Protein 7WN7 (pdb70)

Nearest PDB structures (foldseek):
  7wn7-assembly1_A  TM=1.004E+00  e=6.182E-51  Helicoverpa armigera nucleopolyhedrovirus G4
  6xb3-assembly8_P  TM=9.462E-01  e=4.301E-24  Autographa californica nucleopolyhedrovirus
  6xb3-assembly1_A  TM=9.379E-01  e=5.614E-24  Autographa californica nucleopolyhedrovirus
  6xb3-assembly5_J  TM=9.348E-01  e=7.327E-24  Autographa californica nucleopolyhedrovirus
  6xb3-assembly7_M  TM=9.049E-01  e=2.776E-23  Autographa californica nucleopolyhedrovirus

Radius of gyration: 24.42 Å; Cα contacts (8 Å, |Δi|>4): 1266; chains: 2; bounding box: 52×60×75 Å

Sequence (493 aa):
KSLQRYNVEYTIDNDLNRILIHKVDNRTVSINVIGHQSNDSDTLDRLHHFPGVATSVMFPRIDMTSALFVLLKNGAMARVVPEFVYTNYHVHKHRLVYSQLATFALEDRTVADMVLIGAPIFRNKKLVSVVTHRHDDRDRDAVMFPVTGIRPRNLVSGQIQFDSNNGVTPERLLTGRSVYGRRQMSYLPNSVGIKEFALTSVANRATFRNLTRNVHIFYNDDEIVITLSEGEFEISRIRFDGPLLYAKSLQRYNVEYTIDNDLNRILIHKVDNRTVSINVIGHQSNDSDTLDRLHHFPGVATSVMFPRIDMTSALFVLLKNGAMARVVPEFVYTNYHVHKHRLVYSQLATFALEDRTVADMVLIGAPIFRNKKLVSVVTHRHDDRDRDAVMFPVTGIRPRNLVSGQIQFDSNNGVTPERLLTGRSVYGRRQMSYLPNSVGIKEFALTSVANRATFRNLTRNVHIFYNDDEIVITLSEGEFEISRIRFDGPLLY

B-factor: mean 31.62, std 8.96, range [15.49, 68.89]

InterPro domains:
  IPR006853 Poxin, virus [MF_04143] (45-267)
  IPR006853 Poxin, virus [PF04766] (24-265)

Solvent-accessible surface area: 22003 Å² total; per-residue (Å²): 146,58,92,133,92,68,41,1,45,8,38,54,40,80,76,118,72,66,6,64,15,70,78,7,88,138,104,106,14,46,24,46,46,15,41,52,88,9,123,62,34,105,98,10,64,190,32,70,17,24,2,0,0,0,0,40,10,93,1,47,72,7,72,37,118,50,29,2,72,0,1,10,87,99,38,49,56,14,163,7,52,0,97,85,45,9,2,0,2,0,4,3,74,73,47,0,5,1,3,12,0,0,0,0,32,21,142,75,86,96,35,2,105,58,1,1,79,6,0,0,0,1,70,136,142,44,19,2,0,0,1,1,28,85,54,76,27,88,103,70,91,3,10,5,0,0,4,1,5,62,12,1,155,106,12,2,18,2,48,5,36,9,39,16,131,137,18,18,93,8,49,113,28,85,144,62,104,56,11,17,0,64,84,23,33,37,142,123,86,150,80,73,2,15,110,89,29,23,106,61,3,68,84,65,124,77,97,38,78,64,84,73,4,19,6,27,1,0,30,42,104,90,28,0,1,2,0,0,0,1,16,39,3,14,1,12,35,5,82,2,10,8,44,10,6,106,148,98,56,87,74,90,78,39,1,61,10,23,44,46,112,105,66,82,16,7,85,15,70,74,3,80,134,104,109,15,47,28,50,51,9,41,51,88,10,125,62,36,105,108,19,65,100,33,73,16,24,3,0,0,0,0,45,14,84,0,44,96,8,68,40,113,48,26,1,74,0,0,10,80,103,38,51,50,12,160,6,47,0,101,57,41,12,2,0,2,0,4,4,72,61,50,0,6,3,3,13,1,0,0,0,23,19,112,76,90,98,35,1,103,44,2,6,75,5,0,0,0,1,69,136,145,41,14,5,0,0,0,4,27,85,60,76,22,99,108,102,89,0,8,2,0,0,4,1,5,62,13,2,111,99,10,3,17,3,48,6,30,9,45,20,138,93,19,15,94,8,50,115,26,87,144,60,102,51,10,18,0,64,88,24,20,42,140,125,84,149,85,53,1,4,92,97,33,20,83,64,4,71,86,63,76,78,96,39,47,60,80,75,4,18,7,27,1,0,30,40,106,107,24,0,1,2,0,0,0,0,17,39,2,14,1,8,31,11,82,2,22,11,42,13,7,114

Structure (mmCIF, N/CA/C/O backbone):
data_7WN7
#
_entry.id   7WN7
#
_cell.length_a   194.749
_cell.length_b   69.236
_cell.length_c   52.746
_cell.angle_alpha   90.000
_cell.angle_beta   102.180
_cell.angle_gamma   90.000
#
_symmetry.space_group_name_H-M   'C 1 2 1'
#
loop_
_entity.id
_entity.type
_entity.pdbx_description
1 polymer p26
2 non-polymer 'SULFATE ION'
3 non-polymer 'CHLORIDE ION'
4 water water
#
loop_
_atom_site.group_PDB
_atom_site.id
_atom_site.type_symbol
_atom_site.label_atom_id
_atom_site.label_alt_id
_atom_site.label_comp_id
_atom_site.label_asym_id
_atom_site.label_entity_id
_atom_site.label_seq_id
_atom_site.pdbx_PDB_ins_code
_atom_site.Cartn_x
_atom_site.Cartn_y
_atom_site.Cartn_z
_atom_site.occupancy
_atom_site.B_iso_or_equiv
_atom_site.auth_seq_id
_atom_site.auth_comp_id
_atom_site.auth_asym_id
_atom_site.auth_atom_id
_atom_site.pdbx_PDB_model_num
ATOM 1 N N . LYS A 1 38 ? -45.374 -13.707 52.990 1.00 57.67 19 LYS A N 1
ATOM 2 C CA . LYS A 1 38 ? -46.156 -14.929 53.140 1.00 53.45 19 LYS A CA 1
ATOM 3 C C . LYS A 1 38 ? -46.363 -15.641 51.803 1.00 50.58 19 LYS A C 1
ATOM 4 O O . LYS A 1 38 ? -46.585 -15.014 50.767 1.00 51.56 19 LYS A O 1
ATOM 6 N N . SER A 1 39 ? -46.309 -16.965 51.847 1.00 46.20 20 SER A N 1
ATOM 7 C CA . SER A 1 39 ? -46.381 -17.772 50.646 1.00 46.18 20 SER A CA 1
ATOM 8 C C . SER A 1 39 ? -47.824 -17.927 50.181 1.00 42.88 20 SER A C 1
ATOM 9 O O . SER A 1 39 ? -48.757 -18.009 50.984 1.00 47.45 20 SER A O 1
ATOM 12 N N . LEU A 1 40 ? -48.007 -17.932 48.871 1.00 41.10 21 LEU A N 1
ATOM 13 C CA . LEU A 1 40 ? -49.263 -18.329 48.267 1.00 38.99 21 LEU A CA 1
ATOM 14 C C . LEU A 1 40 ? -49.199 -19.818 47.951 1.00 38.43 21 LEU A C 1
ATOM 15 O O . LEU A 1 40 ? -48.119 -20.407 47.843 1.00 37.82 21 LEU A O 1
ATOM 20 N N . GLN A 1 41 ? -50.365 -20.426 47.788 1.00 40.30 22 GLN A N 1
ATOM 21 C CA . GLN A 1 41 ? -50.450 -21.866 47.596 1.00 41.34 22 GLN A CA 1
ATOM 22 C C . GLN A 1 41 ? -51.481 -22.176 46.521 1.00 40.18 22 GLN A C 1
ATOM 23 O O . GLN A 1 41 ? -52.589 -21.638 46.554 1.00 44.49 22 GLN A O 1
ATOM 29 N N . ARG A 1 42 ? -51.107 -23.024 45.559 1.00 35.87 23 ARG A N 1
ATOM 30 C CA . ARG A 1 42 ? -52.022 -23.479 44.516 1.00 34.62 23 ARG A CA 1
ATOM 31 C C . ARG A 1 42 ? -51.687 -24.924 44.188 1.00 33.15 23 ARG A C 1
ATOM 32 O O . ARG A 1 42 ? -50.550 -25.223 43.814 1.00 32.26 23 ARG A O 1
ATOM 40 N N . TYR A 1 43 ? -52.669 -25.815 44.333 1.00 29.63 24 TYR A N 1
ATOM 41 C CA . TYR A 1 43 ? -52.487 -27.254 44.126 1.00 28.47 24 TYR A CA 1
ATOM 42 C C . TYR A 1 43 ? -51.299 -27.687 44.983 1.00 34.00 24 TYR A C 1
ATOM 43 O O . TYR A 1 43 ? -51.246 -27.337 46.173 1.00 27.98 24 TYR A O 1
ATOM 52 N N . ASN A 1 44 ? -50.316 -28.407 44.440 1.00 27.94 25 ASN A N 1
ATOM 53 C CA . ASN A 1 44 ? -49.217 -28.889 45.265 1.00 27.69 25 ASN A CA 1
ATOM 54 C C . ASN A 1 44 ? -48.028 -27.940 45.298 1.00 26.85 25 ASN A C 1
ATOM 55 O O . ASN A 1 44 ? -46.922 -28.373 45.623 1.00 28.31 25 ASN A O 1
ATOM 60 N N . VAL A 1 45 ? -48.235 -26.653 45.044 1.00 26.59 26 VAL A N 1
ATOM 61 C CA . VAL A 1 45 ? -47.145 -25.694 44.911 1.00 28.35 26 VAL A CA 1
ATOM 62 C C . VAL A 1 45 ? -47.331 -24.561 45.910 1.00 30.77 26 VAL A C 1
ATOM 63 O O . VAL A 1 45 ? -48.443 -24.053 46.082 1.00 30.20 26 VAL A O 1
ATOM 67 N N . GLU A 1 46 ? -46.236 -24.148 46.543 1.00 27.98 27 GLU A N 1
ATOM 68 C CA . GLU A 1 46 ? -46.183 -22.938 47.349 1.00 31.09 27 GLU A CA 1
ATOM 69 C C . GLU A 1 46 ? -45.214 -21.957 46.708 1.00 29.47 27 GLU A C 1
ATOM 70 O O . GLU A 1 46 ? -44.057 -22.308 46.446 1.00 27.68 27 GLU A O 1
ATOM 76 N N . TYR A 1 47 ? -45.667 -20.721 46.495 1.00 30.75 28 TYR A N 1
ATOM 77 C CA . TYR A 1 47 ? -44.891 -19.773 45.705 1.00 33.43 28 TYR A CA 1
ATOM 78 C C . TYR A 1 47 ? -45.114 -18.350 46.197 1.00 34.39 28 TYR A C 1
ATOM 79 O O . TYR A 1 47 ? -46.040 -18.066 46.961 1.00 34.69 28 TYR A O 1
ATOM 88 N N . THR A 1 48 ? -44.252 -17.451 45.721 1.00 31.37 29 THR A N 1
ATOM 89 C CA . THR A 1 48 ? -44.422 -16.014 45.873 1.00 33.06 29 THR A CA 1
ATOM 90 C C . THR A 1 48 ? -44.249 -15.342 44.519 1.00 33.93 29 THR A C 1
ATOM 91 O O . THR A 1 48 ? -43.613 -15.881 43.610 1.00 32.72 29 THR A O 1
ATOM 95 N N . ILE A 1 49 ? -44.832 -14.154 44.396 1.00 33.92 30 ILE A N 1
ATOM 96 C CA . ILE A 1 49 ? -44.680 -13.309 43.216 1.00 36.21 30 ILE A CA 1
ATOM 97 C C . ILE A 1 49 ? -43.692 -12.207 43.556 1.00 40.49 30 ILE A C 1
ATOM 98 O O . ILE A 1 49 ? -43.857 -11.508 44.563 1.00 42.11 30 ILE A O 1
ATOM 103 N N . ASP A 1 50 ? -42.654 -12.060 42.740 1.00 37.46 31 ASP A N 1
ATOM 104 C CA . ASP A 1 50 ? -41.687 -10.985 42.915 1.00 43.92 31 ASP A CA 1
ATOM 105 C C . ASP A 1 50 ? -42.026 -9.887 41.915 1.00 48.17 31 ASP A C 1
ATOM 106 O O . ASP A 1 50 ? -41.801 -10.040 40.711 1.00 47.01 31 ASP A O 1
ATOM 111 N N . ASN A 1 51 ? -42.553 -8.774 42.428 1.00 50.82 32 ASN A N 1
ATOM 112 C CA . ASN A 1 51 ? -42.953 -7.659 41.573 1.00 52.82 32 ASN A CA 1
ATOM 113 C C . ASN A 1 51 ? -41.742 -6.888 41.056 1.00 55.09 32 ASN A C 1
ATOM 114 O O . ASN A 1 51 ? -41.705 -6.503 39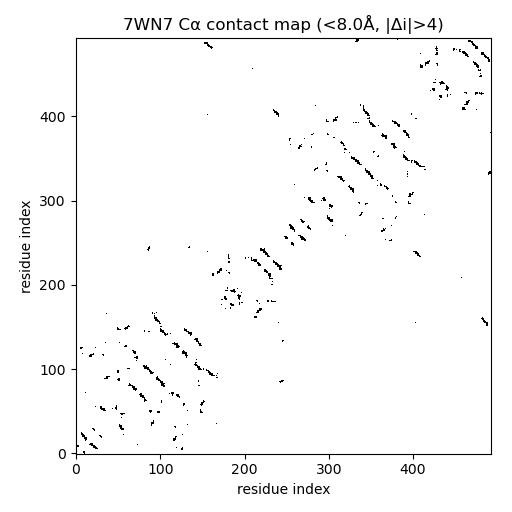.881 1.00 56.67 32 ASN A O 1
ATOM 116 N N . ASP A 1 52 ? -40.740 -6.666 41.913 1.00 59.41 33 ASP A N 1
ATOM 117 C CA . ASP A 1 52 ? -39.540 -5.943 41.501 1.00 58.77 33 ASP A CA 1
ATOM 118 C C . ASP A 1 52 ? -38.899 -6.569 40.269 1.00 60.64 33 ASP A C 1
ATOM 119 O O . ASP A 1 52 ? -38.271 -5.867 39.468 1.00 64.77 33 ASP A O 1
ATOM 120 N N . LEU A 1 53 ? -39.057 -7.881 40.090 1.00 58.77 34 LEU A N 1
ATOM 121 C CA . LEU A 1 53 ? -38.403 -8.599 39.005 1.00 52.55 34 LEU A CA 1
ATOM 122 C C . LEU A 1 53 ? -39.402 -9.255 38.061 1.00 51.92 34 LEU A C 1
ATOM 123 O O . LEU A 1 53 ? -38.994 -9.809 37.033 1.00 49.77 34 LEU A O 1
ATOM 128 N N . ASN A 1 54 ? -40.696 -9.161 38.360 1.00 50.63 35 ASN A N 1
ATOM 129 C CA . ASN A 1 54 ? -41.771 -9.748 37.562 1.00 48.56 35 ASN A CA 1
ATOM 130 C C . ASN A 1 54 ? -41.492 -11.226 37.270 1.00 45.60 35 ASN A C 1
ATOM 131 O O . ASN A 1 54 ? -41.364 -11.656 36.125 1.00 46.08 35 ASN A O 1
ATOM 136 N N . ARG A 1 55 ? -41.409 -12.004 38.347 1.00 40.19 36 ARG A N 1
ATOM 137 C CA . ARG A 1 55 ? -41.193 -13.442 38.262 1.00 35.67 36 ARG A CA 1
ATOM 138 C C . ARG A 1 55 ? -41.854 -14.119 39.453 1.00 35.95 36 ARG A C 1
ATOM 139 O O . ARG A 1 55 ? -42.135 -13.495 40.479 1.00 35.97 36 ARG A O 1
ATOM 147 N N . ILE A 1 56 ? -42.114 -15.411 39.299 1.00 31.36 37 ILE A N 1
ATOM 148 C CA . ILE A 1 56 ? -42.700 -16.232 40.347 1.00 31.11 37 ILE A CA 1
ATOM 149 C C . ILE A 1 56 ? -41.609 -17.147 40.885 1.00 33.20 37 ILE A C 1
ATOM 150 O O . ILE A 1 56 ? -40.862 -17.764 40.113 1.00 28.59 37 ILE A O 1
ATOM 155 N N . LEU A 1 57 ? -41.484 -17.197 42.207 1.00 31.74 38 LEU A N 1
ATOM 156 C CA . LEU A 1 57 ? -40.537 -18.072 42.877 1.00 29.89 38 LEU A CA 1
ATOM 157 C C . LEU A 1 57 ? -41.310 -19.197 43.543 1.00 31.74 38 LEU A C 1
ATOM 158 O O . LEU A 1 57 ? -42.260 -18.943 44.288 1.00 31.62 38 LEU A O 1
ATOM 163 N N . ILE A 1 58 ? -40.933 -20.436 43.248 1.00 28.14 39 ILE A N 1
ATOM 164 C CA . ILE A 1 58 ? -41.582 -21.610 43.817 1.00 26.03 39 ILE A CA 1
ATOM 165 C C . ILE A 1 58 ? -40.725 -22.080 44.984 1.00 27.48 39 ILE A C 1
ATOM 166 O O . ILE A 1 58 ? -39.532 -22.353 44.816 1.00 25.54 39 ILE A O 1
ATOM 171 N N . HIS A 1 59 ? -41.315 -22.133 46.176 1.00 27.96 40 HIS A N 1
ATOM 172 C CA . HIS A 1 59 ? -40.565 -22.500 47.375 1.00 25.63 40 HIS A CA 1
ATOM 173 C C . HIS A 1 59 ? -40.750 -23.954 47.770 1.00 24.45 40 HIS A C 1
ATOM 174 O O . HIS A 1 59 ? -39.794 -24.596 48.220 1.00 28.09 40 HIS A O 1
ATOM 181 N N . LYS A 1 60 ? -41.949 -24.486 47.612 1.00 24.28 41 LYS A N 1
ATOM 182 C CA . LYS A 1 60 ? -42.226 -25.860 47.978 1.00 27.26 41 LYS A CA 1
ATOM 183 C C . LYS A 1 60 ? -43.048 -26.532 46.893 1.00 26.32 41 LYS A C 1
ATOM 184 O O . LYS A 1 60 ? -43.925 -25.910 46.293 1.00 27.78 41 LYS A O 1
ATOM 190 N N . VAL A 1 61 ? -42.752 -27.805 46.656 1.00 27.70 42 VAL A N 1
ATOM 191 C CA . VAL A 1 61 ? -43.576 -28.703 45.858 1.00 27.50 42 VAL A CA 1
ATOM 192 C C . VAL A 1 61 ? -43.746 -29.991 46.651 1.00 30.33 42 VAL A C 1
ATOM 193 O O . VAL A 1 61 ? -42.780 -30.496 47.237 1.00 28.76 42 VAL A O 1
ATOM 197 N N . ASP A 1 62 ? -44.978 -30.505 46.691 1.00 28.09 43 ASP A N 1
ATOM 198 C CA . ASP A 1 62 ? -45.278 -31.750 47.402 1.00 31.17 43 ASP A CA 1
ATOM 199 C C . ASP A 1 62 ? -44.734 -31.708 48.833 1.00 33.20 43 ASP A C 1
ATOM 200 O O . ASP A 1 62 ? -44.083 -32.646 49.302 1.00 34.17 43 ASP A O 1
ATOM 205 N N . ASN A 1 63 ? -44.957 -30.581 49.512 1.00 30.35 44 ASN A N 1
ATOM 206 C CA . ASN A 1 63 ? -44.693 -30.434 50.940 1.00 34.54 44 ASN A CA 1
ATOM 207 C C . ASN A 1 63 ? -43.215 -30.471 51.295 1.00 36.68 44 ASN A C 1
ATOM 208 O O . ASN A 1 63 ? -42.866 -30.740 52.447 1.00 32.32 44 ASN A O 1
ATOM 213 N N . ARG A 1 64 ? -42.322 -30.211 50.339 1.00 28.10 45 ARG A N 1
ATOM 214 C CA . ARG A 1 64 ? -40.903 -30.073 50.636 1.00 30.37 45 ARG A CA 1
ATOM 215 C C . ARG A 1 64 ? -40.291 -28.899 49.886 1.00 31.23 45 ARG A C 1
ATOM 216 O O . ARG A 1 64 ? -40.776 -28.491 48.825 1.00 29.06 45 ARG A O 1
ATOM 224 N N . THR A 1 65 ? -39.221 -28.359 50.466 1.00 27.94 46 THR A N 1
ATOM 225 C CA . THR A 1 65 ? -38.511 -27.231 49.879 1.00 26.65 46 THR A CA 1
ATOM 226 C C . THR A 1 65 ? -37.823 -27.665 48.583 1.00 30.56 46 THR A C 1
ATOM 227 O O . THR A 1 65 ? -37.203 -28.729 48.532 1.00 27.77 46 THR A O 1
ATOM 231 N N . VAL A 1 66 ? -37.958 -26.856 47.525 1.00 28.16 47 VAL A N 1
ATOM 232 C CA . VAL A 1 66 ? -37.389 -27.173 46.218 1.00 28.23 47 VAL A CA 1
ATOM 233 C C . VAL A 1 66 ? -36.502 -26.032 45.743 1.00 29.24 47 VAL A C 1
ATOM 234 O O . VAL A 1 66 ? -36.485 -24.940 46.316 1.00 27.65 47 VAL A O 1
ATOM 238 N N . SER A 1 67 ? -35.738 -26.315 44.681 1.00 23.53 48 SER A N 1
ATOM 239 C CA . SER A 1 67 ? -34.950 -25.316 43.972 1.00 24.96 48 SER A CA 1
ATOM 240 C C . SER A 1 67 ? -35.276 -25.450 42.487 1.00 24.18 48 SER A C 1
ATOM 241 O O . SER A 1 67 ? -34.893 -26.441 41.862 1.00 22.02 48 SER A O 1
ATOM 244 N N . ILE A 1 68 ? -36.010 -24.480 41.949 1.00 23.52 49 ILE A N 1
ATOM 245 C CA . ILE A 1 68 ? -36.405 -24.436 40.535 1.00 24.20 49 ILE A CA 1
ATOM 246 C C . ILE A 1 68 ? -35.864 -23.122 40.003 1.00 23.95 49 ILE A C 1
ATOM 247 O O . ILE A 1 68 ? -36.303 -22.048 40.432 1.00 28.87 49 ILE A O 1
ATOM 252 N N . ASN A 1 69 ? -34.870 -23.200 39.122 1.00 23.97 50 ASN A N 1
ATOM 253 C CA . ASN A 1 69 ? -34.099 -22.045 38.677 1.00 24.69 50 ASN A CA 1
ATOM 254 C C . ASN A 1 69 ? -34.244 -21.898 37.174 1.00 25.21 50 ASN A C 1
ATOM 255 O O . ASN A 1 69 ? -33.694 -22.710 36.429 1.00 23.53 50 ASN A O 1
ATOM 260 N N . VAL A 1 70 ? -34.959 -20.866 36.730 1.00 25.75 51 VAL A N 1
ATOM 261 C CA . VAL A 1 70 ? -35.027 -20.549 35.306 1.00 27.76 51 VAL A CA 1
ATOM 262 C C . VAL A 1 70 ? -33.682 -19.984 34.869 1.00 29.60 51 VAL A C 1
ATOM 263 O O . VAL A 1 70 ? -33.205 -18.983 35.422 1.00 30.02 51 VAL A O 1
ATOM 267 N N . ILE A 1 71 ? -33.066 -20.631 33.882 1.00 27.63 52 ILE A N 1
ATOM 268 C CA . ILE A 1 71 ? -31.771 -20.277 33.319 1.00 30.41 52 ILE A CA 1
ATOM 269 C C . ILE A 1 71 ? -31.987 -19.553 31.999 1.00 33.19 52 ILE A C 1
ATOM 270 O O . ILE A 1 71 ? -32.907 -19.876 31.238 1.00 35.14 52 ILE A O 1
ATOM 275 N N . GLY A 1 72 ? -31.141 -18.575 31.703 1.00 31.20 53 GLY A N 1
ATOM 276 C CA . GLY A 1 72 ? -31.130 -17.973 30.382 1.00 35.75 53 GLY A CA 1
ATOM 277 C C . GLY A 1 72 ? -30.643 -18.973 29.348 1.00 35.49 53 GLY A C 1
ATOM 278 O O . GLY A 1 72 ? -30.749 -20.191 29.529 1.00 38.57 53 GLY A O 1
ATOM 279 N N . HIS A 1 73 ? -30.075 -18.478 28.256 1.00 33.21 54 HIS A N 1
ATOM 280 C CA . HIS A 1 73 ? -29.384 -19.432 27.401 1.00 34.46 54 HIS A CA 1
ATOM 281 C C . HIS A 1 73 ? -28.009 -19.805 27.955 1.00 34.04 54 HIS A C 1
ATOM 282 O O . HIS A 1 73 ? -27.399 -20.771 27.484 1.00 29.81 54 HIS A O 1
ATOM 289 N N . GLN A 1 74 ? -27.539 -19.096 28.981 1.00 37.18 55 GLN A N 1
ATOM 290 C CA . GLN A 1 74 ? -26.263 -19.378 29.624 1.00 35.43 55 GLN A CA 1
ATOM 291 C C . GLN A 1 74 ? -26.426 -19.207 31.128 1.00 37.24 55 GLN A C 1
ATOM 292 O O . GLN A 1 74 ? -26.842 -18.139 31.585 1.00 40.37 55 GLN A O 1
ATOM 298 N N . SER A 1 75 ? -26.129 -20.262 31.889 1.00 35.58 56 SER A N 1
ATOM 299 C CA . SER A 1 75 ? -26.189 -20.237 33.342 1.00 39.03 56 SER A CA 1
ATOM 300 C C . SER A 1 75 ? -25.026 -19.433 33.920 1.00 38.90 56 SER A C 1
ATOM 301 O O . SER A 1 75 ? -24.084 -19.065 33.215 1.00 38.23 56 SER A O 1
ATOM 304 N N . ASN A 1 76 ? -25.119 -19.129 35.222 1.00 42.14 57 ASN A N 1
ATOM 305 C CA . ASN A 1 76 ? -24.013 -18.484 35.930 1.00 42.45 57 ASN A CA 1
ATOM 306 C C . ASN A 1 76 ? -22.951 -19.491 36.337 1.00 44.59 57 ASN A C 1
ATOM 307 O O . ASN A 1 76 ? -21.984 -19.125 37.017 1.00 42.21 57 ASN A O 1
ATOM 312 N N . ASP A 1 77 ? -23.146 -20.760 35.976 1.00 39.88 58 ASP A N 1
ATOM 313 C CA . ASP A 1 77 ? -22.182 -21.833 36.161 1.00 38.31 58 ASP A CA 1
ATOM 314 C C . ASP A 1 77 ? -21.993 -22.210 37.621 1.00 41.05 58 ASP A C 1
ATOM 315 O O . ASP A 1 77 ? -20.969 -22.803 37.971 1.00 41.35 58 ASP A O 1
ATOM 320 N N . SER A 1 78 ? -22.976 -21.919 38.480 1.00 37.83 59 SER A N 1
ATOM 321 C CA . SER A 1 78 ? -22.847 -22.265 39.891 1.00 44.53 59 SER A CA 1
ATOM 322 C C . SER A 1 78 ? -22.826 -23.776 40.078 1.00 44.57 59 SER A C 1
ATOM 323 O O . SER A 1 78 ? -23.562 -24.519 39.423 1.00 37.58 59 SER A O 1
ATOM 326 N N . ASP A 1 79 ? -21.986 -24.224 41.006 1.00 41.87 60 ASP A N 1
ATOM 327 C CA . ASP A 1 79 ? -21.892 -25.642 41.313 1.00 40.52 60 ASP A CA 1
ATOM 328 C C . ASP A 1 79 ? -23.182 -26.187 41.898 1.00 35.37 60 ASP A 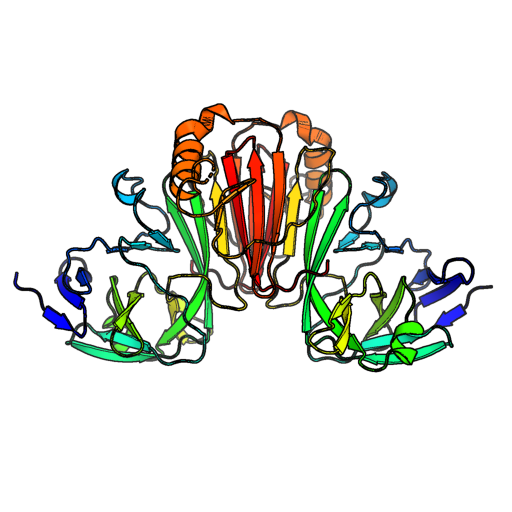C 1
ATOM 329 O O . ASP A 1 79 ? -23.410 -27.400 41.859 1.00 37.60 60 ASP A O 1
ATOM 334 N N . THR A 1 80 ? -24.030 -25.319 42.441 1.00 35.44 61 THR A N 1
ATOM 335 C CA . THR A 1 80 ? -25.222 -25.807 43.119 1.00 40.29 61 THR A CA 1
ATOM 336 C C . THR A 1 80 ? -26.228 -26.338 42.113 1.00 37.32 61 THR A C 1
ATOM 337 O O . THR A 1 80 ? -27.117 -27.119 42.475 1.00 34.30 61 THR A O 1
ATOM 341 N N . LEU A 1 81 ? -26.095 -25.927 40.847 1.00 37.03 62 LEU A N 1
ATOM 342 C CA . LEU A 1 81 ? -26.955 -26.423 39.779 1.00 33.38 62 LEU A CA 1
ATOM 343 C C . LEU A 1 81 ? -26.532 -27.797 39.284 1.00 34.02 62 LEU A C 1
ATOM 344 O O . LEU A 1 81 ? -27.304 -28.440 38.562 1.00 30.02 62 LEU A O 1
ATOM 349 N N . ASP A 1 82 ? -25.344 -28.267 39.684 1.00 32.71 63 ASP A N 1
ATOM 350 C CA . ASP A 1 82 ? -24.783 -29.501 39.133 1.00 35.41 63 ASP A CA 1
ATOM 351 C C . ASP A 1 82 ? -25.630 -30.713 39.493 1.00 36.62 63 ASP A C 1
ATOM 352 O O . ASP A 1 82 ? -25.784 -31.627 38.678 1.00 44.39 63 ASP A O 1
ATOM 357 N N . ARG A 1 83 ? -26.167 -30.757 40.699 1.00 34.33 64 ARG A N 1
ATOM 358 C CA . ARG A 1 83 ? -26.914 -31.921 41.153 1.00 40.96 64 ARG A CA 1
ATOM 359 C C . ARG A 1 83 ? -28.409 -31.805 40.885 1.00 38.83 64 ARG A C 1
ATOM 360 O O . ARG A 1 83 ? -29.192 -32.597 41.426 1.00 46.14 64 ARG A O 1
ATOM 368 N N . LEU A 1 84 ? -28.818 -30.843 40.074 1.00 31.29 65 LEU A N 1
ATOM 369 C CA . LEU A 1 84 ? -30.219 -30.655 39.748 1.00 27.84 65 LEU A CA 1
ATOM 370 C C . LEU A 1 84 ? -30.512 -31.259 38.380 1.00 28.93 65 LEU A C 1
ATOM 371 O O . LEU A 1 84 ? -29.603 -31.566 37.605 1.00 30.26 65 LEU A O 1
ATOM 376 N N . HIS A 1 85 ? -31.799 -31.440 38.095 1.00 27.55 66 HIS A N 1
ATOM 377 C CA . HIS A 1 85 ? -32.221 -31.883 36.772 1.00 28.60 66 HIS A CA 1
ATOM 378 C C . HIS A 1 85 ? -32.107 -30.705 35.811 1.00 28.30 66 HIS A C 1
ATOM 379 O O . HIS A 1 85 ? -32.630 -29.618 36.088 1.00 25.62 66 HIS A O 1
ATOM 386 N N . HIS A 1 86 ? -31.457 -30.912 34.665 1.00 24.16 67 HIS A N 1
ATOM 387 C CA . HIS A 1 86 ? -31.412 -29.875 33.651 1.00 23.75 67 HIS A CA 1
ATOM 388 C C . HIS A 1 86 ? -32.317 -30.260 32.490 1.00 26.90 67 HIS A C 1
ATOM 389 O O . HIS A 1 86 ? -32.201 -31.359 31.932 1.00 24.16 67 HIS A O 1
ATOM 396 N N . PHE A 1 87 ? -33.245 -29.366 32.170 1.00 24.32 68 PHE A N 1
ATOM 397 C CA . PHE A 1 87 ? -33.982 -29.392 30.917 1.00 24.67 68 PHE A CA 1
ATOM 398 C C . PHE A 1 87 ? -33.806 -27.999 30.342 1.00 21.99 68 PHE A C 1
ATOM 399 O O . PHE A 1 87 ? -33.469 -27.073 31.091 1.00 23.24 68 PHE A O 1
ATOM 407 N N . PRO A 1 88 ? -33.994 -27.793 29.031 1.00 23.27 69 PRO A N 1
ATOM 408 C CA . PRO A 1 88 ? -33.640 -26.480 28.473 1.00 21.61 69 PRO A CA 1
ATOM 409 C C . PRO A 1 88 ? -34.304 -25.323 29.217 1.00 22.93 69 PRO A C 1
ATOM 410 O O . PRO A 1 88 ? -35.532 -25.277 29.363 1.00 22.99 69 PRO A O 1
ATOM 414 N N . GLY A 1 89 ? -33.490 -24.387 29.704 1.00 19.85 70 GLY A N 1
ATOM 415 C CA . GLY A 1 89 ? -33.994 -23.214 30.379 1.00 22.25 70 GLY A CA 1
ATOM 416 C C . GLY A 1 89 ? -34.221 -23.366 31.874 1.00 23.85 70 GLY A C 1
ATOM 417 O O . GLY A 1 89 ? -34.649 -22.396 32.514 1.00 22.67 70 GLY A O 1
ATOM 418 N N . VAL A 1 90 ? -33.956 -24.536 32.457 1.00 21.65 71 VAL A N 1
ATOM 419 C CA . VAL A 1 90 ? -34.235 -24.731 33.881 1.00 21.63 71 VAL A CA 1
ATOM 420 C C . VAL A 1 90 ? -33.223 -25.702 34.485 1.00 23.76 71 VAL A C 1
ATOM 421 O O . VAL A 1 90 ? -32.698 -26.596 33.814 1.00 23.07 71 VAL A O 1
ATOM 425 N N . ALA A 1 91 ? -32.932 -25.494 35.763 1.00 23.87 72 ALA A N 1
ATOM 426 C CA . ALA A 1 91 ? -32.295 -26.489 36.616 1.00 24.66 72 ALA A CA 1
ATOM 427 C C . ALA A 1 91 ? -33.215 -26.662 37.809 1.00 23.47 72 ALA A C 1
ATOM 428 O O . ALA A 1 91 ? -33.501 -25.687 38.509 1.00 23.58 72 ALA A O 1
ATOM 430 N N . THR A 1 92 ? -33.701 -27.882 38.028 1.00 24.20 73 THR A N 1
ATOM 431 C CA . THR A 1 92 ? -34.794 -28.097 38.964 1.00 24.70 73 THR A CA 1
ATOM 432 C C . THR A 1 92 ? -34.558 -29.325 39.828 1.00 26.77 73 THR A C 1
ATOM 433 O O . THR A 1 92 ? -34.185 -30.389 39.325 1.00 24.99 73 THR A O 1
ATOM 437 N N . SER A 1 93 ? -34.820 -29.182 41.136 1.00 27.22 74 SER A N 1
ATOM 438 C CA . SER A 1 93 ? -34.706 -30.324 42.033 1.00 25.60 74 SER A CA 1
ATOM 439 C C . SER A 1 93 ? -35.876 -31.284 41.901 1.00 29.87 74 SER A C 1
ATOM 440 O O . SER A 1 93 ? -35.803 -32.392 42.444 1.00 33.92 74 SER A O 1
ATOM 443 N N . VAL A 1 94 ? -36.941 -30.900 41.193 1.00 25.16 75 VAL A N 1
ATOM 444 C CA . VAL A 1 94 ? -38.109 -31.750 40.984 1.00 28.10 75 VAL A CA 1
ATOM 445 C C . VAL A 1 94 ? -38.168 -32.184 39.524 1.00 29.18 75 VAL A C 1
ATOM 446 O O . VAL A 1 94 ? -37.926 -31.377 38.619 1.00 25.38 75 VAL A O 1
ATOM 450 N N . MET A 1 95 ? -38.511 -33.457 39.301 1.00 26.74 76 MET A N 1
ATOM 451 C CA . MET A 1 95 ? -38.671 -34.005 37.956 1.00 29.12 76 MET A CA 1
ATOM 452 C C . MET A 1 95 ? -39.787 -33.292 37.195 1.00 27.95 76 MET A C 1
ATOM 453 O O . MET A 1 95 ? -40.892 -33.110 37.717 1.00 25.39 76 MET A O 1
ATOM 458 N N . PHE A 1 96 ? -39.503 -32.901 35.947 1.00 23.27 77 PHE A N 1
ATOM 459 C CA . PHE A 1 96 ? -40.550 -32.411 35.056 1.00 23.97 77 PHE A CA 1
ATOM 460 C C . PHE A 1 96 ? -40.935 -33.527 34.097 1.00 24.68 77 PHE A C 1
ATOM 461 O O . PHE A 1 96 ? -40.178 -33.805 33.155 1.00 24.32 77 PHE A O 1
ATOM 469 N N . PRO A 1 97 ? -42.102 -34.155 34.253 1.00 25.20 78 PRO A N 1
ATOM 470 C CA . PRO A 1 97 ? -42.422 -35.357 33.472 1.00 24.99 78 PRO A CA 1
ATOM 471 C C . PRO A 1 97 ? -42.708 -35.045 32.006 1.00 27.04 78 PRO A C 1
ATOM 472 O O . PRO A 1 97 ? -42.944 -33.908 31.599 1.00 24.95 78 PRO A O 1
ATOM 476 N N . ARG A 1 98 ? -42.705 -36.112 31.214 1.00 27.59 79 ARG A N 1
ATOM 477 C CA . ARG A 1 98 ? -43.004 -36.019 29.792 1.00 26.61 79 ARG A CA 1
ATOM 478 C C . ARG A 1 98 ? -44.453 -35.594 29.588 1.00 25.42 79 ARG A C 1
ATOM 479 O O . ARG A 1 98 ? -45.364 -36.135 30.221 1.00 27.36 79 ARG A O 1
ATOM 487 N N . ILE A 1 99 ? -44.667 -34.592 28.746 1.00 25.46 80 ILE A N 1
ATOM 488 C CA . ILE A 1 99 ? -46.014 -34.190 28.385 1.00 25.98 80 ILE A CA 1
ATOM 489 C C . ILE A 1 99 ? -46.238 -34.577 26.926 1.00 29.45 80 ILE A C 1
ATOM 490 O O . ILE A 1 99 ? -45.298 -34.783 26.157 1.00 27.93 80 ILE A O 1
ATOM 495 N N . ASP A 1 100 ? -47.502 -34.713 26.557 1.00 28.76 81 ASP A N 1
ATOM 496 C CA . ASP A 1 100 ? -47.841 -34.910 25.156 1.00 34.80 81 ASP A CA 1
ATOM 497 C C . ASP A 1 100 ? -48.396 -33.608 24.593 1.00 33.42 81 ASP A C 1
ATOM 498 O O . ASP A 1 100 ? -48.644 -32.637 25.315 1.00 34.80 81 ASP A O 1
ATOM 503 N N . MET A 1 101 ? -48.639 -33.601 23.289 1.00 31.65 82 MET A N 1
ATOM 504 C CA . MET A 1 101 ? -48.993 -32.347 22.647 1.00 31.26 82 MET A CA 1
ATOM 505 C C . MET A 1 101 ? -50.474 -32.244 22.334 1.00 31.49 82 MET A C 1
ATOM 506 O O . MET A 1 101 ? -50.874 -31.373 21.551 1.00 32.94 82 MET A O 1
ATOM 511 N N . THR A 1 102 ? -51.298 -33.071 22.972 1.00 34.02 83 THR A N 1
ATOM 512 C CA . THR A 1 102 ? -52.742 -33.003 22.819 1.00 36.25 83 THR A CA 1
ATOM 513 C C . THR A 1 102 ? -53.499 -32.750 24.115 1.00 38.65 83 THR A C 1
ATOM 514 O O . THR A 1 102 ? -54.640 -32.283 24.052 1.00 37.88 83 THR A O 1
ATOM 518 N N . SER A 1 103 ? -52.911 -33.034 25.277 1.00 34.35 84 SER A N 1
ATOM 519 C CA . SER A 1 103 ? -53.592 -32.880 26.556 1.00 34.33 84 SER A CA 1
ATOM 520 C C . SER A 1 103 ? -53.450 -31.459 27.092 1.00 34.19 84 SER A C 1
ATOM 521 O O . SER A 1 103 ? -52.404 -30.820 26.945 1.00 32.29 84 SER A O 1
ATOM 524 N N . ALA A 1 104 ? -54.502 -30.984 27.755 1.00 31.93 85 ALA A N 1
ATOM 525 C CA . ALA A 1 104 ? -54.557 -29.610 28.237 1.00 29.75 85 ALA A CA 1
ATOM 526 C C . ALA A 1 104 ? -53.683 -29.408 29.473 1.00 29.88 85 ALA A C 1
ATOM 527 O O . ALA A 1 104 ? -53.571 -30.282 30.334 1.00 30.92 85 ALA A O 1
ATOM 529 N N . LEU A 1 105 ? -53.088 -28.221 29.565 1.00 29.80 86 LEU A N 1
ATOM 530 C CA . LEU A 1 105 ? -52.329 -27.799 30.735 1.00 28.86 86 LEU A CA 1
ATOM 531 C C . LEU A 1 105 ? -52.875 -26.467 31.218 1.00 26.13 86 LEU A C 1
ATOM 532 O O . LEU A 1 105 ? -53.548 -25.748 30.480 1.00 28.62 86 LEU A O 1
ATOM 537 N N . PHE A 1 106 ? -52.562 -26.134 32.464 1.00 25.51 87 PHE A N 1
ATOM 538 C CA . PHE A 1 106 ? -53.043 -24.912 33.096 1.00 26.04 87 PHE A CA 1
ATOM 539 C C . PHE A 1 106 ? -51.855 -24.149 33.651 1.00 26.10 87 PHE A C 1
ATOM 540 O O . PHE A 1 106 ? -51.124 -24.668 34.503 1.00 27.55 87 PHE A O 1
ATOM 548 N N . VAL A 1 107 ? -51.673 -22.916 33.186 1.00 24.61 88 VAL A N 1
ATOM 549 C CA . VAL A 1 107 ? -50.545 -22.077 33.572 1.00 26.47 88 VAL A CA 1
ATOM 550 C C . VAL A 1 107 ? -51.071 -21.003 34.514 1.00 29.30 88 VAL A C 1
ATOM 551 O O . VAL A 1 107 ? -52.100 -20.376 34.241 1.00 26.63 88 VAL A O 1
ATOM 555 N N . LEU A 1 108 ? -50.392 -20.830 35.644 1.00 26.39 89 LEU A N 1
ATOM 556 C CA . LEU A 1 108 ? -50.825 -19.894 36.672 1.00 29.49 89 LEU A CA 1
ATOM 557 C C . LEU A 1 108 ? -50.474 -18.463 36.284 1.00 32.60 89 LEU A C 1
ATOM 558 O O . LEU A 1 108 ? -49.319 -18.165 35.956 1.00 32.14 89 LEU A O 1
ATOM 563 N N . LEU A 1 109 ? -51.469 -17.576 36.342 1.00 32.11 90 LEU A N 1
ATOM 564 C CA . LEU A 1 109 ? -51.298 -16.171 35.996 1.00 33.10 90 LEU A CA 1
ATOM 565 C C . LEU A 1 109 ? -51.012 -15.332 37.242 1.00 33.81 90 LEU A C 1
ATOM 566 O O . LEU A 1 109 ? -51.240 -15.757 38.373 1.00 33.98 90 LEU A O 1
ATOM 571 N N . LYS A 1 110 ? -50.510 -14.115 37.007 1.00 35.21 91 LYS A N 1
ATOM 572 C CA . LYS A 1 110 ? -50.104 -13.232 38.099 1.00 33.82 91 LYS A CA 1
ATOM 573 C C . LYS A 1 110 ? -51.273 -12.853 38.995 1.00 37.45 91 LYS A C 1
ATOM 574 O O . LYS A 1 110 ? -51.076 -12.545 40.173 1.00 37.33 91 LYS A O 1
ATOM 580 N N . ASN A 1 111 ? -52.491 -12.856 38.461 1.00 38.57 92 ASN A N 1
ATOM 581 C CA . ASN A 1 111 ? -53.673 -12.549 39.251 1.00 40.95 92 ASN A CA 1
ATOM 582 C C . ASN A 1 111 ? -54.279 -13.771 39.930 1.00 42.67 92 ASN A C 1
ATOM 583 O O . ASN A 1 111 ? -55.426 -13.706 40.386 1.00 44.19 92 ASN A O 1
ATOM 588 N N . GLY A 1 112 ? -53.542 -14.876 40.017 1.00 37.15 93 GLY A N 1
ATOM 589 C CA . GLY A 1 112 ? -54.029 -16.057 40.693 1.00 32.70 93 GLY A CA 1
ATOM 590 C C . GLY A 1 112 ? -54.955 -16.929 39.884 1.00 37.08 93 GLY A C 1
ATOM 591 O O . GLY A 1 112 ? -55.242 -18.056 40.311 1.00 37.95 93 GLY A O 1
ATOM 592 N N . ALA A 1 113 ? -55.442 -16.455 38.737 1.00 34.01 94 ALA A N 1
ATOM 593 C CA . ALA A 1 113 ? -56.235 -17.282 37.843 1.00 32.30 94 ALA A CA 1
ATOM 594 C C . ALA A 1 113 ? -55.301 -18.133 36.982 1.00 31.39 94 ALA A C 1
ATOM 595 O O . ALA A 1 113 ? -54.077 -18.013 37.054 1.00 33.51 94 ALA A O 1
ATOM 597 N N . MET A 1 114 ? -55.880 -19.016 36.175 1.00 30.32 95 MET A N 1
ATOM 598 C CA . MET A 1 114 ? -55.127 -19.925 35.318 1.00 32.29 95 MET A CA 1
ATOM 599 C C . MET A 1 114 ? -55.609 -19.850 33.875 1.00 33.77 95 MET A C 1
ATOM 600 O O . MET A 1 114 ? -56.804 -19.678 33.616 1.00 36.24 95 MET A O 1
ATOM 605 N N . ALA A 1 115 ? -54.677 -20.009 32.937 1.00 27.93 96 ALA A N 1
ATOM 606 C CA . ALA A 1 115 ? -54.995 -20.086 31.520 1.00 28.59 96 ALA A CA 1
ATOM 607 C C . ALA A 1 115 ? -54.885 -21.531 31.074 1.00 30.36 96 ALA A C 1
ATOM 608 O O . ALA A 1 115 ? -53.893 -22.205 31.378 1.00 31.01 96 ALA A O 1
ATOM 610 N N . ARG A 1 116 ? -55.902 -22.010 30.364 1.00 28.61 97 ARG A N 1
ATOM 611 C CA . ARG A 1 116 ? -55.893 -23.351 29.800 1.00 29.82 97 ARG A CA 1
ATOM 612 C C . ARG A 1 116 ? -55.187 -23.295 28.450 1.00 30.16 97 ARG A C 1
ATOM 613 O O . ARG A 1 116 ? -55.592 -22.535 27.572 1.00 26.43 97 ARG A O 1
ATOM 621 N N . VAL A 1 117 ? -54.121 -24.074 28.296 1.00 27.65 98 VAL A N 1
ATOM 622 C CA . VAL A 1 117 ? -53.324 -24.036 27.073 1.00 27.17 98 VAL A CA 1
ATOM 623 C C . VAL A 1 117 ? -53.135 -25.466 26.591 1.00 26.87 98 VAL A C 1
ATOM 624 O O . VAL A 1 117 ? -53.154 -26.415 27.382 1.00 30.73 98 VAL A O 1
ATOM 628 N N . VAL A 1 118 ? -52.957 -25.635 25.285 1.00 27.73 99 VAL A N 1
ATOM 629 C CA . VAL A 1 118 ? -52.646 -26.943 24.731 1.00 30.18 99 VAL A CA 1
ATOM 630 C C . VAL A 1 118 ? -51.284 -26.855 24.031 1.00 28.02 99 VAL A C 1
ATOM 631 O O . VAL A 1 118 ? -51.123 -26.079 23.090 1.00 28.28 99 VAL A O 1
ATOM 635 N N . PRO A 1 119 ? -50.267 -27.587 24.495 1.00 27.88 100 PRO A N 1
ATOM 636 C CA . PRO A 1 119 ? -48.906 -27.406 23.957 1.00 25.44 100 PRO A CA 1
ATOM 637 C C . PRO A 1 119 ? -48.730 -28.174 22.651 1.00 26.95 100 PRO A C 1
ATOM 638 O O . PRO A 1 119 ? -48.000 -29.156 22.557 1.00 27.19 100 PRO A O 1
ATOM 642 N N . GLU A 1 120 ? -49.445 -27.737 21.614 1.00 26.66 101 GLU A N 1
ATOM 643 C CA . GLU A 1 120 ? -49.487 -28.502 20.372 1.00 26.19 101 GLU A CA 1
ATOM 644 C C . GLU A 1 120 ? -48.343 -28.191 19.413 1.00 28.47 101 GLU A C 1
ATOM 645 O O . GLU A 1 120 ? -48.212 -28.882 18.394 1.00 28.61 101 GLU A O 1
ATOM 651 N N . PHE A 1 121 ? -47.525 -27.180 19.691 1.00 24.52 102 PHE A N 1
ATOM 652 C CA . PHE A 1 121 ? -46.448 -26.777 18.800 1.00 24.34 102 PHE A CA 1
ATOM 653 C C . PHE A 1 121 ? -45.101 -27.319 19.272 1.00 25.42 102 PHE A C 1
ATOM 654 O O . PHE A 1 121 ? -44.938 -27.743 20.416 1.00 26.59 102 PHE A O 1
ATOM 662 N N . VAL A 1 122 ? -44.135 -27.299 18.359 1.00 27.07 103 VAL A N 1
ATOM 663 C CA . VAL A 1 122 ? -42.789 -27.807 18.601 1.00 28.06 103 VAL A CA 1
ATOM 664 C C . VAL A 1 122 ? -41.811 -26.664 18.404 1.00 28.56 103 VAL A C 1
ATOM 665 O O . VAL A 1 122 ? -41.693 -26.123 17.294 1.00 26.02 103 VAL A O 1
ATOM 669 N N . TYR A 1 123 ? -41.094 -26.315 19.469 1.00 22.44 104 TYR A N 1
ATOM 670 C CA . TYR A 1 123 ? -39.960 -25.413 19.390 1.00 22.11 104 TYR A CA 1
ATOM 671 C C . TYR A 1 123 ? -38.771 -26.064 20.071 1.00 23.87 104 TYR A C 1
ATOM 672 O O . TYR A 1 123 ? -38.932 -26.888 20.977 1.00 23.73 104 TYR A O 1
ATOM 681 N N . THR A 1 124 ? -37.584 -25.647 19.666 1.00 23.18 105 THR A N 1
ATOM 682 C CA . THR A 1 124 ? -36.347 -26.105 20.282 1.00 20.61 105 THR A CA 1
ATOM 683 C C . THR A 1 124 ? -35.783 -25.014 21.185 1.00 21.36 105 THR A C 1
ATOM 684 O O . THR A 1 124 ? -35.751 -23.838 20.817 1.00 20.26 105 THR A O 1
ATOM 688 N N . ASN A 1 125 ? -35.349 -25.405 22.378 1.00 19.02 106 ASN A N 1
ATOM 689 C CA . ASN A 1 125 ? -34.660 -24.484 23.261 1.00 21.09 106 ASN A CA 1
ATOM 690 C C . ASN A 1 125 ? -33.414 -25.174 23.789 1.00 22.90 106 ASN A C 1
ATOM 691 O O . ASN A 1 125 ? -33.254 -26.393 23.664 1.00 22.19 106 ASN A O 1
ATOM 696 N N . TYR A 1 126 ? -32.556 -24.387 24.429 1.00 21.08 107 TYR A N 1
ATOM 697 C CA . TYR A 1 126 ? -31.285 -24.901 24.911 1.00 19.53 107 TYR A CA 1
ATOM 698 C C . TYR A 1 126 ? -30.792 -23.990 26.029 1.00 24.20 107 TYR A C 1
ATOM 699 O O . TYR A 1 126 ? -31.205 -22.835 26.141 1.00 24.51 107 TYR A O 1
ATOM 708 N N . HIS A 1 127 ? -29.888 -24.518 26.851 1.00 21.25 108 HIS A N 1
ATOM 709 C CA . HIS A 1 127 ? -29.025 -23.649 27.629 1.00 24.06 108 HIS A CA 1
ATOM 710 C C . HIS A 1 127 ? -27.685 -24.338 27.775 1.00 23.30 108 HIS A C 1
ATOM 711 O O . HIS A 1 127 ? -27.544 -25.529 27.489 1.00 22.43 108 HIS A O 1
ATOM 718 N N . VAL A 1 128 ? -26.698 -23.564 28.216 1.00 25.77 109 VAL A N 1
ATOM 719 C CA . VAL A 1 128 ? -25.361 -24.064 28.508 1.00 23.42 109 VAL A CA 1
ATOM 720 C C . VAL A 1 128 ? -25.119 -23.897 29.998 1.00 25.11 109 VAL A C 1
ATOM 721 O O . VAL A 1 128 ? -25.371 -22.821 30.547 1.00 26.81 109 VAL A O 1
ATOM 725 N N . HIS A 1 129 ? -24.661 -24.967 30.649 1.00 23.47 110 HIS A N 1
ATOM 726 C CA . HIS A 1 129 ? -24.188 -24.920 32.029 1.00 27.07 110 HIS A CA 1
ATOM 727 C C . HIS A 1 129 ? -22.841 -25.626 32.081 1.00 27.05 110 HIS A C 1
ATOM 728 O O . HIS A 1 129 ? -22.757 -26.821 31.772 1.00 25.83 110 HIS A O 1
ATOM 735 N N . LYS A 1 130 ? -21.795 -24.887 32.452 1.00 27.83 111 LYS A N 1
ATOM 736 C CA . LYS A 1 130 ? -20.450 -25.437 32.649 1.00 27.63 111 LYS A CA 1
ATOM 737 C C . LYS A 1 130 ? -19.990 -26.236 31.430 1.00 30.03 111 LYS A C 1
ATOM 738 O O . LYS A 1 130 ? -19.661 -27.423 31.513 1.00 31.52 111 LYS A O 1
ATOM 744 N N . HIS A 1 131 ? -19.994 -25.568 30.285 1.00 25.90 112 HIS A N 1
ATOM 745 C CA . HIS A 1 131 ? -19.470 -26.162 29.048 1.00 28.39 112 HIS A CA 1
ATOM 746 C C . HIS A 1 131 ? -20.252 -27.402 28.627 1.00 25.89 112 HIS A C 1
ATOM 747 O O . HIS A 1 131 ? -19.700 -28.298 27.984 1.00 25.75 112 HIS A O 1
ATOM 754 N N . ARG A 1 132 ? -21.531 -27.490 28.995 1.00 26.55 113 ARG A N 1
ATOM 755 C CA . ARG A 1 132 ? -22.393 -28.559 28.505 1.00 25.17 113 ARG A CA 1
ATOM 756 C C . ARG A 1 132 ? -23.647 -27.938 27.919 1.00 24.21 113 ARG A C 1
ATOM 757 O O . ARG A 1 132 ? -24.388 -27.247 28.625 1.00 26.88 113 ARG A O 1
ATOM 765 N N . LEU A 1 133 ? -23.874 -28.174 26.627 1.00 23.00 114 LEU A N 1
ATOM 766 C CA . LEU A 1 133 ? -25.113 -27.764 25.986 1.00 22.36 114 LEU A CA 1
ATOM 767 C C . LEU A 1 133 ? -26.216 -28.769 26.303 1.00 21.37 114 LEU A C 1
ATOM 768 O O . LEU A 1 133 ? -26.032 -29.977 26.132 1.00 22.92 114 LEU A O 1
ATOM 773 N N . VAL A 1 134 ? -27.370 -28.267 26.725 1.00 21.24 115 VAL A N 1
ATOM 774 C CA . VAL A 1 134 ? -28.570 -29.075 26.930 1.00 20.14 115 VAL A CA 1
ATOM 775 C C . VAL A 1 134 ? -29.614 -28.531 25.969 1.00 20.21 115 VAL A C 1
ATOM 776 O O . VAL A 1 134 ? -29.993 -27.364 26.079 1.00 22.25 115 VAL A O 1
ATOM 780 N N . TYR A 1 135 ? -30.060 -29.349 25.015 1.00 16.42 116 TYR A N 1
ATOM 781 C CA . TYR A 1 135 ? -31.066 -28.887 24.070 1.00 18.20 116 TYR A CA 1
ATOM 782 C C . TYR A 1 135 ? -32.166 -29.918 23.897 1.00 18.94 116 TYR A C 1
ATOM 783 O O . TYR A 1 135 ? -31.994 -31.117 24.131 1.00 19.02 116 TYR A O 1
ATOM 792 N N . SER A 1 136 ? -33.299 -29.439 23.402 1.00 19.71 117 SER A N 1
ATOM 793 C CA . SER A 1 136 ? -34.402 -30.356 23.199 1.00 19.43 117 SER A CA 1
ATOM 794 C C . SER A 1 136 ? -35.465 -29.641 22.410 1.00 18.96 117 SER A C 1
ATOM 795 O O . SER A 1 136 ? -35.698 -28.447 22.622 1.00 17.92 117 SER A O 1
ATOM 798 N N . GLN A 1 137 ? -36.088 -30.372 21.493 1.00 17.03 118 GLN A N 1
ATOM 799 C CA . GLN A 1 137 ? -37.406 -29.980 21.032 1.00 19.72 118 GLN A CA 1
ATOM 800 C C . GLN A 1 137 ? -38.370 -30.116 22.198 1.00 19.19 118 GLN A C 1
ATOM 801 O O . GLN A 1 137 ? -38.276 -31.064 22.992 1.00 19.86 118 GLN A O 1
ATOM 807 N N . LEU A 1 138 ? -39.287 -29.167 22.318 1.00 17.73 119 LEU A N 1
ATOM 808 C CA . LEU A 1 138 ? -40.204 -29.133 23.450 1.00 15.49 119 LEU A CA 1
ATOM 809 C C . LEU A 1 138 ? -41.608 -28.840 22.958 1.00 20.69 119 LEU A C 1
ATOM 810 O O . LEU A 1 138 ? -41.789 -28.028 22.046 1.00 21.25 119 LEU A O 1
ATOM 815 N N . ALA A 1 139 ? -42.585 -29.504 23.564 1.00 21.48 120 ALA A N 1
ATOM 816 C CA . ALA A 1 139 ? -43.969 -29.101 23.395 1.00 22.04 120 ALA A CA 1
ATOM 817 C C . ALA A 1 139 ? -44.143 -27.662 23.864 1.00 23.28 120 ALA A C 1
ATOM 818 O O . ALA A 1 139 ? -43.619 -27.260 24.905 1.00 21.42 120 ALA A O 1
ATOM 820 N N . THR A 1 140 ? -44.880 -26.883 23.077 1.00 23.57 121 THR A N 1
ATOM 821 C CA . THR A 1 140 ? -44.926 -25.433 23.191 1.00 22.25 121 THR A CA 1
ATOM 822 C C . THR A 1 140 ? -46.364 -24.974 23.018 1.00 26.37 121 THR A C 1
ATOM 823 O O . THR A 1 140 ? -47.034 -25.420 22.085 1.00 26.06 121 THR A O 1
ATOM 827 N N . PHE A 1 141 ? -46.844 -24.095 23.895 1.00 25.34 122 PHE A N 1
ATOM 828 C CA . PHE A 1 141 ? -48.176 -23.545 23.692 1.00 26.79 122 PHE A CA 1
ATOM 829 C C . PHE A 1 141 ? -48.088 -22.100 23.213 1.00 28.19 122 PHE A C 1
ATOM 830 O O . PHE A 1 141 ? -47.041 -21.453 23.286 1.00 28.75 122 PHE A O 1
ATOM 838 N N . ALA A 1 142 ? -49.200 -21.617 22.666 1.00 28.22 123 ALA A N 1
ATOM 839 C CA . ALA A 1 142 ? -49.283 -20.286 22.080 1.00 25.97 123 ALA A CA 1
ATOM 840 C C . ALA A 1 142 ? -50.373 -19.491 22.783 1.00 30.47 123 ALA A C 1
ATOM 841 O O . ALA A 1 142 ? -51.448 -20.025 23.069 1.00 31.18 123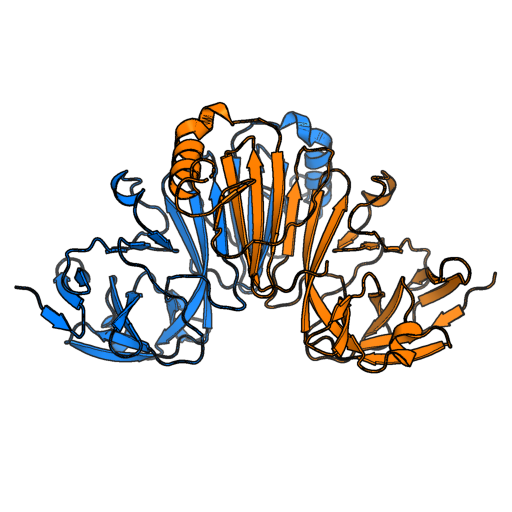 ALA A O 1
ATOM 843 N N . LEU A 1 143 ? -50.099 -18.219 23.056 1.00 29.91 124 LEU A N 1
ATOM 844 C CA . LEU A 1 143 ? -51.132 -17.298 23.512 1.00 31.92 124 LEU A CA 1
ATOM 845 C C . LEU A 1 143 ? -51.257 -16.184 22.483 1.00 32.09 124 LEU A C 1
ATOM 846 O O . LEU A 1 143 ? -50.302 -15.435 22.254 1.00 32.00 124 LEU A O 1
ATOM 851 N N . GLU A 1 144 ? -52.425 -16.092 21.846 1.00 33.73 125 GLU A N 1
ATOM 852 C CA . GLU A 1 144 ? -52.677 -15.016 20.897 1.00 34.40 125 GLU A CA 1
ATOM 853 C C . GLU A 1 144 ? -53.068 -13.713 21.589 1.00 38.45 125 GLU A C 1
ATOM 854 O O . GLU A 1 144 ? -52.850 -12.637 21.019 1.00 38.03 125 GLU A O 1
ATOM 860 N N . ASP A 1 145 ? -53.611 -13.777 22.807 1.00 33.67 126 ASP A N 1
ATOM 861 C CA . ASP A 1 145 ? -54.012 -12.584 23.553 1.00 36.02 126 ASP A CA 1
ATOM 862 C C . ASP A 1 145 ? -52.803 -12.104 24.346 1.00 38.50 126 ASP A C 1
ATOM 863 O O . ASP A 1 145 ? -52.395 -12.746 25.324 1.00 37.75 126 ASP A O 1
ATOM 868 N N . ARG A 1 146 ? -52.242 -10.964 23.950 1.00 36.28 127 ARG A N 1
ATOM 869 C CA . ARG A 1 146 ? -51.027 -10.491 24.596 1.00 39.87 127 ARG A CA 1
ATOM 870 C C . ARG A 1 146 ? -51.266 -9.955 26.001 1.00 39.60 127 ARG A C 1
ATOM 871 O O . ARG A 1 146 ? -50.319 -9.876 26.786 1.00 39.87 127 ARG A O 1
ATOM 879 N N . THR A 1 147 ? -52.495 -9.579 26.336 1.00 39.48 128 THR A N 1
ATOM 880 C CA . THR A 1 147 ? -52.769 -9.169 27.705 1.00 41.04 128 THR A CA 1
ATOM 881 C C . THR A 1 147 ? -52.710 -10.361 28.648 1.00 40.62 128 THR A C 1
ATOM 882 O O . THR A 1 147 ? -52.263 -10.222 29.792 1.00 41.56 128 THR A O 1
ATOM 886 N N . VAL A 1 148 ? -53.146 -11.536 28.188 1.00 37.76 129 VAL A N 1
ATOM 887 C CA . VAL A 1 148 ? -53.008 -12.741 28.999 1.00 35.87 129 VAL A CA 1
ATOM 888 C C . VAL A 1 148 ? -51.555 -13.186 29.035 1.00 36.00 129 VAL A C 1
ATOM 889 O O . VAL A 1 148 ? -51.041 -13.577 30.086 1.00 35.26 129 VAL A O 1
ATOM 893 N N . ALA A 1 149 ? -50.853 -13.111 27.905 1.00 35.23 130 ALA A N 1
ATOM 894 C CA . ALA A 1 149 ? -49.440 -13.485 27.892 1.00 34.13 130 ALA A CA 1
ATOM 895 C C . ALA A 1 149 ? -48.641 -12.636 28.866 1.00 34.94 130 ALA A C 1
ATOM 896 O O . ALA A 1 149 ? -47.724 -13.135 29.535 1.00 33.71 130 ALA A O 1
ATOM 898 N N . ASP A 1 150 ? -48.985 -11.354 28.984 1.00 38.29 131 ASP A N 1
ATOM 899 C CA . ASP A 1 150 ? -48.262 -10.465 29.889 1.00 39.08 131 ASP A CA 1
ATOM 900 C C . ASP A 1 150 ? -48.543 -10.780 31.355 1.00 39.02 131 ASP A C 1
ATOM 901 O O . ASP A 1 150 ? -47.837 -10.270 32.236 1.00 41.15 131 ASP A O 1
ATOM 906 N N . MET A 1 151 ? -49.556 -11.596 31.630 1.00 36.02 132 MET A N 1
ATOM 907 C CA . MET A 1 151 ? -49.859 -12.080 32.970 1.00 39.64 132 MET A CA 1
ATOM 908 C C . MET A 1 151 ? -49.139 -13.383 33.289 1.00 36.00 132 MET A C 1
ATOM 909 O O . MET A 1 151 ? -49.182 -13.837 34.443 1.00 35.29 132 MET A O 1
ATOM 914 N N . VAL A 1 152 ? -48.510 -14.001 32.292 1.00 32.67 133 VAL A N 1
ATOM 915 C CA . VAL A 1 152 ? -47.691 -15.193 32.490 1.00 31.01 133 VAL A CA 1
ATOM 916 C C . VAL A 1 152 ? -46.291 -14.729 32.847 1.00 31.84 133 VAL A C 1
ATOM 917 O O . VAL A 1 152 ? -45.629 -14.063 32.041 1.00 34.14 133 VAL A O 1
ATOM 921 N N . LEU A 1 153 ? -45.830 -15.072 34.049 1.00 30.30 134 LEU A N 1
ATOM 922 C CA . LEU A 1 153 ? -44.536 -14.621 34.534 1.00 31.41 134 LEU A CA 1
ATOM 923 C C . LEU A 1 153 ? -43.488 -15.722 34.403 1.00 30.69 134 LEU A C 1
ATOM 924 O O . LEU A 1 153 ? -43.795 -16.915 34.442 1.00 28.73 134 LEU A O 1
ATOM 929 N N . ILE A 1 154 ? -42.237 -15.293 34.238 1.00 29.35 135 ILE A N 1
ATOM 930 C CA . ILE A 1 154 ? -41.113 -16.219 34.273 1.00 30.33 135 ILE A CA 1
ATOM 931 C C . ILE A 1 154 ? -41.182 -17.022 35.575 1.00 29.25 135 ILE A C 1
ATOM 932 O O . ILE A 1 154 ? -41.343 -16.464 36.659 1.00 29.84 135 ILE A O 1
ATOM 937 N N . GLY A 1 155 ? -41.107 -18.338 35.451 1.00 26.52 136 GLY A N 1
ATOM 938 C CA . GLY A 1 155 ? -41.169 -19.197 36.614 1.00 28.87 136 GLY A CA 1
ATOM 939 C C . GLY A 1 155 ? -42.556 -19.654 36.991 1.00 29.24 136 GLY A C 1
ATOM 940 O O . GLY A 1 155 ? -42.681 -20.487 37.885 1.00 27.65 136 GLY A O 1
ATOM 941 N N . ALA A 1 156 ? -43.591 -19.172 36.306 1.00 25.12 137 ALA A N 1
ATOM 942 C CA . ALA A 1 156 ? -44.963 -19.520 36.655 1.00 26.58 137 ALA A CA 1
ATOM 943 C C . ALA A 1 156 ? -45.173 -21.032 36.599 1.00 26.21 137 ALA A C 1
ATOM 944 O O . ALA A 1 156 ? -44.725 -21.689 35.650 1.00 25.42 137 ALA A O 1
ATOM 946 N N . PRO A 1 157 ? -45.856 -21.611 37.583 1.00 24.28 138 PRO A N 1
ATOM 947 C CA . PRO A 1 157 ? -46.105 -23.055 37.562 1.00 24.10 138 PRO A CA 1
ATOM 948 C C . PRO A 1 157 ? -47.056 -23.450 36.446 1.00 24.70 138 PRO A C 1
ATOM 949 O O . PRO A 1 157 ? -48.027 -22.747 36.158 1.00 25.69 138 PRO A O 1
ATOM 953 N N . ILE A 1 158 ? -46.791 -24.613 35.853 1.00 24.95 139 ILE A N 1
ATOM 954 C CA . ILE A 1 158 ? -47.613 -25.187 34.793 1.00 22.35 139 ILE A CA 1
ATOM 955 C C . ILE A 1 158 ? -48.155 -26.509 35.319 1.00 25.90 139 ILE A C 1
ATOM 956 O O . ILE A 1 158 ? -47.377 -27.372 35.745 1.00 22.71 139 ILE A O 1
ATOM 961 N N . PHE A 1 159 ? -49.483 -26.663 35.310 1.00 25.41 140 PHE A N 1
ATOM 962 C CA . PHE A 1 159 ? -50.149 -27.770 35.983 1.00 25.19 140 PHE A CA 1
ATOM 963 C C . PHE A 1 159 ? -50.768 -28.727 34.977 1.00 25.71 140 PHE A C 1
ATOM 964 O O . PHE A 1 159 ? -51.274 -28.307 33.930 1.00 26.11 140 PHE A O 1
ATOM 972 N N . ARG A 1 160 ? -50.733 -30.015 35.312 1.00 23.73 141 ARG A N 1
ATOM 973 C CA . ARG A 1 160 ? -51.460 -31.056 34.596 1.00 28.24 141 ARG A CA 1
ATOM 974 C C . ARG A 1 160 ? -52.195 -31.894 35.628 1.00 30.42 141 ARG A C 1
ATOM 975 O O . ARG A 1 160 ? -51.569 -32.439 36.543 1.00 25.89 141 ARG A O 1
ATOM 983 N N . ASN A 1 161 ? -53.516 -31.997 35.484 1.00 33.51 142 ASN A N 1
ATOM 984 C CA . ASN A 1 161 ? -54.344 -32.717 36.456 1.00 32.72 142 ASN A CA 1
ATOM 985 C C . ASN A 1 161 ? -54.027 -32.264 37.876 1.00 31.00 142 ASN A C 1
ATOM 986 O O . ASN A 1 161 ? -53.840 -33.074 38.792 1.00 30.32 142 ASN A O 1
ATOM 991 N N . LYS A 1 162 ? -53.924 -30.946 38.050 1.00 27.56 143 LYS A N 1
ATOM 992 C CA . LYS A 1 162 ? -53.751 -30.300 39.350 1.00 30.79 143 LYS A CA 1
ATOM 993 C C . LYS A 1 162 ? -52.437 -30.656 40.034 1.00 31.68 143 LYS A C 1
ATOM 994 O O . LYS A 1 162 ? -52.346 -30.586 41.264 1.00 26.07 143 LYS A O 1
ATOM 1000 N N . LYS A 1 163 ? -51.408 -31.026 39.271 1.00 28.77 144 LYS A N 1
ATOM 1001 C CA . LYS A 1 163 ? -50.079 -31.264 39.823 1.00 28.20 144 LYS A CA 1
ATOM 1002 C C . LYS A 1 163 ? -49.038 -30.578 38.943 1.00 26.83 144 LYS A C 1
ATOM 1003 O O . LYS A 1 163 ? -49.164 -30.563 37.716 1.00 25.81 144 LYS A O 1
ATOM 1005 N N . LEU A 1 164 ? -48.039 -29.979 39.590 1.00 24.42 145 LEU A N 1
ATOM 1006 C CA . LEU A 1 164 ? -46.977 -29.287 38.875 1.00 27.59 145 LEU A CA 1
ATOM 1007 C C . LEU A 1 164 ? -46.312 -30.235 37.891 1.00 27.86 145 LEU A C 1
ATOM 1008 O O . LEU A 1 164 ? -45.975 -31.375 38.224 1.00 25.03 145 LEU A O 1
ATOM 1013 N N . VAL A 1 165 ? -46.135 -29.761 36.666 1.00 23.14 146 VAL A N 1
ATOM 1014 C CA . VAL A 1 165 ? -45.482 -30.560 35.645 1.00 25.02 146 VAL A CA 1
ATOM 1015 C C . VAL A 1 165 ? -44.282 -29.823 35.045 1.00 22.06 146 VAL A C 1
ATOM 1016 O O . VAL A 1 165 ? -43.324 -30.455 34.585 1.00 22.59 146 VAL A O 1
ATOM 1020 N N . SER A 1 166 ? -44.281 -28.497 35.114 1.00 19.06 147 SER A N 1
ATOM 1021 C CA . SER A 1 166 ? -43.191 -27.704 34.548 1.00 21.27 147 SER A CA 1
ATOM 1022 C C . SER A 1 166 ? -43.376 -26.273 35.042 1.00 22.98 147 SER A C 1
ATOM 1023 O O . SER A 1 166 ? -44.275 -25.992 35.833 1.00 23.57 147 SER A O 1
ATOM 1026 N N . VAL A 1 167 ? -42.488 -25.373 34.599 1.00 19.56 148 VAL A N 1
ATOM 1027 C CA . VAL A 1 167 ? -42.662 -23.948 34.867 1.00 23.43 148 VAL A CA 1
ATOM 1028 C C . VAL A 1 167 ? -42.384 -23.149 33.599 1.00 23.32 148 VAL A C 1
ATOM 1029 O O . VAL A 1 167 ? -41.666 -23.590 32.696 1.00 22.22 148 VAL A O 1
ATOM 1033 N N . VAL A 1 168 ? -42.945 -21.935 33.554 1.00 23.18 149 VAL A N 1
ATOM 1034 C CA . VAL A 1 168 ? -42.660 -21.019 32.449 1.00 23.43 149 VAL A CA 1
ATOM 1035 C C . VAL A 1 168 ? -41.187 -20.625 32.467 1.00 26.07 149 VAL A C 1
ATOM 1036 O O . VAL A 1 168 ? -40.672 -20.129 33.478 1.00 25.93 149 VAL A O 1
ATOM 1040 N N . THR A 1 169 ? -40.505 -20.823 31.334 1.00 23.15 150 THR A N 1
ATOM 1041 C CA . THR A 1 169 ? -39.107 -20.420 31.229 1.00 22.25 150 THR A CA 1
ATOM 1042 C C . THR A 1 169 ? -38.944 -19.258 30.255 1.00 29.70 150 THR A C 1
ATOM 1043 O O . THR A 1 169 ? -38.868 -18.097 30.668 1.00 35.44 150 THR A O 1
ATOM 1047 N N . HIS A 1 170 ? -38.915 -19.548 28.965 1.00 30.86 151 HIS A N 1
ATOM 1048 C CA . HIS A 1 170 ? -38.726 -18.533 27.940 1.00 27.60 151 HIS A CA 1
ATOM 1049 C C . HIS A 1 170 ? -40.025 -18.314 27.167 1.00 27.94 151 HIS A C 1
ATOM 1050 O O . HIS A 1 170 ? -40.975 -19.094 27.269 1.00 24.26 151 HIS A O 1
ATOM 1057 N N . ARG A 1 171 ? -40.066 -17.213 26.416 1.00 27.81 152 ARG A N 1
ATOM 1058 C CA . ARG A 1 171 ? -41.182 -16.927 25.524 1.00 26.39 152 ARG A CA 1
ATOM 1059 C C . ARG A 1 171 ? -40.634 -16.245 24.276 1.00 32.16 152 ARG A C 1
ATOM 1060 O O . ARG A 1 171 ? -39.552 -15.657 24.289 1.00 30.87 152 ARG A O 1
ATOM 1068 N N . HIS A 1 172 ? -41.393 -16.355 23.192 1.00 27.70 153 HIS A N 1
ATOM 1069 C CA . HIS A 1 172 ? -40.951 -15.902 21.883 1.00 33.11 153 HIS A CA 1
ATOM 1070 C C . HIS A 1 172 ? -42.130 -15.322 21.133 1.00 35.35 153 HIS A C 1
ATOM 1071 O O . HIS A 1 172 ? -43.096 -16.040 20.864 1.00 34.05 153 HIS A O 1
ATOM 1078 N N . ASP A 1 173 ? -42.041 -14.041 20.788 1.00 39.81 154 ASP A N 1
ATOM 1079 C CA . ASP A 1 173 ? -43.010 -13.424 19.895 1.00 44.08 154 ASP A CA 1
ATOM 1080 C C . ASP A 1 173 ? -42.859 -13.971 18.485 1.00 43.62 154 ASP A C 1
ATOM 1081 O O . ASP A 1 173 ? -42.034 -13.479 17.711 1.00 47.47 154 ASP A O 1
ATOM 1086 N N . ASP A 1 174 ? -43.629 -15.002 18.151 1.00 42.10 155 ASP A N 1
ATOM 1087 C CA . ASP A 1 174 ? -43.665 -15.527 16.791 1.00 43.41 155 ASP A CA 1
ATOM 1088 C C . ASP A 1 174 ? -44.511 -14.559 15.971 1.00 51.16 155 ASP A C 1
ATOM 1089 O O . ASP A 1 174 ? -45.718 -14.741 15.790 1.00 45.38 155 ASP A O 1
ATOM 1094 N N . ARG A 1 175 ? -43.863 -13.504 15.474 1.00 51.86 156 ARG A N 1
ATOM 1095 C CA . ARG A 1 175 ? -44.585 -12.481 14.730 1.00 56.03 156 ARG A CA 1
ATOM 1096 C C . ARG A 1 175 ? -45.133 -12.997 13.404 1.00 53.41 156 ARG A C 1
ATOM 1097 O O . ARG A 1 175 ? -45.930 -12.299 12.769 1.00 55.68 156 ARG A O 1
ATOM 1099 N N . ASP A 1 176 ? -44.736 -14.200 12.985 1.00 52.69 157 ASP A N 1
ATOM 1100 C CA . ASP A 1 176 ? -45.359 -14.855 11.840 1.00 51.87 157 ASP A CA 1
ATOM 1101 C C . ASP A 1 176 ? -46.768 -15.332 12.170 1.00 50.22 157 ASP A C 1
ATOM 1102 O O . ASP A 1 176 ? -47.740 -14.951 11.506 1.00 49.04 157 ASP A O 1
ATOM 1104 N N . ARG A 1 177 ? -46.895 -16.165 13.193 1.00 51.75 158 ARG A N 1
ATOM 1105 C CA . ARG A 1 177 ? -48.193 -16.634 13.643 1.00 48.91 158 ARG A CA 1
ATOM 1106 C C . ARG A 1 177 ? -48.891 -15.641 14.569 1.00 43.41 158 ARG A C 1
ATOM 1107 O O . ARG A 1 177 ? -50.016 -15.915 15.007 1.00 38.43 158 ARG A O 1
ATOM 1109 N N . ASP A 1 178 ? -48.249 -14.506 14.864 1.00 43.14 159 ASP A N 1
ATOM 1110 C CA . ASP A 1 178 ? -48.795 -13.446 15.720 1.00 40.31 159 ASP A CA 1
ATOM 1111 C C . ASP A 1 178 ? -49.339 -14.009 17.038 1.00 36.31 159 ASP A C 1
ATOM 1112 O O . ASP A 1 178 ? -50.509 -13.857 17.393 1.00 31.77 159 ASP A O 1
ATOM 1117 N N . ALA A 1 179 ? -48.445 -14.674 17.765 1.00 34.37 160 ALA A N 1
ATOM 1118 C CA . ALA A 1 179 ? -48.763 -15.234 19.069 1.00 29.77 160 ALA A CA 1
ATOM 1119 C C . ALA A 1 179 ? -47.470 -15.328 19.864 1.00 32.76 160 ALA A C 1
ATOM 1120 O O . ALA A 1 179 ? -46.378 -15.368 19.291 1.00 30.88 160 ALA A O 1
ATOM 1122 N N . VAL A 1 180 ? -47.604 -15.354 21.191 1.00 28.11 161 VAL A N 1
ATOM 1123 C CA . VAL A 1 180 ? -46.458 -15.563 22.079 1.00 30.36 161 VAL A CA 1
ATOM 1124 C C . VAL A 1 180 ? -46.342 -17.052 22.374 1.00 27.33 161 VAL A C 1
ATOM 1125 O O . VAL A 1 180 ? -47.301 -17.678 22.841 1.00 25.58 161 VAL A O 1
ATOM 1129 N N . MET A 1 181 ? -45.175 -17.622 22.082 1.00 22.75 162 MET A N 1
ATOM 1130 C CA . MET A 1 181 ? -44.952 -19.053 22.209 1.00 25.94 162 MET A CA 1
ATOM 1131 C C . MET A 1 181 ? -44.234 -19.341 23.522 1.00 23.06 162 MET A C 1
ATOM 1132 O O . MET A 1 181 ? -43.282 -18.644 23.873 1.00 25.62 162 MET A O 1
ATOM 1137 N N . PHE A 1 182 ? -44.666 -20.387 24.218 1.00 23.91 163 PHE A N 1
ATOM 1138 C CA . PHE A 1 182 ? -44.101 -20.763 25.518 1.00 23.01 163 PHE A CA 1
ATOM 1139 C C . PHE A 1 182 ? -43.687 -22.233 25.491 1.00 20.65 163 PHE A C 1
ATOM 1140 O O . PHE A 1 182 ? -44.563 -23.115 25.503 1.00 23.21 163 PHE A O 1
ATOM 1148 N N . PRO A 1 183 ? -42.395 -22.560 25.434 1.00 21.19 164 PRO A N 1
ATOM 1149 C CA . PRO A 1 183 ? -42.002 -23.970 25.581 1.00 20.94 164 PRO A CA 1
ATOM 1150 C C . PRO A 1 183 ? -42.360 -24.483 26.967 1.00 20.69 164 PRO A C 1
ATOM 1151 O O . PRO A 1 183 ? -42.325 -23.736 27.944 1.00 21.28 164 PRO A O 1
ATOM 1155 N N . VAL A 1 184 ? -42.683 -25.777 27.047 1.00 18.16 165 VAL A N 1
ATOM 1156 C CA . VAL A 1 184 ? -42.947 -26.433 28.328 1.00 21.60 165 VAL A CA 1
ATOM 1157 C C . VAL A 1 184 ? -41.802 -27.400 28.585 1.00 20.85 165 VAL A C 1
ATOM 1158 O O . VAL A 1 184 ? -41.808 -28.545 28.109 1.00 20.75 165 VAL A O 1
ATOM 1162 N N . THR A 1 185 ? -40.796 -26.932 29.309 1.00 19.14 166 THR A N 1
ATOM 1163 C CA . THR A 1 185 ? -39.579 -27.711 29.411 1.00 18.81 166 THR A CA 1
ATOM 1164 C C . THR A 1 185 ? -39.801 -28.913 30.321 1.00 22.60 166 THR A C 1
ATOM 1165 O O . THR A 1 185 ? -40.649 -28.902 31.219 1.00 22.19 166 THR A O 1
ATOM 1169 N N . GLY A 1 186 ? -39.059 -29.974 30.039 1.00 22.21 167 GLY A N 1
ATOM 1170 C CA . GLY A 1 186 ? -39.165 -31.219 30.765 1.00 20.21 167 GLY A CA 1
ATOM 1171 C C . GLY A 1 186 ? -38.617 -32.339 29.907 1.00 23.92 167 GLY A C 1
ATOM 1172 O O . GLY A 1 186 ? -37.928 -32.100 28.915 1.00 21.85 167 GLY A O 1
ATOM 1173 N N . ILE A 1 187 ? -38.931 -33.571 30.313 1.00 22.31 168 ILE A N 1
ATOM 1174 C CA . ILE A 1 187 ? -38.447 -34.748 29.605 1.00 23.50 168 ILE A CA 1
ATOM 1175 C C . ILE A 1 187 ? -38.943 -34.731 28.160 1.00 21.64 168 ILE A C 1
ATOM 1176 O O . ILE A 1 187 ? -40.093 -34.380 27.888 1.00 21.28 168 ILE A O 1
ATOM 1181 N N . ARG A 1 188 ? -38.073 -35.129 27.234 1.00 21.24 169 ARG A N 1
ATOM 1182 C CA . ARG A 1 188 ? -38.369 -35.132 25.804 1.00 21.37 169 ARG A CA 1
ATOM 1183 C C . ARG A 1 188 ? -39.745 -35.766 25.489 1.00 21.79 169 ARG A C 1
ATOM 1184 O O . ARG A 1 188 ? -39.970 -36.935 25.819 1.00 23.24 169 ARG A O 1
ATOM 1192 N N . PRO A 1 189 ? -40.667 -35.022 24.870 1.00 21.56 170 PRO A N 1
ATOM 1193 C CA . PRO A 1 189 ? -41.926 -35.642 24.426 1.00 22.15 170 PRO A CA 1
ATOM 1194 C C . PRO A 1 189 ? -41.678 -36.739 23.404 1.00 23.26 170 PRO A C 1
ATOM 1195 O O . PRO A 1 189 ? -40.668 -36.767 22.703 1.00 21.45 170 PRO A O 1
ATOM 1199 N N . ARG A 1 190 ? -42.631 -37.658 23.316 1.00 23.34 171 ARG A N 1
ATOM 1200 C CA . ARG A 1 190 ? -42.573 -38.662 22.265 1.00 26.66 171 ARG A CA 1
ATOM 1201 C C . ARG A 1 190 ? -42.580 -37.958 20.914 1.00 23.04 171 ARG A C 1
ATOM 1202 O O . ARG A 1 190 ? -43.180 -36.898 20.757 1.00 23.64 171 ARG A O 1
ATOM 1210 N N . ASN A 1 191 ? -41.849 -38.510 19.951 1.00 26.45 172 ASN A N 1
ATOM 1211 C CA . ASN A 1 191 ? -41.677 -38.002 18.595 1.00 26.34 172 ASN A CA 1
ATOM 1212 C C . ASN A 1 191 ? -40.694 -36.829 18.511 1.00 25.25 172 ASN A C 1
ATOM 1213 O O . ASN A 1 191 ? -40.464 -36.330 17.411 1.00 23.31 172 ASN A O 1
ATOM 1218 N N . LEU A 1 192 ? -40.148 -36.328 19.621 1.00 21.72 173 LEU A N 1
ATOM 1219 C CA . LEU A 1 192 ? -39.212 -35.213 19.578 1.00 21.68 173 LEU A CA 1
ATOM 1220 C C . LEU A 1 192 ? -37.814 -35.703 19.958 1.00 21.56 173 LEU A C 1
ATOM 1221 O O . LEU A 1 192 ? -37.633 -36.862 20.331 1.00 22.38 173 LEU A O 1
ATOM 1226 N N . VAL A 1 193 ? -36.814 -34.825 19.810 1.00 19.32 174 VAL A N 1
ATOM 1227 C CA . VAL A 1 193 ? -35.414 -35.192 20.030 1.00 16.31 174 VAL A CA 1
ATOM 1228 C C . VAL A 1 193 ? -34.846 -34.334 21.149 1.00 18.66 174 VAL A C 1
ATOM 1229 O O . VAL A 1 193 ? -35.164 -33.145 21.265 1.00 18.53 174 VAL A O 1
ATOM 1233 N N . SER A 1 194 ? -34.001 -34.948 21.975 1.00 18.78 175 SER A N 1
ATOM 1234 C CA . SER A 1 194 ? -33.210 -34.206 22.938 1.00 18.37 175 SER A CA 1
ATOM 1235 C C . SER A 1 194 ? -31.767 -34.671 22.856 1.00 20.80 175 SER A C 1
ATOM 1236 O O . SER A 1 194 ? -31.464 -35.744 22.325 1.00 20.22 175 SER A O 1
ATOM 1239 N N . GLY A 1 195 ? -30.872 -33.851 23.397 1.00 23.02 176 GLY A N 1
ATOM 1240 C CA . GLY A 1 195 ? -29.482 -34.254 23.433 1.00 22.69 176 GLY A CA 1
ATOM 1241 C C . GLY A 1 195 ? -28.688 -33.329 24.321 1.00 20.08 176 GLY A C 1
ATOM 1242 O O . GLY A 1 195 ? -29.197 -32.329 24.837 1.00 20.66 176 GLY A O 1
ATOM 1243 N N . GLN A 1 196 ? -27.417 -33.694 24.490 1.00 21.69 177 GLN A N 1
ATOM 1244 C CA . GLN A 1 196 ? -26.456 -32.951 25.295 1.00 21.25 177 GLN A CA 1
ATOM 1245 C C . GLN A 1 196 ? -25.090 -33.128 24.662 1.00 21.47 177 GLN A C 1
ATOM 1246 O O . GLN A 1 196 ? -24.779 -34.219 24.171 1.00 24.46 177 GLN A O 1
ATOM 1252 N N . ILE A 1 197 ? -24.293 -32.058 24.660 1.00 20.38 178 ILE A N 1
ATOM 1253 C CA . ILE A 1 197 ? -22.934 -32.070 24.106 1.00 19.76 178 ILE A CA 1
ATOM 1254 C C . ILE A 1 197 ? -22.002 -31.319 25.047 1.00 22.76 178 ILE A C 1
ATOM 1255 O O . ILE A 1 197 ? -22.246 -30.151 25.362 1.00 23.43 178 ILE A O 1
ATOM 1260 N N . GLN A 1 198 ? -20.911 -31.971 25.435 1.00 22.64 179 GLN A N 1
ATOM 1261 C CA . GLN A 1 198 ? -19.814 -31.349 26.168 1.00 23.09 179 GLN A CA 1
ATOM 1262 C C . GLN A 1 198 ? -18.830 -30.683 25.210 1.00 26.06 179 GLN A C 1
ATOM 1263 O O . GLN A 1 198 ? -18.456 -31.273 24.184 1.00 24.47 179 GLN A O 1
ATOM 1269 N N . PHE A 1 199 ? -18.424 -29.447 25.524 1.00 23.54 180 PHE A N 1
ATOM 1270 C CA . PHE A 1 199 ? -17.468 -28.719 24.682 1.00 25.97 180 PHE A CA 1
ATOM 1271 C C . PHE A 1 199 ? -16.494 -27.956 25.582 1.00 25.87 180 PHE A C 1
ATOM 1272 O O . PHE A 1 199 ? -16.603 -27.987 26.813 1.00 24.78 180 PHE A O 1
ATOM 1280 N N . ASP A 1 200 ? -15.526 -27.276 24.969 1.00 26.65 181 ASP A N 1
ATOM 1281 C CA . ASP A 1 200 ? -14.393 -26.673 25.680 1.00 27.86 181 ASP A CA 1
ATOM 1282 C C . ASP A 1 200 ? -14.453 -25.161 25.747 1.00 30.89 181 ASP A C 1
ATOM 1283 O O . ASP A 1 200 ? -14.029 -24.571 26.743 1.00 35.40 181 ASP A O 1
ATOM 1288 N N . SER A 1 201 ? -14.942 -24.533 24.685 1.00 31.94 182 SER A N 1
ATOM 1289 C CA . SER A 1 201 ? -14.803 -23.098 24.497 1.00 36.38 182 SER A CA 1
ATOM 1290 C C . SER A 1 201 ? -15.501 -22.334 25.612 1.00 40.05 182 SER A C 1
ATOM 1291 O O . SER A 1 201 ? -16.591 -22.705 26.056 1.00 39.88 182 SER A O 1
ATOM 1294 N N . ASN A 1 202 ? -14.869 -21.252 26.058 1.00 41.58 183 ASN A N 1
ATOM 1295 C CA . ASN A 1 202 ? -15.429 -20.432 27.122 1.00 46.74 183 ASN A CA 1
ATOM 1296 C C . ASN A 1 202 ? -16.421 -19.402 26.614 1.00 49.68 183 ASN A C 1
ATOM 1297 O O . ASN A 1 202 ? -17.129 -18.793 27.427 1.00 52.46 183 ASN A O 1
ATOM 1302 N N . ASN A 1 203 ? -16.495 -19.205 25.299 1.00 51.24 184 ASN A N 1
ATOM 1303 C CA . ASN A 1 203 ? -17.440 -18.260 24.723 1.00 50.86 184 ASN A CA 1
ATOM 1304 C C . ASN A 1 203 ? -18.847 -18.830 24.599 1.00 49.38 184 ASN A C 1
ATOM 1305 O O . ASN A 1 203 ? -19.729 -18.146 24.062 1.00 49.70 184 ASN A O 1
ATOM 1310 N N . GLY A 1 204 ? -19.073 -20.055 25.082 1.00 46.70 185 GLY A N 1
ATOM 1311 C CA . GLY A 1 204 ? -20.415 -20.608 25.091 1.00 43.85 185 GLY A CA 1
ATOM 1312 C C . GLY A 1 204 ? -20.900 -20.959 23.693 1.00 36.47 185 GLY A C 1
ATOM 1313 O O . GLY A 1 204 ? -20.116 -21.193 22.762 1.00 40.29 185 GLY A O 1
ATOM 1314 N N . VAL A 1 205 ? -22.222 -20.997 23.542 1.00 34.47 186 VAL A N 1
ATOM 1315 C CA . VAL A 1 205 ? -22.849 -21.269 22.254 1.00 32.93 186 VAL A CA 1
ATOM 1316 C C . VAL A 1 205 ? -23.743 -20.092 21.897 1.00 35.19 186 VAL A C 1
ATOM 1317 O O . VAL A 1 205 ? -24.583 -19.677 22.705 1.00 34.54 186 VAL A O 1
ATO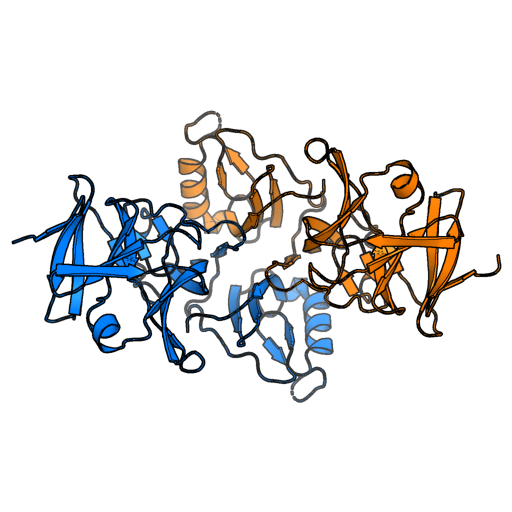M 1321 N N . THR A 1 206 ? -23.557 -19.559 20.697 1.00 32.61 187 THR A N 1
ATOM 1322 C CA . THR A 1 206 ? -24.382 -18.474 20.170 1.00 31.38 187 THR A CA 1
ATOM 1323 C C . THR A 1 206 ? -24.965 -18.946 18.847 1.00 31.83 187 THR A C 1
ATOM 1324 O O . THR A 1 206 ? -24.203 -19.126 17.875 1.00 31.52 187 THR A O 1
A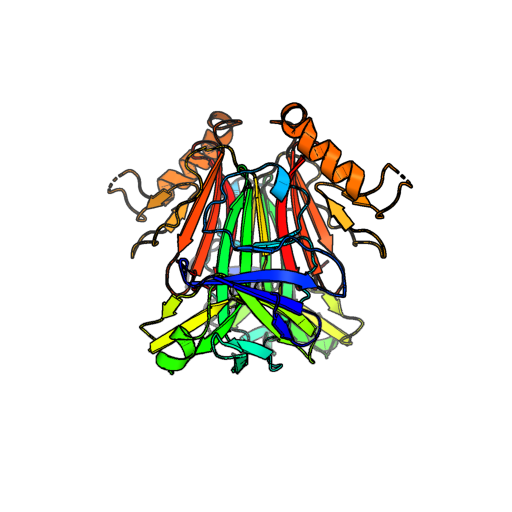TOM 1328 N N . PRO A 1 207 ? -26.272 -19.183 18.762 1.00 30.10 188 PRO A N 1
ATOM 1329 C CA . PRO A 1 207 ? -26.844 -19.670 17.504 1.00 28.33 188 PRO A CA 1
ATOM 1330 C C . PRO A 1 207 ? -26.625 -18.667 16.386 1.00 28.98 188 PRO A C 1
ATOM 1331 O O . PRO A 1 207 ? -26.531 -17.459 16.607 1.00 29.94 188 PRO A O 1
ATOM 1335 N N . GLU A 1 208 ? -26.553 -19.182 15.170 1.00 26.70 189 GLU A N 1
ATOM 1336 C CA . GLU A 1 208 ? -26.364 -18.321 14.017 1.00 29.45 189 GLU A CA 1
ATOM 1337 C C . GLU A 1 208 ? -27.338 -18.699 12.920 1.00 29.00 189 GLU A C 1
ATOM 1338 O O . GLU A 1 208 ? -27.516 -19.880 12.603 1.00 25.36 189 GLU A O 1
ATOM 1344 N N . ARG A 1 209 ? -27.970 -17.678 12.353 1.00 30.59 190 ARG A N 1
ATOM 1345 C CA . ARG A 1 209 ? -28.891 -17.884 11.246 1.00 30.49 190 ARG A CA 1
ATOM 1346 C C . ARG A 1 209 ? -28.124 -18.363 10.021 1.00 29.69 190 ARG A C 1
ATOM 1347 O O . ARG A 1 209 ? -27.138 -17.746 9.601 1.00 30.50 190 ARG A O 1
ATOM 1355 N N . LEU A 1 210 ? -28.543 -19.502 9.485 1.00 26.79 191 LEU A N 1
ATOM 1356 C CA . LEU A 1 210 ? -27.941 -20.057 8.284 1.00 27.15 191 LEU A CA 1
ATOM 1357 C C . LEU A 1 210 ? -28.404 -19.226 7.088 1.00 31.27 191 LEU A C 1
ATOM 1358 O O . LEU A 1 210 ? -29.602 -19.172 6.788 1.00 27.84 191 LEU A O 1
ATOM 1363 N N . LEU A 1 211 ? -27.464 -18.563 6.426 1.00 30.39 192 LEU A N 1
ATOM 1364 C CA . LEU A 1 211 ? -27.797 -17.626 5.362 1.00 32.35 192 LEU A CA 1
ATOM 1365 C C . LEU A 1 211 ? -28.152 -18.363 4.073 1.00 33.14 192 LEU A C 1
ATOM 1366 O O . LEU A 1 211 ? -27.728 -19.496 3.834 1.00 31.78 192 LEU A O 1
ATOM 1371 N N . THR A 1 212 ? -28.947 -17.702 3.241 1.00 32.57 193 THR A N 1
ATOM 1372 C CA . THR A 1 212 ? -29.400 -18.314 2.000 1.00 31.30 193 THR A CA 1
ATOM 1373 C C . THR A 1 212 ? -28.215 -18.685 1.117 1.00 30.15 193 THR A C 1
ATOM 1374 O O . THR A 1 212 ? -27.257 -17.920 0.976 1.00 31.28 193 THR A O 1
ATOM 1378 N N . GLY A 1 213 ? -28.272 -19.880 0.536 1.00 28.61 194 GLY A N 1
ATOM 1379 C CA . GLY A 1 213 ? -27.217 -20.332 -0.337 1.00 29.27 194 GLY A CA 1
ATOM 1380 C C . GLY A 1 213 ? -26.002 -20.897 0.359 1.00 34.35 194 GLY A C 1
ATOM 1381 O O . GLY A 1 213 ? -25.014 -21.207 -0.315 1.00 32.42 194 GLY A O 1
ATOM 1382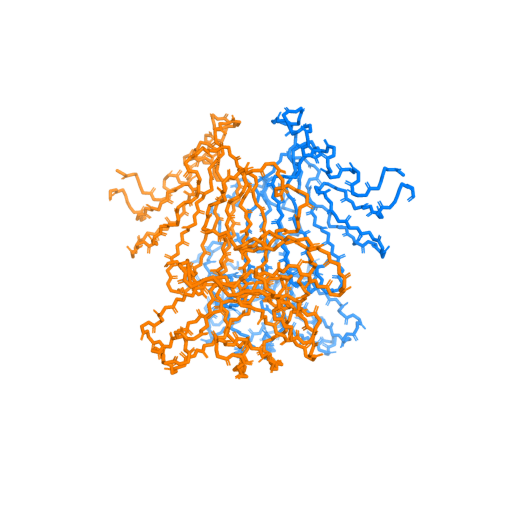 N N . ARG A 1 214 ? -26.024 -21.032 1.682 1.00 31.47 195 ARG A N 1
ATOM 1383 C CA . ARG A 1 214 ? -24.885 -21.594 2.390 1.00 32.22 195 ARG A CA 1
ATOM 1384 C C . ARG A 1 214 ? -25.236 -22.970 2.934 1.00 31.91 195 ARG A C 1
ATOM 1385 O O . ARG A 1 214 ? -26.408 -23.306 3.124 1.00 30.27 195 ARG A O 1
ATOM 1393 N N . SER A 1 215 ? -24.191 -23.761 3.177 1.00 30.61 196 SER A N 1
ATOM 1394 C CA . SER A 1 215 ? -24.282 -25.090 3.764 1.00 31.89 196 SER A CA 1
ATOM 1395 C C . SER A 1 215 ? -23.286 -25.164 4.927 1.00 26.91 196 SER A C 1
ATOM 1396 O O . SER A 1 215 ? -22.344 -24.375 4.989 1.00 28.06 196 SER A O 1
ATOM 1399 N N . VAL A 1 216 ? -23.484 -26.081 5.880 1.00 26.50 197 VAL A N 1
ATOM 1400 C CA . VAL A 1 216 ? -22.627 -26.087 7.070 1.00 25.52 197 VAL A CA 1
ATOM 1401 C C . VAL A 1 216 ? -21.630 -27.236 6.971 1.00 23.87 197 VAL A C 1
ATOM 1402 O O . VAL A 1 216 ? -21.938 -28.329 6.476 1.00 21.58 197 VAL A O 1
ATOM 1406 N N . TYR A 1 217 ? -20.422 -26.975 7.455 1.00 23.08 198 TYR A N 1
ATOM 1407 C CA . TYR A 1 217 ? -19.484 -28.027 7.802 1.00 23.66 198 TYR A CA 1
ATOM 1408 C C . TYR A 1 217 ? -18.828 -27.555 9.083 1.00 22.81 198 TYR A C 1
ATOM 1409 O O . TYR A 1 217 ? -18.279 -26.449 9.115 1.00 24.03 198 TYR A O 1
ATOM 1418 N N . GLY A 1 218 ? -18.923 -28.354 10.135 1.00 24.34 199 GLY A N 1
ATOM 1419 C CA . GLY A 1 218 ? -18.214 -28.040 11.369 1.00 21.31 199 GLY A CA 1
ATOM 1420 C C . GLY A 1 218 ? -18.619 -26.696 11.946 1.00 24.38 199 GLY A C 1
ATOM 1421 O O . GLY A 1 218 ? -19.790 -26.459 12.291 1.00 24.57 199 GLY A O 1
ATOM 1422 N N . ARG A 1 219 ? -17.635 -25.799 12.064 1.00 24.18 200 ARG A N 1
ATOM 1423 C CA . ARG A 1 219 ? -17.836 -24.471 12.630 1.00 24.10 200 ARG A CA 1
ATOM 1424 C C . ARG A 1 219 ? -18.382 -23.461 11.633 1.00 25.67 200 ARG A C 1
ATOM 1425 O O . ARG A 1 219 ? -18.812 -22.381 12.055 1.00 27.52 200 ARG A O 1
ATOM 1433 N N . ARG A 1 220 ? -18.387 -23.780 10.342 1.00 25.21 201 ARG A N 1
ATOM 1434 C CA . ARG A 1 220 ? -18.577 -22.789 9.292 1.00 27.60 201 ARG A CA 1
ATOM 1435 C C . ARG A 1 220 ? -19.829 -23.068 8.472 1.00 27.53 201 ARG A C 1
ATOM 1436 O O . ARG A 1 220 ? -20.264 -24.216 8.308 1.00 25.94 201 ARG A O 1
ATOM 1444 N N . GLN A 1 221 ? -20.392 -21.982 7.951 1.00 26.66 202 GLN A N 1
ATOM 1445 C CA . GLN A 1 221 ? -21.380 -22.032 6.886 1.00 28.44 202 GLN A CA 1
ATOM 1446 C C . GLN A 1 221 ? -20.814 -21.257 5.705 1.00 29.96 202 GLN A C 1
ATOM 1447 O O . GLN A 1 221 ? -20.316 -20.141 5.872 1.00 29.00 202 GLN A O 1
ATOM 1453 N N . MET A 1 222 ? -20.851 -21.872 4.532 1.00 30.63 203 MET A N 1
ATOM 1454 C CA . MET A 1 222 ? -20.288 -21.249 3.342 1.00 32.07 203 MET A CA 1
ATOM 1455 C C . MET A 1 222 ? -21.137 -21.611 2.140 1.00 34.01 203 MET A C 1
ATOM 1456 O O . MET A 1 222 ? -21.785 -22.659 2.101 1.00 31.44 203 MET A O 1
ATOM 1461 N N . SER A 1 223 ? -21.092 -20.736 1.138 1.00 35.00 204 SER A N 1
ATOM 1462 C CA . SER A 1 223 ? -21.606 -21.095 -0.167 1.00 36.51 204 SER A CA 1
ATOM 1463 C C . SER A 1 223 ? -20.753 -22.207 -0.771 1.00 35.11 204 SER A C 1
ATOM 1464 O O . SER A 1 223 ? -19.646 -22.511 -0.320 1.00 36.58 204 SER A O 1
ATOM 1467 N N . TYR A 1 224 ? -21.286 -22.813 -1.824 1.00 34.50 205 TYR A N 1
ATOM 1468 C CA . TYR A 1 224 ? -20.611 -23.943 -2.456 1.00 38.47 205 TYR A CA 1
ATOM 1469 C C . TYR A 1 224 ? -19.278 -23.530 -3.082 1.00 41.62 205 TYR A C 1
ATOM 1470 O O . TYR A 1 224 ? -18.286 -24.266 -2.988 1.00 44.40 205 TYR A O 1
ATOM 1479 N N . LEU A 1 225 ? -19.230 -22.348 -3.719 1.00 38.21 206 LEU A N 1
ATOM 1480 C CA . LEU A 1 225 ? -18.038 -21.917 -4.432 1.00 42.47 206 LEU A CA 1
ATOM 1481 C C . LEU A 1 225 ? -17.237 -20.920 -3.609 1.00 45.90 206 LEU A C 1
ATOM 1482 O O . LEU A 1 225 ? -17.784 -20.245 -2.733 1.00 44.94 206 LEU A O 1
ATOM 1487 N N . PRO A 1 226 ? -15.936 -20.782 -3.892 1.00 48.11 207 PRO A N 1
ATOM 1488 C CA . PRO A 1 226 ? -15.110 -19.816 -3.154 1.00 52.21 207 PRO A CA 1
ATOM 1489 C C . PRO A 1 226 ? -15.687 -18.408 -3.183 1.00 57.07 207 PRO A C 1
ATOM 1490 O O . PRO A 1 226 ? -16.202 -17.946 -4.203 1.00 59.46 207 PRO A O 1
ATOM 1494 N N . ASN A 1 227 ? -15.589 -17.734 -2.038 1.00 62.66 208 ASN A N 1
ATOM 1495 C CA . ASN A 1 227 ? -16.058 -16.360 -1.861 1.00 63.98 208 ASN A CA 1
ATOM 1496 C C . ASN A 1 227 ? -17.521 -16.212 -2.235 1.00 61.76 208 ASN A C 1
ATOM 1497 O O . ASN A 1 227 ? -18.392 -16.705 -1.521 1.00 59.99 208 ASN A O 1
ATOM 1502 N N . SER A 1 230 ? -14.117 -16.811 0.565 1.00 68.89 211 SER A N 1
ATOM 1503 C CA . SER A 1 230 ? -13.319 -17.855 1.193 1.00 64.06 211 SER A CA 1
ATOM 1504 C C . SER A 1 230 ? -13.115 -19.048 0.258 1.00 59.55 211 SER A C 1
ATOM 1505 O O . SER A 1 230 ? -12.875 -18.880 -0.933 1.00 59.75 211 SER A O 1
ATOM 1508 N N . VAL A 1 231 ? -13.223 -20.255 0.810 1.00 57.51 212 VAL A N 1
ATOM 1509 C CA . VAL A 1 231 ? -12.857 -21.466 0.086 1.00 50.05 212 VAL A CA 1
ATOM 1510 C C . VAL A 1 231 ? -14.076 -22.206 -0.472 1.00 50.05 212 VAL A C 1
ATOM 1511 O O . VAL A 1 231 ? -13.938 -22.962 -1.445 1.00 49.14 212 VAL A O 1
ATOM 1515 N N . GLY A 1 232 ? -15.260 -21.998 0.090 1.00 49.18 213 GLY A N 1
ATOM 1516 C CA . GLY A 1 232 ? -16.412 -22.749 -0.378 1.00 44.19 213 GLY A CA 1
ATOM 1517 C C . GLY A 1 232 ? -16.548 -24.077 0.345 1.00 40.07 213 GLY A C 1
ATOM 1518 O O . GLY A 1 232 ? -15.548 -24.765 0.587 1.00 38.38 213 GLY A O 1
ATOM 1519 N N . ILE A 1 233 ? -17.788 -24.459 0.669 1.00 37.68 214 ILE A N 1
ATOM 1520 C CA . ILE A 1 233 ? -18.024 -25.520 1.655 1.00 34.92 214 ILE A CA 1
ATOM 1521 C C . ILE A 1 233 ? -17.540 -26.871 1.145 1.00 35.25 214 ILE A C 1
ATOM 1522 O O . ILE A 1 233 ? -17.039 -27.700 1.920 1.00 33.58 214 ILE A O 1
ATOM 1527 N N . LYS A 1 234 ? -17.649 -27.117 -0.157 1.00 34.12 215 LYS A N 1
ATOM 1528 C CA . LYS A 1 234 ? -17.250 -28.418 -0.683 1.00 36.78 215 LYS A CA 1
ATOM 1529 C C . LYS A 1 234 ? -15.755 -28.621 -0.488 1.00 36.36 215 LYS A C 1
ATOM 1530 O O . LYS A 1 234 ? -15.311 -29.643 0.056 1.00 37.92 215 LYS A O 1
ATOM 1536 N N . GLU A 1 235 ? -14.961 -27.623 -0.870 1.00 34.05 216 GLU A N 1
ATOM 1537 C CA . GLU A 1 235 ? -13.516 -27.698 -0.694 1.00 34.89 216 GLU A CA 1
ATOM 1538 C C . GLU A 1 235 ? -13.133 -27.696 0.781 1.00 37.75 216 GLU A C 1
ATOM 1539 O O . GLU A 1 235 ? -12.147 -28.327 1.173 1.00 36.11 216 GLU A O 1
ATOM 1545 N N . PHE A 1 236 ? -13.888 -26.976 1.603 1.00 35.15 217 PHE A N 1
ATOM 1546 C CA . PHE A 1 236 ? -13.555 -26.869 3.013 1.00 33.68 217 PHE A CA 1
ATOM 1547 C C . PHE A 1 236 ? -13.776 -28.196 3.722 1.00 32.04 217 PHE A C 1
ATOM 1548 O O . PHE A 1 236 ? -12.919 -28.654 4.487 1.00 33.14 217 PHE A O 1
ATOM 1556 N N . ALA A 1 237 ? -14.913 -28.843 3.456 1.00 30.11 218 ALA A N 1
ATOM 1557 C CA . ALA A 1 237 ? -15.235 -30.082 4.152 1.00 32.80 218 ALA A CA 1
ATOM 1558 C C . ALA A 1 237 ? -14.252 -31.185 3.796 1.00 34.46 218 ALA A C 1
ATOM 1559 O O . ALA A 1 237 ? -13.803 -31.936 4.670 1.00 33.73 218 ALA A O 1
ATOM 1561 N N . LEU A 1 238 ? -13.906 -31.293 2.513 1.00 34.28 219 LEU A N 1
ATOM 1562 C CA . LEU A 1 238 ? -12.965 -32.318 2.082 1.00 36.61 219 LEU A CA 1
ATOM 1563 C C . LEU A 1 238 ? -11.596 -32.105 2.711 1.00 34.09 219 LEU A C 1
ATOM 1564 O O . LEU A 1 238 ? -10.974 -33.056 3.194 1.00 33.83 219 LEU A O 1
ATOM 1569 N N . THR A 1 239 ? -11.121 -30.856 2.725 1.00 31.92 220 THR A N 1
ATOM 1570 C CA . THR A 1 239 ? -9.798 -30.561 3.255 1.00 31.57 220 THR A CA 1
ATOM 1571 C C . THR A 1 239 ? -9.748 -30.827 4.750 1.00 34.52 220 THR A C 1
ATOM 1572 O O . THR A 1 239 ? -8.748 -31.336 5.270 1.00 30.51 220 THR A O 1
ATOM 1576 N N . SER A 1 240 ? -10.832 -30.492 5.451 1.00 32.85 221 SER A N 1
ATOM 1577 C CA . SER A 1 240 ? -10.882 -30.705 6.893 1.00 30.61 221 SER A CA 1
ATOM 1578 C C . SER A 1 240 ? -10.926 -32.190 7.230 1.00 30.86 221 SER A C 1
ATOM 1579 O O . SER A 1 240 ? -10.247 -32.640 8.162 1.00 32.14 221 SER A O 1
ATOM 1582 N N . VAL A 1 241 ? -11.696 -32.973 6.472 1.00 31.20 222 VAL A N 1
ATOM 1583 C CA . VAL A 1 241 ? -11.740 -34.411 6.725 1.00 32.18 222 VAL A CA 1
ATOM 1584 C C . VAL A 1 241 ? -10.386 -35.039 6.424 1.00 36.32 222 VAL A C 1
ATOM 1585 O O . VAL A 1 241 ? -9.874 -35.853 7.203 1.00 36.51 222 VAL A O 1
ATOM 1589 N N . ALA A 1 242 ? -9.774 -34.653 5.298 1.00 33.45 223 ALA A N 1
ATOM 1590 C CA . ALA A 1 242 ? -8.456 -35.179 4.951 1.00 35.43 223 ALA A CA 1
ATOM 1591 C C . ALA A 1 242 ? -7.433 -34.854 6.035 1.00 37.10 223 ALA A C 1
ATOM 1592 O O . ALA A 1 242 ? -6.642 -35.714 6.441 1.00 37.72 223 ALA A O 1
ATOM 1594 N N . ASN A 1 243 ? -7.461 -33.620 6.545 1.00 35.91 224 ASN A N 1
ATOM 1595 C CA . ASN A 1 243 ? -6.529 -33.162 7.567 1.00 32.44 224 ASN A CA 1
ATOM 1596 C C . ASN A 1 243 ? -7.037 -33.404 8.986 1.00 34.02 224 ASN A C 1
ATOM 1597 O O . ASN A 1 243 ? -6.641 -32.684 9.914 1.00 36.20 224 ASN A O 1
ATOM 1602 N N . ARG A 1 244 ? -7.872 -34.431 9.175 1.00 33.97 225 ARG A N 1
ATOM 1603 C CA . ARG A 1 244 ? -8.489 -34.700 10.473 1.00 33.60 225 ARG A CA 1
ATOM 1604 C C . ARG A 1 244 ? -7.453 -34.775 11.591 1.00 33.93 225 ARG A C 1
ATOM 1605 O O . ARG A 1 244 ? -7.606 -34.136 12.642 1.00 31.17 225 ARG A O 1
ATOM 1613 N N . ALA A 1 245 ? -6.376 -35.540 11.377 1.00 31.58 226 ALA A N 1
ATOM 1614 C CA . ALA A 1 245 ? -5.403 -35.745 12.446 1.00 32.61 226 ALA A CA 1
ATOM 1615 C C . ALA A 1 245 ? -4.751 -34.446 12.884 1.00 30.17 226 ALA A C 1
ATOM 1616 O O . ALA A 1 245 ? -4.300 -34.352 14.027 1.00 33.04 226 ALA A O 1
ATOM 1618 N N . THR A 1 246 ? -4.711 -33.431 12.019 1.00 31.34 227 THR A N 1
ATOM 1619 C CA . THR A 1 246 ? -4.113 -32.157 12.410 1.00 31.59 227 THR A CA 1
ATOM 1620 C C . THR A 1 246 ? -4.982 -31.364 13.374 1.00 30.40 227 THR A C 1
ATOM 1621 O O . THR A 1 246 ? -4.487 -30.422 14.001 1.00 28.80 227 THR A O 1
ATOM 1625 N N . PHE A 1 247 ? -6.266 -31.691 13.483 1.00 28.95 228 PHE A N 1
ATOM 1626 C CA . PHE A 1 247 ? -7.155 -31.013 14.413 1.00 26.84 228 PHE A CA 1
ATOM 1627 C C . PHE A 1 247 ? -7.371 -31.806 15.691 1.00 25.54 228 PHE A C 1
ATOM 1628 O O . PHE A 1 247 ? -8.113 -31.354 16.568 1.00 24.47 228 PHE A O 1
ATOM 1636 N N . ARG A 1 248 ? -6.761 -32.982 15.803 1.00 25.89 229 ARG A N 1
ATOM 1637 C CA . ARG A 1 248 ? -7.013 -33.856 16.934 1.00 25.30 229 ARG A CA 1
ATOM 1638 C C . ARG A 1 248 ? -6.686 -33.152 18.249 1.00 28.05 229 ARG A C 1
ATOM 1639 O O . ARG A 1 248 ? -5.623 -32.545 18.400 1.00 25.01 229 ARG A O 1
ATOM 1647 N N . ASN A 1 249 ? -7.638 -33.197 19.177 1.00 22.33 230 ASN A N 1
ATOM 1648 C CA . ASN A 1 249 ? -7.539 -32.678 20.538 1.00 26.03 230 ASN A CA 1
ATOM 1649 C C . ASN A 1 249 ? -7.561 -31.155 20.609 1.00 27.27 230 ASN A C 1
ATOM 1650 O O . ASN A 1 249 ? -7.343 -30.591 21.684 1.00 27.46 230 ASN A O 1
ATOM 1655 N N . LEU A 1 250 ? -7.876 -30.462 19.520 1.00 26.36 231 LEU A N 1
ATOM 1656 C CA . LEU A 1 250 ? -7.987 -29.015 19.628 1.00 28.53 231 LEU A CA 1
ATOM 1657 C C . LEU A 1 250 ? -9.291 -28.621 20.322 1.00 26.42 231 LEU A C 1
ATOM 1658 O O . LEU A 1 250 ? -10.133 -29.462 20.651 1.00 26.27 231 LEU A O 1
ATOM 1663 N N . THR A 1 251 ? -9.455 -27.315 20.539 1.00 28.62 232 THR A N 1
ATOM 1664 C CA . THR A 1 251 ? -10.604 -26.789 21.268 1.00 29.30 232 THR A CA 1
ATOM 1665 C C . THR A 1 251 ? -11.909 -27.196 20.595 1.00 27.41 232 THR A C 1
ATOM 1666 O O . THR A 1 251 ? -12.080 -27.027 19.380 1.00 24.37 232 THR A O 1
ATOM 1670 N N . ARG A 1 252 ? -12.830 -27.713 21.402 1.00 24.36 233 ARG A N 1
ATOM 1671 C CA . ARG A 1 252 ? -14.130 -28.171 20.925 1.00 26.99 233 ARG A CA 1
ATOM 1672 C C . ARG A 1 252 ? -15.150 -27.040 21.004 1.00 25.14 233 ARG A C 1
ATOM 1673 O O . ARG A 1 252 ? -15.352 -26.447 22.069 1.00 25.05 233 ARG A O 1
ATOM 1681 N N . ASN A 1 253 ? -15.797 -26.754 19.874 1.00 26.29 234 ASN A N 1
ATOM 1682 C CA . ASN A 1 253 ? -16.810 -25.720 19.765 1.00 25.17 234 ASN A CA 1
ATOM 1683 C C . ASN A 1 253 ? -18.104 -26.371 19.318 1.00 24.25 234 ASN A C 1
ATOM 1684 O O . ASN A 1 253 ? -18.086 -27.321 18.528 1.00 22.79 234 ASN A O 1
ATOM 1689 N N . VAL A 1 254 ? -19.216 -25.865 19.828 1.00 25.15 235 VAL A N 1
ATOM 1690 C CA . VAL A 1 254 ? -20.544 -26.264 19.378 1.00 21.26 235 VAL A CA 1
ATOM 1691 C C . VAL A 1 254 ? -21.161 -25.076 18.667 1.00 24.61 235 VAL A C 1
ATOM 1692 O O . VAL A 1 254 ? -21.125 -23.952 19.180 1.00 23.53 235 VAL A O 1
ATOM 1696 N N . HIS A 1 255 ? -21.713 -25.320 17.480 1.00 23.63 236 HIS A N 1
ATOM 1697 C CA . HIS A 1 255 ? -22.444 -24.307 16.753 1.00 22.66 236 HIS A CA 1
ATOM 1698 C C . HIS A 1 255 ? -23.865 -24.794 16.533 1.00 23.67 236 HIS A C 1
ATOM 1699 O O . HIS A 1 255 ? -24.112 -25.997 16.385 1.00 22.03 236 HIS A O 1
ATOM 1706 N N . ILE A 1 256 ? -24.795 -23.847 16.510 1.00 20.76 237 ILE A N 1
ATOM 1707 C CA . ILE A 1 256 ? -26.194 -24.120 16.230 1.00 19.82 237 ILE A CA 1
ATOM 1708 C C . ILE A 1 256 ? -26.560 -23.239 15.038 1.00 25.05 237 ILE A C 1
ATOM 1709 O O . ILE A 1 256 ? -26.560 -22.005 15.144 1.00 26.17 237 ILE A O 1
ATOM 1714 N N . PHE A 1 257 ? -26.823 -23.868 13.895 1.00 23.25 238 PHE A N 1
ATOM 1715 C CA . PHE A 1 257 ? -27.194 -23.152 12.679 1.00 24.49 238 PHE A CA 1
ATOM 1716 C C . PHE A 1 257 ? -28.693 -23.320 12.475 1.00 23.55 238 PHE A C 1
ATOM 1717 O O . PHE A 1 257 ? -29.193 -24.448 12.482 1.00 27.08 238 PHE A O 1
ATOM 1725 N N . TYR A 1 258 ? -29.412 -22.218 12.271 1.00 22.76 239 TYR A N 1
ATOM 1726 C CA . TYR A 1 258 ? -30.863 -22.335 12.194 1.00 27.86 239 TYR A CA 1
ATOM 1727 C C . TYR A 1 258 ? -31.444 -21.498 11.064 1.00 28.52 239 TYR A C 1
ATOM 1728 O O . TYR A 1 258 ? -30.883 -20.480 10.656 1.00 27.70 239 TYR A O 1
ATOM 1737 N N . ASN A 1 259 ? -32.588 -21.958 10.572 1.00 30.89 240 ASN A N 1
ATOM 1738 C CA . ASN A 1 259 ? -33.534 -21.133 9.837 1.00 33.33 240 ASN A CA 1
ATOM 1739 C C . ASN A 1 259 ? -34.925 -21.524 10.334 1.00 33.55 240 ASN A C 1
ATOM 1740 O O . ASN A 1 259 ? -35.065 -22.226 11.338 1.00 33.10 240 ASN A O 1
ATOM 1745 N N . ASP A 1 260 ? -35.975 -21.069 9.651 1.00 39.96 241 ASP A N 1
ATOM 1746 C CA . ASP A 1 260 ? -37.319 -21.392 10.128 1.00 37.02 241 ASP A CA 1
ATOM 1747 C C . ASP A 1 260 ? -37.565 -22.892 10.114 1.00 35.67 241 ASP A C 1
ATOM 1748 O O . ASP A 1 260 ? -38.241 -23.425 11.004 1.00 34.57 241 ASP A O 1
ATOM 1753 N N . ASP A 1 261 ? -37.002 -23.593 9.129 1.00 31.80 242 ASP A N 1
ATOM 1754 C CA . ASP A 1 261 ? -37.372 -24.982 8.914 1.00 33.87 242 ASP A CA 1
ATOM 1755 C C . ASP A 1 261 ? -36.430 -25.979 9.567 1.00 28.27 242 ASP A C 1
ATOM 1756 O O . ASP A 1 261 ? -36.851 -27.103 9.854 1.00 27.68 242 ASP A O 1
ATOM 1761 N N . GLU A 1 262 ? -35.162 -25.627 9.774 1.00 26.17 243 GLU A N 1
ATOM 1762 C CA . GLU A 1 262 ? -34.185 -26.628 10.180 1.00 24.50 243 GLU A CA 1
ATOM 1763 C C . GLU A 1 262 ? -33.183 -26.053 11.165 1.00 24.04 243 GLU A C 1
ATOM 1764 O O . GLU A 1 262 ? -32.871 -24.858 11.149 1.00 23.64 243 GLU A O 1
ATOM 1770 N N . ILE A 1 263 ? -32.721 -26.931 12.052 1.00 20.87 244 ILE A N 1
ATOM 1771 C CA . ILE A 1 263 ? -31.632 -26.671 12.981 1.00 21.13 244 ILE A CA 1
ATOM 1772 C C . ILE A 1 263 ? -30.555 -27.710 12.724 1.00 21.20 244 ILE A C 1
ATOM 1773 O O . ILE A 1 263 ? -30.850 -28.901 12.556 1.00 19.54 244 ILE A O 1
ATOM 1778 N N . VAL A 1 264 ? -29.309 -27.255 12.681 1.00 20.33 245 VAL A N 1
ATOM 1779 C CA . VAL A 1 264 ? -28.153 -28.123 12.541 1.00 19.51 245 VAL A CA 1
ATOM 1780 C C . VAL A 1 264 ? -27.244 -27.818 13.722 1.00 19.09 245 VAL A C 1
ATOM 1781 O O . VAL A 1 264 ? -26.889 -26.656 13.948 1.00 21.52 245 VAL A O 1
ATOM 1785 N N . ILE A 1 265 ? -26.902 -28.840 14.488 1.00 17.37 246 ILE A N 1
ATOM 1786 C CA . ILE A 1 265 ? -25.999 -28.672 15.628 1.00 19.40 246 ILE A CA 1
ATOM 1787 C C . ILE A 1 265 ? -24.746 -29.479 15.361 1.00 19.07 246 ILE A C 1
ATOM 1788 O O . ILE A 1 265 ? -24.820 -30.680 15.073 1.00 21.28 246 ILE A O 1
ATOM 1793 N N . THR A 1 266 ? -23.599 -28.826 15.442 1.00 20.03 247 THR A N 1
ATOM 1794 C CA . THR A 1 266 ? -22.340 -29.482 15.148 1.00 21.62 247 THR A CA 1
ATOM 1795 C C . THR A 1 266 ? -21.422 -29.386 16.356 1.00 20.73 247 THR A C 1
ATOM 1796 O O . THR A 1 266 ? -21.481 -28.428 17.132 1.00 20.06 247 THR A O 1
ATOM 1800 N N . LEU A 1 267 ? -20.577 -30.399 16.483 1.00 18.98 248 LEU A N 1
ATOM 1801 C CA . LEU A 1 267 ? -19.465 -30.422 17.423 1.00 20.56 248 LEU A CA 1
ATOM 1802 C C . LEU A 1 267 ? -18.181 -30.528 16.614 1.00 21.48 248 LEU A C 1
ATOM 1803 O O . LEU A 1 267 ? -18.056 -31.411 15.760 1.00 20.21 248 LEU A O 1
ATOM 1808 N N . SER A 1 268 ? -17.232 -29.634 16.879 1.00 21.51 249 SER A N 1
ATOM 1809 C CA . SER A 1 268 ? -16.015 -29.563 16.081 1.00 20.36 249 SER A CA 1
ATOM 1810 C C . SER A 1 268 ? -14.812 -29.463 17.006 1.00 23.33 249 SER A C 1
ATOM 1811 O O . SER A 1 268 ? -14.913 -28.925 18.105 1.00 21.13 249 SER A O 1
ATOM 1814 N N . GLU A 1 269 ? -13.688 -30.022 16.568 1.00 22.92 250 GLU A N 1
ATOM 1815 C CA . GLU A 1 269 ? -12.400 -29.797 17.213 1.00 22.19 250 GLU A CA 1
ATOM 1816 C C . GLU A 1 269 ? -11.510 -29.131 16.173 1.00 26.01 250 GLU A C 1
ATOM 1817 O O . GLU A 1 269 ? -11.302 -29.682 15.087 1.00 24.56 250 GLU A O 1
ATOM 1823 N N . GLY A 1 270 ? -11.027 -27.931 16.481 1.00 25.01 251 GLY A N 1
ATOM 1824 C CA . GLY A 1 270 ? -10.473 -27.124 15.410 1.00 29.13 251 GLY A CA 1
ATOM 1825 C C . GLY A 1 270 ? -11.573 -26.905 14.393 1.00 30.17 251 GLY A C 1
ATOM 1826 O O . GLY A 1 270 ? -12.694 -26.519 14.743 1.00 27.39 251 GLY A O 1
ATOM 1827 N N . GLU A 1 271 ? -11.276 -27.200 13.129 1.00 26.67 252 GLU A N 1
ATOM 1828 C CA . GLU A 1 271 ? -12.263 -27.121 12.060 1.00 27.70 252 GLU A CA 1
ATOM 1829 C C . GLU A 1 271 ? -12.842 -28.479 11.681 1.00 25.22 252 GLU A C 1
ATOM 1830 O O . GLU A 1 271 ? -13.662 -28.547 10.761 1.00 25.67 252 GLU A O 1
ATOM 1836 N N . PHE A 1 272 ? -12.458 -29.554 12.367 1.00 26.05 253 PHE A N 1
ATOM 1837 C CA . PHE A 1 272 ? -12.911 -30.900 12.019 1.00 23.76 253 PHE A CA 1
ATOM 1838 C C . PHE A 1 272 ? -14.247 -31.177 12.700 1.00 24.18 253 PHE A C 1
ATOM 1839 O O . PHE A 1 272 ? -14.345 -31.105 13.924 1.00 21.36 253 PHE A O 1
ATOM 1847 N N . GLU A 1 273 ? -15.267 -31.517 11.917 1.00 21.99 254 GLU A N 1
ATOM 1848 C CA . GLU A 1 273 ? -16.592 -31.778 12.468 1.00 24.41 254 GLU A CA 1
ATOM 1849 C C . GLU A 1 273 ? -16.653 -33.193 13.029 1.00 22.29 254 GLU A C 1
ATOM 1850 O O . GLU A 1 273 ? -16.648 -34.176 12.279 1.00 24.76 254 GLU A O 1
ATOM 1856 N N . ILE A 1 274 ? -16.748 -33.294 14.348 1.00 20.90 255 ILE A N 1
ATOM 1857 C CA . ILE A 1 274 ? -16.843 -34.593 15.003 1.00 22.26 255 ILE A CA 1
ATOM 1858 C C . ILE A 1 274 ? -18.234 -35.181 14.831 1.00 18.26 255 ILE A C 1
ATOM 1859 O O . ILE A 1 274 ? -18.388 -36.391 14.623 1.00 19.96 255 ILE A O 1
ATOM 1864 N N . SER A 1 275 ? -19.265 -34.347 14.946 1.00 18.38 256 SER A N 1
ATOM 1865 C CA . SER A 1 275 ? -20.641 -34.815 14.830 1.00 22.28 256 SER A CA 1
ATOM 1866 C C . SER A 1 275 ? -21.546 -33.706 14.314 1.00 22.27 256 SER A C 1
ATOM 1867 O O . SER A 1 275 ? -21.247 -32.515 14.418 1.00 21.71 256 SER A O 1
ATOM 1870 N N . ARG A 1 276 ? -22.667 -34.133 13.737 1.00 19.88 257 ARG A N 1
ATOM 1871 C CA . ARG A 1 276 ? -23.757 -33.253 13.369 1.00 21.29 257 ARG A CA 1
ATOM 1872 C C . ARG A 1 276 ? -25.062 -33.952 13.715 1.00 18.41 257 ARG A C 1
ATOM 1873 O O . ARG A 1 276 ? -25.121 -35.182 13.771 1.00 18.09 257 ARG A O 1
ATOM 1881 N N . ILE A 1 277 ? -26.090 -33.150 13.965 1.00 18.08 258 ILE A N 1
ATOM 1882 C CA . ILE A 1 277 ? -27.461 -33.636 14.096 1.00 21.11 258 ILE A CA 1
ATOM 1883 C C . ILE A 1 277 ? -28.350 -32.613 13.386 1.00 19.33 258 ILE A C 1
ATOM 1884 O O . ILE A 1 277 ? -28.074 -31.417 13.413 1.00 17.88 258 ILE A O 1
ATOM 1889 N N . ARG A 1 278 ? -29.387 -33.099 12.705 1.00 19.14 259 ARG A N 1
ATOM 1890 C CA . ARG A 1 278 ? -30.289 -32.216 11.968 1.00 21.08 259 ARG A CA 1
ATOM 1891 C C . ARG A 1 278 ? -31.717 -32.562 12.348 1.00 17.91 259 ARG A C 1
ATOM 1892 O O . ARG A 1 278 ? -32.077 -33.737 12.361 1.00 20.80 259 ARG A O 1
ATOM 1900 N N . PHE A 1 279 ? -32.516 -31.541 12.662 1.00 22.21 260 PHE A N 1
ATOM 1901 C CA . PHE A 1 279 ? -33.932 -31.743 12.979 1.00 22.53 260 PHE A CA 1
ATOM 1902 C C . PHE A 1 279 ? -34.693 -30.454 12.699 1.00 20.34 260 PHE A C 1
ATOM 1903 O O . PHE A 1 279 ? -34.103 -29.427 12.362 1.00 19.75 260 PHE A O 1
ATOM 1911 N N . ASP A 1 280 ? -36.023 -30.521 12.819 1.00 20.28 261 ASP A N 1
ATOM 1912 C CA . ASP A 1 280 ? -36.886 -29.400 12.461 1.00 23.81 261 ASP A CA 1
ATOM 1913 C C . ASP A 1 280 ? -36.706 -28.205 13.395 1.00 25.91 261 ASP A C 1
ATOM 1914 O O . ASP A 1 280 ? -36.639 -28.352 14.622 1.00 26.74 261 ASP A O 1
ATOM 1919 N N . GLY A 1 281 ? -36.666 -27.008 12.807 1.00 25.57 262 GLY A N 1
ATOM 1920 C CA . GLY A 1 281 ? -36.867 -25.790 13.556 1.00 25.96 262 GLY A CA 1
ATOM 1921 C C . GLY A 1 281 ? -38.336 -25.662 13.914 1.00 28.36 262 GLY A C 1
ATOM 1922 O O . GLY A 1 281 ? -39.134 -26.567 13.647 1.00 25.65 262 GLY A O 1
ATOM 1923 N N . PRO A 1 282 ? -38.739 -24.527 14.506 1.00 24.61 263 PRO A N 1
ATOM 1924 C CA . PRO A 1 282 ? -37.972 -23.320 14.794 1.00 26.14 263 PRO A CA 1
ATOM 1925 C C . PRO A 1 282 ? -37.132 -23.423 16.057 1.00 27.06 263 PRO A C 1
ATOM 1926 O O . PRO A 1 282 ? -37.352 -24.284 16.905 1.00 26.78 263 PRO A O 1
ATOM 1930 N N . LEU A 1 283 ? -36.166 -22.524 16.146 1.00 25.21 264 LEU A N 1
ATOM 1931 C CA . LEU A 1 283 ? -35.330 -22.368 17.324 1.00 28.07 264 LEU A CA 1
ATOM 1932 C C . LEU A 1 283 ? -35.846 -21.209 18.161 1.00 29.76 264 LEU A C 1
ATOM 1933 O O . LEU A 1 283 ? -36.165 -20.140 17.627 1.00 28.83 264 LEU A O 1
ATOM 1938 N N . LEU A 1 284 ? -35.920 -21.418 19.477 1.00 27.30 265 LEU A N 1
ATOM 1939 C CA . LEU A 1 284 ? -36.425 -20.406 20.394 1.00 32.31 265 LEU A CA 1
ATOM 1940 C C . LEU A 1 284 ? -35.278 -19.434 20.678 1.00 36.15 265 LEU A C 1
ATOM 1941 O O . LEU A 1 284 ? -34.543 -19.551 21.665 1.00 36.53 265 LEU A O 1
ATOM 1946 N N . TYR A 1 285 ? -35.096 -18.468 19.783 1.00 37.96 266 TYR A N 1
ATOM 1947 C CA . TYR A 1 285 ? -33.955 -17.558 19.911 1.00 39.76 266 TYR A CA 1
ATOM 1948 C C . TYR A 1 285 ? -34.115 -16.299 19.060 1.00 45.59 266 TYR A C 1
ATOM 1949 O O . TYR A 1 285 ? -34.446 -16.376 17.880 1.00 42.31 266 TYR A O 1
ATOM 1958 N N . ALA B 1 37 ? -25.433 -59.683 -20.626 1.00 64.57 18 ALA B N 1
ATOM 1959 C CA . ALA B 1 37 ? -26.632 -59.232 -19.926 1.00 63.39 18 ALA B CA 1
ATOM 1960 C C . ALA B 1 37 ? -27.103 -57.877 -20.444 1.00 59.78 18 ALA B C 1
ATOM 1961 O O . ALA B 1 37 ? -26.394 -56.881 -20.313 1.00 61.10 18 ALA B O 1
ATOM 1963 N N . LYS B 1 38 ? -28.294 -57.846 -21.038 1.00 58.77 19 LYS B N 1
ATOM 1964 C CA . LYS B 1 38 ? -28.925 -56.595 -21.431 1.00 55.13 19 LYS B CA 1
ATOM 1965 C C . LYS B 1 38 ? -29.778 -56.056 -20.286 1.00 50.91 19 LYS B C 1
ATOM 1966 O O . LYS B 1 38 ? -30.401 -56.814 -19.536 1.00 50.98 19 LYS B O 1
ATOM 1968 N N . SER B 1 39 ? -29.799 -54.734 -20.156 1.00 45.65 20 SER B N 1
ATOM 1969 C CA . SER B 1 39 ? -30.427 -54.093 -19.012 1.00 43.62 20 SER B CA 1
ATOM 1970 C C . SER B 1 39 ? -31.916 -53.880 -19.261 1.00 42.60 20 SER B C 1
ATOM 1971 O O . SER B 1 39 ? -32.330 -53.518 -20.369 1.00 42.83 20 SER B O 1
ATOM 1974 N N . LEU B 1 40 ? -32.711 -54.144 -18.232 1.00 34.21 21 LEU B N 1
ATOM 1975 C CA . LEU B 1 40 ? -34.112 -53.771 -18.215 1.00 33.93 21 LEU B CA 1
ATOM 1976 C C . LEU B 1 40 ? -34.240 -52.280 -17.918 1.00 34.44 21 LEU B C 1
ATOM 1977 O O . LEU B 1 40 ? -33.307 -51.636 -17.436 1.00 33.89 21 LEU B O 1
ATOM 1982 N N . GLN B 1 41 ? -35.411 -51.728 -18.201 1.00 33.21 22 GLN B N 1
ATOM 1983 C CA . GLN B 1 41 ? -35.630 -50.306 -17.983 1.00 34.34 22 GLN B CA 1
ATOM 1984 C C . GLN B 1 41 ? -37.005 -50.085 -17.374 1.00 34.66 22 GLN B C 1
ATOM 1985 O O . GLN B 1 41 ? -37.983 -50.720 -17.780 1.00 33.49 22 GLN B O 1
ATOM 1987 N N . ARG B 1 42 ? -37.068 -49.198 -16.381 1.00 29.66 23 ARG B N 1
ATOM 1988 C CA . ARG B 1 42 ? -38.331 -48.702 -15.854 1.00 28.33 23 ARG B CA 1
ATOM 1989 C C . ARG B 1 42 ? -38.155 -47.235 -15.508 1.00 29.85 23 ARG B C 1
ATOM 1990 O O . ARG B 1 42 ? -37.245 -46.889 -14.750 1.00 27.55 23 ARG B O 1
ATOM 1998 N N . TYR B 1 43 ? -39.010 -46.379 -16.070 1.00 27.01 24 TYR B N 1
ATOM 1999 C CA . TYR B 1 43 ? -38.955 -44.926 -15.844 1.00 30.26 24 TYR B CA 1
ATOM 2000 C C . TYR B 1 43 ? -37.535 -44.448 -16.171 1.00 31.44 24 TYR B C 1
ATOM 2001 O O . TYR B 1 43 ? -37.017 -44.753 -17.251 1.00 26.46 24 TYR B O 1
ATOM 2010 N N . ASN B 1 44 ? -36.864 -43.715 -15.280 1.00 23.44 25 ASN B N 1
ATOM 2011 C CA . ASN B 1 44 ? -35.543 -43.194 -15.597 1.00 28.03 25 ASN B CA 1
ATOM 2012 C C . ASN B 1 44 ? -34.406 -44.107 -15.129 1.00 28.28 25 ASN B C 1
ATOM 2013 O O . ASN B 1 44 ? -33.279 -43.635 -14.948 1.00 27.67 25 ASN B O 1
ATOM 2018 N N . VAL B 1 45 ? -34.654 -45.407 -15.000 1.00 26.84 26 VAL B N 1
ATOM 2019 C CA . VAL B 1 45 ? -33.704 -46.337 -14.403 1.00 26.99 26 VAL B CA 1
ATOM 2020 C C . VAL B 1 45 ? -33.441 -47.494 -15.356 1.00 27.31 26 VAL B C 1
ATOM 2021 O O . VAL B 1 45 ? -34.386 -48.105 -15.865 1.00 28.31 26 VAL B O 1
ATOM 2025 N N . GLU B 1 46 ? -32.160 -47.810 -15.559 1.00 25.75 27 GLU B N 1
ATOM 2026 C CA . GLU B 1 46 ? -31.706 -49.012 -16.255 1.00 28.75 27 GLU B CA 1
ATOM 2027 C C . GLU B 1 46 ? -31.067 -49.954 -15.249 1.00 29.87 27 GLU B C 1
ATOM 2028 O O . GLU B 1 46 ? -30.118 -49.565 -14.566 1.00 26.24 27 GLU B O 1
ATOM 2034 N N . TYR B 1 47 ? -31.539 -51.202 -15.203 1.00 27.01 28 TYR B N 1
ATOM 2035 C CA . TYR B 1 47 ? -31.106 -52.122 -14.156 1.00 28.94 28 TYR B CA 1
ATOM 2036 C C . TYR B 1 47 ? -31.042 -53.545 -14.694 1.00 30.28 28 TYR B C 1
ATOM 2037 O O . TYR B 1 47 ? -31.501 -53.837 -15.800 1.00 32.76 28 TYR B O 1
ATOM 2046 N N . THR B 1 48 ? -30.470 -54.435 -13.880 1.00 29.87 29 THR B N 1
ATOM 2047 C CA . THR B 1 48 ? -30.522 -55.876 -14.098 1.00 30.09 29 THR B CA 1
ATOM 2048 C C . THR B 1 48 ? -30.836 -56.581 -12.787 1.00 34.15 29 THR B C 1
ATOM 2049 O O . THR B 1 48 ? -30.680 -56.017 -11.697 1.00 32.31 29 THR B O 1
ATOM 2053 N N . ILE B 1 49 ? -31.261 -57.839 -12.906 1.00 34.31 30 ILE B N 1
ATOM 2054 C CA . ILE B 1 49 ? -31.593 -58.685 -11.761 1.00 36.33 30 ILE B CA 1
ATOM 2055 C C . ILE B 1 49 ? -30.534 -59.770 -11.629 1.00 41.53 30 ILE B C 1
ATOM 2056 O O . ILE B 1 49 ? -30.276 -60.510 -12.583 1.00 42.96 30 ILE B O 1
ATOM 2061 N N . ASP B 1 50 ? -29.930 -59.872 -10.453 1.00 39.39 31 ASP B N 1
ATOM 2062 C CA . ASP B 1 50 ? -28.901 -60.870 -10.174 1.00 43.82 31 ASP B CA 1
ATOM 2063 C C . ASP B 1 50 ? -29.535 -61.969 -9.319 1.00 49.65 31 ASP B C 1
ATOM 2064 O O . ASP B 1 50 ? -29.750 -61.792 -8.115 1.00 47.71 31 ASP B O 1
ATOM 2069 N N . ASN B 1 51 ? -29.831 -63.110 -9.954 1.00 54.46 32 ASN B N 1
ATOM 2070 C CA . ASN B 1 51 ? -30.553 -64.193 -9.289 1.00 52.62 32 ASN B CA 1
ATOM 2071 C C . ASN B 1 51 ? -29.679 -64.985 -8.331 1.00 51.96 32 ASN B C 1
ATOM 2072 O O . ASN B 1 51 ? -30.203 -65.551 -7.367 1.00 54.32 32 ASN B O 1
ATOM 2077 N N . ASP B 1 52 ? -28.371 -65.041 -8.568 1.00 54.88 33 ASP B N 1
ATOM 2078 C CA . ASP B 1 52 ? -27.467 -65.613 -7.578 1.00 55.87 33 ASP B CA 1
ATOM 2079 C C . ASP B 1 52 ? -27.599 -64.896 -6.237 1.00 55.63 33 ASP B C 1
ATOM 2080 O O . ASP B 1 52 ? -28.001 -65.503 -5.228 1.00 56.81 33 ASP B O 1
ATOM 2082 N N . LEU B 1 53 ? -27.274 -63.599 -6.209 1.00 50.57 34 LEU B N 1
ATOM 2083 C CA . LEU B 1 53 ? -27.297 -62.836 -4.967 1.00 48.74 34 LEU B CA 1
ATOM 2084 C C . LEU B 1 53 ? -28.677 -62.318 -4.592 1.00 48.67 34 LEU B C 1
ATOM 2085 O O . LEU B 1 53 ? -28.804 -61.684 -3.539 1.00 47.59 34 LEU B O 1
ATOM 2087 N N . ASN B 1 54 ? -29.694 -62.556 -5.423 1.00 48.56 35 ASN B N 1
ATOM 2088 C CA . ASN B 1 54 ? -31.054 -62.062 -5.190 1.00 47.44 35 ASN B CA 1
ATOM 2089 C C . ASN B 1 54 ? -31.061 -60.549 -4.945 1.00 43.75 35 ASN B C 1
ATOM 2090 O O . ASN B 1 54 ? -31.582 -60.057 -3.938 1.00 41.78 35 ASN B O 1
ATOM 2095 N N . ARG B 1 55 ? -30.456 -59.812 -5.880 1.00 38.17 36 ARG B N 1
ATOM 2096 C CA . ARG B 1 55 ? -30.333 -58.364 -5.790 1.00 33.09 36 ARG B CA 1
ATOM 2097 C C . ARG B 1 55 ? -30.672 -57.742 -7.138 1.00 34.59 36 ARG B C 1
ATOM 2098 O O . ARG B 1 55 ? -30.659 -58.411 -8.173 1.00 35.55 36 ARG B O 1
ATOM 2100 N N . ILE B 1 56 ? -31.000 -56.453 -7.107 1.00 31.17 37 ILE B N 1
ATOM 2101 C CA . ILE B 1 56 ? -31.156 -55.648 -8.311 1.00 30.80 37 ILE B CA 1
ATOM 2102 C C . ILE B 1 56 ? -29.998 -54.656 -8.368 1.00 31.26 37 ILE B C 1
ATOM 2103 O O . ILE B 1 56 ? -29.665 -54.012 -7.367 1.00 27.52 37 ILE B O 1
ATOM 2108 N N . LEU B 1 57 ? -29.369 -54.560 -9.534 1.00 30.38 38 LEU B N 1
ATOM 2109 C CA . LEU B 1 57 ? -28.227 -53.679 -9.750 1.00 30.70 38 LEU B CA 1
ATOM 2110 C C . LEU B 1 57 ? -28.670 -52.573 -10.690 1.00 29.63 38 LEU B C 1
ATOM 2111 O O . LEU B 1 57 ? -29.199 -52.854 -11.769 1.00 29.45 38 LEU B O 1
ATOM 2116 N N . ILE B 1 58 ? -28.498 -51.328 -10.273 1.00 24.88 39 ILE B N 1
ATOM 2117 C CA . ILE B 1 58 ? -28.904 -50.185 -11.079 1.00 24.35 39 ILE B CA 1
ATOM 2118 C C . ILE B 1 58 ? -27.664 -49.681 -11.798 1.00 27.67 39 ILE B C 1
ATOM 2119 O O . ILE B 1 58 ? -26.658 -49.359 -11.153 1.00 25.28 39 ILE B O 1
ATOM 2124 N N . HIS B 1 59 ? -27.719 -49.646 -13.130 1.00 27.34 40 HIS B N 1
ATOM 2125 C CA . HIS B 1 59 ? -26.563 -49.253 -13.935 1.00 29.85 40 HIS B CA 1
ATOM 2126 C C . HIS B 1 59 ? -26.627 -47.808 -14.409 1.00 27.83 40 HIS B C 1
ATOM 2127 O O . HIS B 1 59 ? -25.595 -47.135 -14.460 1.00 25.40 40 HIS B O 1
ATOM 2134 N N . LYS B 1 60 ? -27.817 -47.311 -14.743 1.00 24.48 41 LYS B N 1
ATOM 2135 C CA . LYS B 1 60 ? -27.996 -45.934 -15.175 1.00 24.12 41 LYS B CA 1
ATOM 2136 C C . LYS B 1 60 ? -29.226 -45.309 -14.537 1.00 24.79 41 LYS B C 1
ATOM 2137 O O . LYS B 1 60 ? -30.254 -45.965 -14.355 1.00 25.53 41 LYS B O 1
ATOM 2143 N N . VAL B 1 61 ? -29.109 -44.014 -14.241 1.00 25.40 42 VAL B N 1
ATOM 2144 C CA . VAL B 1 61 ? -30.241 -43.169 -13.887 1.00 27.30 42 VAL B CA 1
ATOM 2145 C C . VAL B 1 61 ? -30.141 -41.878 -14.700 1.00 28.41 42 VAL B C 1
ATOM 2146 O O . VAL B 1 61 ? -29.057 -41.312 -14.848 1.00 26.91 42 VAL B O 1
ATOM 2150 N N . ASP B 1 62 ? -31.273 -41.433 -15.254 1.00 29.00 43 ASP B N 1
ATOM 2151 C CA . ASP B 1 62 ? -31.324 -40.182 -16.017 1.00 29.95 43 ASP B CA 1
ATOM 2152 C C . ASP B 1 62 ? -30.278 -40.170 -17.131 1.00 30.78 43 ASP B C 1
ATOM 2153 O O . ASP B 1 62 ? -29.661 -39.144 -17.413 1.00 33.01 43 ASP B O 1
ATOM 2158 N N . ASN B 1 63 ? -30.046 -41.334 -17.731 1.00 26.99 44 ASN B N 1
ATOM 2159 C CA . ASN B 1 63 ? -29.203 -41.521 -18.910 1.00 30.79 44 ASN B CA 1
ATOM 2160 C C . ASN B 1 63 ? -27.711 -41.428 -18.617 1.00 34.06 44 ASN B C 1
ATOM 2161 O O . ASN B 1 63 ? -26.932 -41.112 -19.521 1.00 27.51 44 ASN B O 1
ATOM 2166 N N . ARG B 1 64 ? -27.254 -41.687 -17.392 1.00 26.74 45 ARG B N 1
ATOM 2167 C CA . ARG B 1 64 ? -25.818 -41.797 -17.190 1.00 28.27 45 ARG B CA 1
ATOM 2168 C C . ARG B 1 64 ? -25.502 -42.886 -16.183 1.00 27.49 45 ARG B C 1
ATOM 2169 O O . ARG B 1 64 ? -26.356 -43.330 -15.410 1.00 26.82 45 ARG B O 1
ATOM 2177 N N . THR B 1 65 ? -24.246 -43.307 -16.209 1.00 24.53 46 THR B N 1
ATOM 2178 C CA . THR B 1 65 ? -23.794 -44.396 -15.364 1.00 28.91 46 THR B CA 1
ATOM 2179 C C . THR B 1 65 ? -23.763 -43.924 -13.910 1.00 27.38 46 THR B C 1
ATOM 2180 O O . THR B 1 65 ? -23.316 -42.810 -13.625 1.00 25.15 46 THR B O 1
ATOM 2184 N N . VAL B 1 66 ? -24.291 -44.742 -12.996 1.00 25.57 47 VAL B N 1
ATOM 2185 C CA . VAL B 1 66 ? -24.325 -44.400 -11.577 1.00 26.54 47 VAL B CA 1
ATOM 2186 C C . VAL B 1 66 ? -23.687 -45.526 -10.776 1.00 26.85 47 VAL B C 1
ATOM 2187 O O . VAL B 1 66 ? -23.442 -46.623 -11.276 1.00 25.76 47 VAL B O 1
ATOM 2191 N N . SER B 1 67 ? -23.407 -45.231 -9.509 1.00 24.66 48 SER B N 1
ATOM 2192 C CA . SER B 1 67 ? -22.998 -46.245 -8.551 1.00 24.43 48 SER B CA 1
ATOM 2193 C C . SER B 1 67 ? -23.918 -46.139 -7.343 1.00 24.72 48 SER B C 1
ATOM 2194 O O . SER B 1 67 ? -23.867 -45.143 -6.616 1.00 22.61 48 SER B O 1
ATOM 2197 N N . ILE B 1 68 ? -24.748 -47.156 -7.138 1.00 25.19 49 ILE B N 1
ATOM 2198 C CA . ILE B 1 68 ? -25.668 -47.217 -6.006 1.00 25.30 49 ILE B CA 1
ATOM 2199 C C . ILE B 1 68 ? -25.384 -48.513 -5.270 1.00 24.88 49 ILE B C 1
ATOM 2200 O O . ILE B 1 68 ? -25.623 -49.604 -5.803 1.00 26.23 49 ILE B O 1
ATOM 2205 N N . ASN B 1 69 ? -24.875 -48.398 -4.042 1.00 24.15 50 ASN B N 1
ATOM 2206 C CA . ASN B 1 69 ? -24.320 -49.527 -3.312 1.00 23.99 50 ASN B CA 1
ATOM 2207 C C . ASN B 1 69 ? -25.066 -49.673 -1.995 1.00 26.69 50 ASN B C 1
ATOM 2208 O O . ASN B 1 69 ? -24.972 -48.796 -1.128 1.00 24.72 50 ASN B O 1
ATOM 2213 N N . VAL B 1 70 ? -25.803 -50.770 -1.849 1.00 27.54 51 VAL B N 1
ATOM 2214 C CA . VAL B 1 70 ? -26.455 -51.093 -0.581 1.00 27.25 51 VAL B CA 1
ATOM 2215 C C . VAL B 1 70 ? -25.412 -51.629 0.386 1.00 28.90 51 VAL B C 1
ATOM 2216 O O . VAL B 1 70 ? -24.707 -52.598 0.081 1.00 29.24 51 VAL B O 1
ATOM 2220 N N . ILE B 1 71 ? -25.348 -51.019 1.567 1.00 28.29 52 ILE B N 1
ATOM 2221 C CA . ILE B 1 71 ? -24.367 -51.309 2.600 1.00 33.58 52 ILE B CA 1
ATOM 2222 C C . ILE B 1 71 ? -25.081 -52.039 3.724 1.00 32.89 52 ILE B C 1
ATOM 2223 O O . ILE B 1 71 ? -26.225 -51.711 4.059 1.00 34.40 52 ILE B O 1
ATOM 2228 N N . GLY B 1 72 ? -24.415 -53.004 4.337 1.00 36.12 53 GLY B N 1
ATOM 2229 C CA . GLY B 1 72 ? -24.978 -53.535 5.562 1.00 35.57 53 GLY B CA 1
ATOM 2230 C C . GLY B 1 72 ? -24.883 -52.482 6.652 1.00 35.95 53 GLY B C 1
ATOM 2231 O O . GLY B 1 72 ? -24.838 -51.283 6.367 1.00 40.00 53 GLY B O 1
ATOM 2232 N N . HIS B 1 73 ? -24.841 -52.892 7.904 1.00 33.55 54 HIS B N 1
ATOM 2233 C CA . HIS B 1 73 ? -24.531 -51.905 8.926 1.00 34.11 54 HIS B CA 1
ATOM 2234 C C . HIS B 1 73 ? -23.062 -51.489 8.920 1.00 34.27 54 HIS B C 1
ATOM 2235 O O . HIS B 1 73 ? -22.715 -50.492 9.561 1.00 30.20 54 HIS B O 1
ATOM 2242 N N . GLN B 1 74 ? -22.213 -52.163 8.142 1.00 37.08 55 GLN B N 1
ATOM 2243 C CA . GLN B 1 74 ? -20.790 -51.843 8.078 1.00 34.42 55 GLN B CA 1
ATOM 2244 C C . GLN B 1 74 ? -20.311 -51.944 6.632 1.00 38.16 55 GLN B C 1
ATOM 2245 O O . GLN B 1 74 ? -20.464 -52.991 5.998 1.00 38.92 55 GLN B O 1
ATOM 2251 N N . SER B 1 75 ? -19.746 -50.860 6.100 1.00 34.75 56 SER B N 1
ATOM 2252 C CA . SER B 1 75 ? -19.225 -50.891 4.743 1.00 37.19 56 SER B CA 1
ATOM 2253 C C . SER B 1 75 ? -17.901 -51.641 4.713 1.00 39.60 56 SER B C 1
ATOM 2254 O O . SER B 1 75 ? -17.328 -51.998 5.746 1.00 37.24 56 SER B O 1
ATOM 2257 N N . ASN B 1 76 ? -17.426 -51.900 3.499 1.00 42.90 57 ASN B N 1
ATOM 2258 C CA . ASN B 1 76 ? -16.100 -52.452 3.271 1.00 43.07 57 ASN B CA 1
ATOM 2259 C C . ASN B 1 76 ? -14.996 -51.400 3.363 1.00 40.66 57 ASN B C 1
ATOM 2260 O O . ASN B 1 76 ? -13.829 -51.722 3.106 1.00 41.92 57 ASN B O 1
ATOM 2265 N N . ASP B 1 77 ? -15.339 -50.162 3.730 1.00 37.79 58 ASP B N 1
ATOM 2266 C CA . ASP B 1 77 ? -14.390 -49.064 3.926 1.00 37.07 58 ASP B CA 1
ATOM 2267 C C . ASP B 1 77 ? -13.594 -48.735 2.668 1.00 38.64 58 ASP B C 1
ATOM 2268 O O . ASP B 1 77 ? -12.519 -48.141 2.770 1.00 37.91 58 ASP B O 1
ATOM 2273 N N . SER B 1 78 ? -14.112 -49.081 1.487 1.00 36.29 59 SER B N 1
ATOM 2274 C CA . SER B 1 78 ? -13.451 -48.729 0.234 1.00 38.51 59 SER B CA 1
ATOM 2275 C C . SER B 1 78 ? -13.393 -47.219 0.035 1.00 41.47 59 SER B C 1
ATOM 2276 O O . SER B 1 78 ? -14.372 -46.504 0.265 1.00 37.42 59 SER B O 1
ATOM 2279 N N . ASP B 1 79 ? -12.234 -46.738 -0.434 1.00 41.56 60 ASP B N 1
ATOM 2280 C CA . ASP B 1 79 ? -12.064 -45.315 -0.718 1.00 40.08 60 ASP B CA 1
ATOM 2281 C C . ASP B 1 79 ? -13.052 -44.819 -1.763 1.00 37.25 60 ASP B C 1
ATOM 2282 O O . ASP B 1 79 ? -13.367 -43.627 -1.815 1.00 38.41 60 ASP B O 1
ATOM 2287 N N . THR B 1 80 ? -13.527 -45.702 -2.627 1.00 37.50 61 THR B N 1
ATOM 2288 C CA . THR B 1 80 ? -14.359 -45.229 -3.714 1.00 40.33 61 THR B CA 1
ATOM 2289 C C . THR B 1 80 ? -15.754 -44.852 -3.236 1.00 37.25 61 THR B C 1
ATOM 2290 O O . THR B 1 80 ? -16.452 -44.106 -3.931 1.00 34.89 61 THR B O 1
ATOM 2294 N N . LEU B 1 81 ? -16.150 -45.288 -2.037 1.00 36.82 62 LEU B N 1
ATOM 2295 C CA . LEU B 1 81 ? -17.398 -44.824 -1.452 1.00 36.22 62 LEU B CA 1
ATOM 2296 C C . LEU B 1 81 ? -17.286 -43.428 -0.851 1.00 34.31 62 LEU B C 1
ATOM 2297 O O . LEU B 1 81 ? -18.318 -42.820 -0.556 1.00 35.87 62 LEU B O 1
ATOM 2302 N N . ASP B 1 82 ? -16.070 -42.900 -0.677 1.00 33.14 63 ASP B N 1
ATOM 2303 C CA . ASP B 1 82 ? -15.913 -41.618 0.007 1.00 33.92 63 ASP B CA 1
ATOM 2304 C C . ASP B 1 82 ? -16.581 -40.485 -0.751 1.00 38.56 63 ASP B C 1
ATOM 2305 O O . ASP B 1 82 ? -17.130 -39.566 -0.135 1.00 40.41 63 ASP B O 1
ATOM 2310 N N . ARG B 1 83 ? -16.564 -40.539 -2.086 1.00 34.15 64 ARG B N 1
ATOM 2311 C CA . ARG B 1 83 ? -17.064 -39.452 -2.917 1.00 38.89 64 ARG B CA 1
ATOM 2312 C C . ARG B 1 83 ? -18.543 -39.588 -3.251 1.00 37.95 64 ARG B C 1
ATOM 2313 O O . ARG B 1 83 ? -19.030 -38.865 -4.122 1.00 46.60 64 ARG B O 1
ATOM 2315 N N . LEU B 1 84 ? -19.263 -40.487 -2.591 1.00 34.26 65 LEU B N 1
ATOM 2316 C CA . LEU B 1 84 ? -20.679 -40.715 -2.847 1.00 30.17 65 LEU B CA 1
ATOM 2317 C C . LEU B 1 84 ? -21.518 -40.159 -1.701 1.00 30.16 65 LEU B C 1
ATOM 2318 O O . LEU B 1 84 ? -21.025 -39.959 -0.586 1.00 28.73 65 LEU B O 1
ATOM 2323 N N . HIS B 1 85 ? -22.800 -39.912 -1.982 1.00 26.55 66 HIS B N 1
ATOM 2324 C CA . HIS B 1 85 ? -23.739 -39.538 -0.924 1.00 26.52 66 HIS B CA 1
ATOM 2325 C C . HIS B 1 85 ? -23.981 -40.731 -0.018 1.00 26.84 66 HIS B C 1
ATOM 2326 O O . HIS B 1 85 ? -24.262 -41.831 -0.497 1.00 24.48 66 HIS B O 1
ATOM 2333 N N . HIS B 1 86 ? -23.903 -40.520 1.294 1.00 24.64 67 HIS B N 1
ATOM 2334 C CA . HIS B 1 86 ? -24.232 -41.574 2.242 1.00 22.29 67 HIS B CA 1
ATOM 2335 C C . HIS B 1 86 ? -25.551 -41.250 2.927 1.00 24.93 67 HIS B C 1
ATOM 2336 O O . HIS B 1 86 ? -25.720 -40.158 3.485 1.00 22.02 67 HIS B O 1
ATOM 2343 N N . PHE B 1 87 ? -26.487 -42.187 2.859 1.00 22.92 68 PHE B N 1
ATOM 2344 C CA . PHE B 1 87 ? -27.677 -42.223 3.684 1.00 21.92 68 PHE B CA 1
ATOM 2345 C C . PHE B 1 87 ? -27.701 -43.625 4.295 1.00 20.32 68 PHE B C 1
ATOM 2346 O O . PHE B 1 87 ? -27.082 -44.534 3.745 1.00 23.07 68 PHE B O 1
ATOM 2354 N N . PRO B 1 88 ? -28.419 -43.820 5.426 1.00 20.99 69 PRO B N 1
ATOM 2355 C CA . PRO B 1 88 ? -28.308 -45.122 6.115 1.00 21.57 69 PRO B CA 1
ATOM 2356 C C . PRO B 1 88 ? -28.572 -46.314 5.204 1.00 21.00 69 PRO B C 1
ATOM 2357 O O . PRO B 1 88 ? -29.636 -46.432 4.587 1.00 22.82 69 PRO B O 1
ATOM 2361 N N . GLY B 1 89 ? -27.574 -47.184 5.075 1.00 21.10 70 GLY B N 1
ATOM 2362 C CA . GLY B 1 89 ? -27.705 -48.360 4.252 1.00 22.78 70 GLY B CA 1
ATOM 2363 C C . GLY B 1 89 ? -27.282 -48.207 2.797 1.00 21.92 70 GLY B C 1
ATOM 2364 O O . GLY B 1 89 ? -27.308 -49.198 2.070 1.00 21.54 70 GLY B O 1
ATOM 2365 N N . VAL B 1 90 ? -26.866 -47.024 2.351 1.00 21.33 71 VAL B N 1
ATOM 2366 C CA . VAL B 1 90 ? -26.551 -46.842 0.932 1.00 22.53 71 VAL B CA 1
ATOM 2367 C C . VAL B 1 90 ? -25.436 -45.819 0.775 1.00 25.00 71 VAL B C 1
ATOM 2368 O O . VAL B 1 90 ? -25.302 -44.882 1.565 1.00 23.67 71 VAL B O 1
ATOM 2372 N N . ALA B 1 91 ? -24.626 -46.011 -0.264 1.00 23.28 72 ALA B N 1
ATOM 2373 C CA . ALA B 1 91 ? -23.708 -45.000 -0.762 1.00 23.41 72 ALA B CA 1
ATOM 2374 C C . ALA B 1 91 ? -24.037 -44.833 -2.241 1.00 21.82 72 ALA B C 1
ATOM 2375 O O . ALA B 1 91 ? -23.998 -45.808 -2.993 1.00 22.61 72 ALA B O 1
ATOM 2377 N N . THR B 1 92 ? -24.433 -43.631 -2.640 1.00 23.00 73 THR B N 1
ATOM 2378 C CA . THR B 1 92 ? -25.061 -43.469 -3.949 1.00 24.31 73 THR B CA 1
ATOM 2379 C C . THR B 1 92 ? -24.493 -42.255 -4.661 1.00 25.07 73 THR B C 1
ATOM 2380 O O . THR B 1 92 ? -24.370 -41.184 -4.061 1.00 25.75 73 THR B O 1
ATOM 2384 N N . SER B 1 93 ? -24.153 -42.417 -5.946 1.00 26.01 74 SER B N 1
ATOM 2385 C CA . SER B 1 93 ? -23.729 -41.260 -6.726 1.00 25.79 74 SER B CA 1
ATOM 2386 C C . SER B 1 93 ? -24.894 -40.347 -7.067 1.00 29.39 74 SER B C 1
ATOM 2387 O O . SER B 1 93 ? -24.675 -39.229 -7.545 1.00 31.68 74 SER B O 1
ATOM 2390 N N . VAL B 1 94 ? -26.113 -40.776 -6.773 1.00 27.87 75 VAL B N 1
ATOM 2391 C CA . VAL B 1 94 ? -27.334 -40.078 -7.142 1.00 29.78 75 VAL B CA 1
ATOM 2392 C C . VAL B 1 94 ? -28.044 -39.626 -5.876 1.00 29.01 75 VAL B C 1
ATOM 2393 O O . VAL B 1 94 ? -28.160 -40.401 -4.926 1.00 23.86 75 VAL B O 1
ATOM 2397 N N . MET B 1 95 ? -28.530 -38.383 -5.879 1.00 27.05 76 MET B N 1
ATOM 2398 C CA . MET B 1 95 ? -29.234 -37.831 -4.730 1.00 31.41 76 MET B CA 1
ATOM 2399 C C . MET B 1 95 ? -30.557 -38.551 -4.489 1.00 28.65 76 MET B C 1
ATOM 2400 O O . MET B 1 95 ? -31.333 -38.790 -5.420 1.00 25.91 76 MET B O 1
ATOM 2405 N N . PHE B 1 96 ? -30.811 -38.898 -3.217 1.00 26.98 77 PHE B N 1
ATOM 2406 C CA . PHE B 1 96 ? -32.097 -39.438 -2.799 1.00 24.03 77 PHE B CA 1
ATOM 2407 C C . PHE B 1 96 ? -32.870 -38.332 -2.092 1.00 28.75 77 PHE B C 1
ATOM 2408 O O . PHE B 1 96 ? -32.529 -37.990 -0.948 1.00 27.42 77 PHE B O 1
ATOM 2416 N N . PRO B 1 97 ? -33.906 -37.758 -2.704 1.00 28.93 78 PRO B N 1
ATOM 2417 C CA . PRO B 1 97 ? -34.572 -36.586 -2.115 1.00 26.08 78 PRO B CA 1
ATOM 2418 C C . PRO B 1 97 ? -35.412 -36.944 -0.898 1.00 26.51 78 PRO B C 1
ATOM 2419 O O . PRO B 1 97 ? -35.680 -38.103 -0.599 1.00 27.78 78 PRO B O 1
ATOM 2423 N N . ARG B 1 98 ? -35.844 -35.897 -0.206 1.00 27.83 79 ARG B N 1
ATOM 2424 C CA . ARG B 1 98 ? -36.709 -36.046 0.956 1.00 27.86 79 ARG B CA 1
ATOM 2425 C C . ARG B 1 98 ? -38.089 -36.528 0.539 1.00 28.24 79 ARG B C 1
ATOM 2426 O O . ARG B 1 98 ? -38.690 -35.988 -0.393 1.00 31.29 79 ARG B O 1
ATOM 2434 N N . ILE B 1 99 ? -38.602 -37.543 1.224 1.00 25.75 80 ILE B N 1
ATOM 2435 C CA . ILE B 1 99 ? -39.969 -37.985 0.998 1.00 26.32 80 ILE B CA 1
ATOM 2436 C C . ILE B 1 99 ? -40.783 -37.618 2.232 1.00 31.55 80 ILE B C 1
ATOM 2437 O O . ILE B 1 99 ? -40.239 -37.308 3.290 1.00 29.53 80 ILE B O 1
ATOM 2442 N N . ASP B 1 100 ? -42.099 -37.632 2.091 1.00 32.50 81 ASP B N 1
ATOM 2443 C CA . ASP B 1 100 ? -42.954 -37.455 3.251 1.00 35.06 81 ASP B CA 1
ATOM 2444 C C . ASP B 1 100 ? -43.579 -38.793 3.623 1.00 34.56 81 ASP B C 1
ATOM 2445 O O . ASP B 1 100 ? -43.360 -39.812 2.965 1.00 37.64 81 ASP B O 1
ATOM 2450 N N . MET B 1 101 ? -44.359 -38.786 4.698 1.00 32.42 82 MET B N 1
ATOM 2451 C CA . MET B 1 101 ? -44.942 -40.007 5.225 1.00 35.78 82 MET B CA 1
ATOM 2452 C C . MET B 1 101 ? -46.354 -40.244 4.713 1.00 35.26 82 MET B C 1
ATOM 2453 O O . MET B 1 101 ? -47.030 -41.153 5.203 1.00 36.67 82 MET B O 1
ATOM 2458 N N . THR B 1 102 ? -46.818 -39.451 3.752 1.00 33.97 83 THR B N 1
ATOM 2459 C CA . THR B 1 102 ? -48.195 -39.557 3.282 1.00 38.08 83 THR B CA 1
ATOM 2460 C C . THR B 1 102 ? -48.330 -39.840 1.792 1.00 38.85 83 THR B C 1
ATOM 2461 O O . THR B 1 102 ? -49.356 -40.397 1.381 1.00 35.83 83 THR B O 1
ATOM 2465 N N . SER B 1 103 ? -47.340 -39.487 0.974 1.00 36.09 84 SER B N 1
ATOM 2466 C CA . SER B 1 103 ? -47.470 -39.663 -0.467 1.00 36.80 84 SER B CA 1
ATOM 2467 C C . SER B 1 103 ? -47.084 -41.079 -0.879 1.00 36.67 84 SER B C 1
ATOM 2468 O O . SER B 1 103 ? -46.191 -41.698 -0.296 1.00 29.99 84 SER B O 1
ATOM 2471 N N . ALA B 1 104 ? -47.767 -41.590 -1.900 1.00 29.01 85 ALA B N 1
ATOM 2472 C CA . ALA B 1 104 ? -47.519 -42.952 -2.341 1.00 29.25 85 ALA B CA 1
ATOM 2473 C C . ALA B 1 104 ? -46.198 -43.068 -3.108 1.00 29.17 85 ALA B C 1
ATOM 2474 O O . ALA B 1 104 ? -45.782 -42.161 -3.833 1.00 30.44 85 ALA B O 1
ATOM 2476 N N . LEU B 1 105 ? -45.548 -44.214 -2.944 1.00 25.95 86 LEU B N 1
ATOM 2477 C CA . LEU B 1 105 ? -44.373 -44.587 -3.704 1.00 26.84 86 LEU B CA 1
ATOM 2478 C C . LEU B 1 105 ? -44.633 -45.929 -4.365 1.00 25.13 86 LEU B C 1
ATOM 2479 O O . LEU B 1 105 ? -45.527 -46.674 -3.961 1.00 26.12 86 LEU B O 1
ATOM 2484 N N . PHE B 1 106 ? -43.822 -46.243 -5.371 1.00 23.82 87 PHE B N 1
ATOM 2485 C CA . PHE B 1 106 ? -43.942 -47.495 -6.105 1.00 24.87 87 PHE B CA 1
ATOM 2486 C C . PHE B 1 106 ? -42.607 -48.217 -6.098 1.00 25.75 87 PHE B C 1
ATOM 2487 O O . PHE B 1 106 ? -41.614 -47.698 -6.622 1.00 25.16 87 PHE B O 1
ATOM 2495 N N . VAL B 1 107 ? -42.585 -49.427 -5.546 1.00 21.78 88 VAL B N 1
ATOM 2496 C CA . VAL B 1 107 ? -41.357 -50.206 -5.456 1.00 25.10 88 VAL B CA 1
ATOM 2497 C C . VAL B 1 107 ? -41.402 -51.301 -6.514 1.00 28.58 88 VAL B C 1
ATOM 2498 O O . VAL B 1 107 ? -42.441 -51.943 -6.714 1.00 27.51 88 VAL B O 1
ATOM 2502 N N . LEU B 1 108 ? -40.286 -51.482 -7.217 1.00 25.61 89 LEU B N 1
ATOM 2503 C CA . LEU B 1 108 ? -40.214 -52.403 -8.343 1.00 28.41 89 LEU B CA 1
ATOM 2504 C C . LEU B 1 108 ? -40.041 -53.838 -7.860 1.00 31.16 89 LEU B C 1
ATOM 2505 O O . LEU B 1 108 ? -39.159 -54.125 -7.041 1.00 28.19 89 LEU B O 1
ATOM 2510 N N . LEU B 1 109 ? -40.874 -54.739 -8.376 1.00 28.75 90 LEU B N 1
ATOM 2511 C CA . LEU B 1 109 ? -40.847 -56.137 -7.970 1.00 28.64 90 LEU B CA 1
ATOM 2512 C C . LEU B 1 109 ? -40.015 -56.962 -8.943 1.00 31.82 90 LEU B C 1
ATOM 2513 O O . LEU B 1 109 ? -39.690 -56.529 -10.052 1.00 28.83 90 LEU B O 1
ATOM 2518 N N . LYS B 1 110 ? -39.664 -58.170 -8.495 1.00 27.59 91 LYS B N 1
ATOM 2519 C CA . LYS B 1 110 ? -38.827 -59.067 -9.284 1.00 31.24 91 LYS B CA 1
ATOM 2520 C C . LYS B 1 110 ? -39.480 -59.450 -10.611 1.00 34.18 91 LYS B C 1
ATOM 2521 O O . LYS B 1 110 ? -38.776 -59.762 -11.576 1.00 37.80 91 LYS B O 1
ATOM 2527 N N . ASN B 1 111 ? -40.810 -59.439 -10.684 1.00 35.02 92 ASN B N 1
ATOM 2528 C CA . ASN B 1 111 ? -41.508 -59.812 -11.908 1.00 36.07 92 ASN B CA 1
ATOM 2529 C C . ASN B 1 111 ? -41.776 -58.627 -12.828 1.00 37.15 92 ASN B C 1
ATOM 2530 O O . ASN B 1 111 ? -42.478 -58.787 -13.831 1.00 38.55 92 ASN B O 1
ATOM 2535 N N . GLY B 1 112 ? -41.226 -57.449 -12.528 1.00 33.27 93 GLY B N 1
ATOM 2536 C CA . GLY B 1 112 ? -41.407 -56.285 -13.373 1.00 32.98 93 GLY B CA 1
ATOM 2537 C C . GLY B 1 112 ? -42.599 -55.418 -13.028 1.00 33.86 93 GLY B C 1
ATOM 2538 O O . GLY B 1 112 ? -42.675 -54.282 -13.508 1.00 33.11 93 GLY B O 1
ATOM 2539 N N . ALA B 1 113 ? -43.532 -55.912 -12.218 1.00 30.21 94 ALA B N 1
ATOM 2540 C CA . ALA B 1 113 ? -44.613 -55.081 -11.714 1.00 27.14 94 ALA B CA 1
ATOM 2541 C C . ALA B 1 113 ? -44.104 -54.255 -10.532 1.00 30.53 94 ALA B C 1
ATOM 2542 O O . ALA B 1 113 ? -42.950 -54.373 -10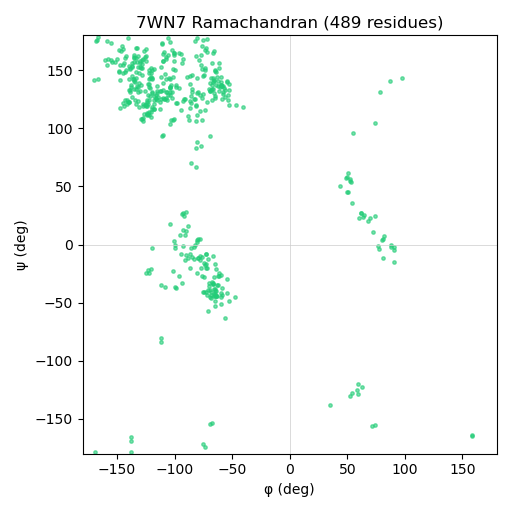.118 1.00 31.12 94 ALA B O 1
ATOM 2544 N N . MET B 1 114 ? -44.965 -53.400 -9.988 1.00 28.70 95 MET B N 1
ATOM 2545 C CA . MET B 1 114 ? -44.617 -52.544 -8.860 1.00 29.12 95 MET B CA 1
ATOM 2546 C C . MET B 1 114 ? -45.660 -52.665 -7.764 1.00 31.52 95 MET B C 1
ATOM 2547 O O . MET B 1 114 ? -46.831 -52.943 -8.028 1.00 32.99 95 MET B O 1
ATOM 2552 N N . ALA B 1 115 ? -45.231 -52.434 -6.527 1.00 28.35 96 ALA B N 1
ATOM 2553 C CA . ALA B 1 115 ? -46.139 -52.380 -5.392 1.00 28.96 96 ALA B CA 1
ATOM 2554 C C . ALA B 1 115 ? -46.306 -50.929 -4.964 1.00 30.56 96 ALA B C 1
ATOM 2555 O O . ALA B 1 115 ? -45.312 -50.219 -4.763 1.00 26.53 96 ALA B O 1
ATOM 2557 N N . ARG B 1 116 ? -47.560 -50.491 -4.840 1.00 27.22 97 ARG B N 1
ATOM 2558 C CA . ARG B 1 116 ? -47.864 -49.159 -4.328 1.00 29.38 97 ARG B CA 1
ATOM 2559 C C . ARG B 1 116 ? -47.806 -49.182 -2.809 1.00 30.80 97 ARG B C 1
ATOM 2560 O O . ARG B 1 116 ? -48.573 -49.910 -2.170 1.00 27.83 97 ARG B O 1
ATOM 2568 N N . VAL B 1 117 ? -46.905 -48.387 -2.228 1.00 27.84 98 VAL B N 1
ATOM 2569 C CA . VAL B 1 117 ? -46.704 -48.390 -0.782 1.00 27.52 98 VAL B CA 1
ATOM 2570 C C . VAL B 1 117 ? -46.710 -46.955 -0.268 1.00 27.14 98 VAL B C 1
ATOM 2571 O O . VAL B 1 117 ? -46.284 -46.023 -0.958 1.00 28.58 98 VAL B O 1
ATOM 2575 N N . VAL B 1 118 ? -47.201 -46.785 0.955 1.00 25.51 99 VAL B N 1
ATOM 2576 C CA . VAL B 1 118 ? -47.215 -45.499 1.650 1.00 27.21 99 VAL B CA 1
ATOM 2577 C C . VAL B 1 118 ? -46.269 -45.597 2.834 1.00 26.65 99 VAL B C 1
ATOM 2578 O O . VAL B 1 118 ? -46.489 -46.425 3.729 1.00 27.54 99 VAL B O 1
ATOM 2582 N N . PRO B 1 119 ? -45.185 -44.810 2.878 1.00 26.67 100 PRO B N 1
ATOM 2583 C CA . PRO B 1 119 ? -44.177 -44.944 3.947 1.00 26.66 100 PRO B CA 1
ATOM 2584 C C . PRO B 1 119 ? -44.561 -44.137 5.179 1.00 29.00 100 PRO B C 1
ATOM 2585 O O . PRO B 1 119 ? -43.958 -43.115 5.518 1.00 31.13 100 PRO B O 1
ATOM 2589 N N . GLU B 1 120 ? -45.594 -44.593 5.878 1.00 27.22 101 GLU B N 1
ATOM 2590 C CA . GLU B 1 120 ? -46.130 -43.823 6.994 1.00 32.54 101 GLU B CA 1
ATOM 2591 C C . GLU B 1 120 ? -45.522 -44.200 8.345 1.00 32.40 101 GLU B C 1
ATOM 2592 O O . GLU B 1 120 ? -45.889 -43.605 9.365 1.00 30.26 101 GLU B O 1
ATOM 2598 N N . PHE B 1 121 ? -44.622 -45.172 8.389 1.00 27.22 102 PHE B N 1
ATOM 2599 C CA . PHE B 1 121 ? -43.996 -45.584 9.635 1.00 27.33 102 PHE B CA 1
ATOM 2600 C C . PHE B 1 121 ? -42.606 -44.975 9.756 1.00 29.84 102 PHE B C 1
ATOM 2601 O O . PHE B 1 121 ? -42.042 -44.452 8.795 1.00 25.15 102 PHE B O 1
ATOM 2609 N N . VAL B 1 122 ? -42.070 -45.024 10.970 1.00 28.02 103 VAL B N 1
ATOM 2610 C CA . VAL B 1 122 ? -40.773 -44.441 11.277 1.00 25.82 103 VAL B CA 1
ATOM 2611 C C . VAL B 1 122 ? -39.906 -45.534 11.873 1.00 26.78 103 VAL B C 1
ATOM 2612 O O . VAL B 1 122 ? -40.254 -46.114 12.911 1.00 28.63 103 VAL B O 1
ATOM 2616 N N . TYR B 1 123 ? -38.796 -45.830 11.208 1.00 23.39 104 TYR B N 1
ATOM 2617 C CA . TYR B 1 123 ? -37.762 -46.711 11.722 1.00 26.37 104 TYR B CA 1
ATOM 2618 C C . TYR B 1 123 ? -36.421 -46.006 11.613 1.00 23.82 104 TYR B C 1
ATOM 2619 O O . TYR B 1 123 ? -36.202 -45.178 10.722 1.00 23.39 104 TYR B O 1
ATOM 2628 N N . THR B 1 124 ? -35.519 -46.357 12.505 1.00 22.49 105 THR B N 1
ATOM 2629 C CA . THR B 1 124 ? -34.182 -45.795 12.481 1.00 19.74 105 THR B CA 1
ATOM 2630 C C . THR B 1 124 ? -33.234 -46.836 11.926 1.00 20.59 105 THR B C 1
ATOM 2631 O O . THR B 1 124 ? -33.296 -48.011 12.306 1.00 21.85 105 THR B O 1
ATOM 2635 N N . ASN B 1 125 ? -32.366 -46.399 11.014 1.00 18.00 106 ASN B N 1
ATOM 2636 C CA . ASN B 1 125 ? -31.324 -47.250 10.475 1.00 22.21 106 ASN B CA 1
ATOM 2637 C C . ASN B 1 125 ? -30.000 -46.497 10.468 1.00 21.05 106 ASN B C 1
ATOM 2638 O O . ASN B 1 125 ? -29.949 -45.279 10.664 1.00 20.75 106 ASN B O 1
ATOM 2643 N N . TYR B 1 126 ? -28.920 -47.231 10.210 1.00 20.93 107 TYR B N 1
ATOM 2644 C CA . TYR B 1 126 ? -27.583 -46.658 10.303 1.00 21.46 107 TYR B CA 1
ATOM 2645 C C . TYR B 1 126 ? -26.612 -47.521 9.515 1.00 23.40 107 TYR B C 1
ATOM 2646 O O . TYR B 1 126 ? -26.855 -48.709 9.287 1.00 24.24 107 TYR B O 1
ATOM 2655 N N . HIS B 1 127 ? -25.480 -46.925 9.141 1.00 22.56 108 HIS B N 1
ATOM 2656 C CA . HIS B 1 127 ? -24.316 -47.733 8.816 1.00 25.01 108 HIS B CA 1
ATOM 2657 C C . HIS B 1 127 ? -23.062 -46.996 9.256 1.00 21.67 108 HIS B C 1
ATOM 2658 O O . HIS B 1 127 ? -23.089 -45.811 9.578 1.00 21.95 108 HIS B O 1
ATOM 2665 N N . VAL B 1 128 ? -21.953 -47.717 9.235 1.00 20.53 109 VAL B N 1
ATOM 2666 C CA . VAL B 1 128 ? -20.640 -47.149 9.488 1.00 23.39 109 VAL B CA 1
ATOM 2667 C C . VAL B 1 128 ? -19.818 -47.265 8.216 1.00 25.59 109 VAL B C 1
ATOM 2668 O O . VAL B 1 128 ? -19.773 -48.336 7.605 1.00 26.41 109 VAL B O 1
ATOM 2672 N N . HIS B 1 129 ? -19.170 -46.170 7.826 1.00 23.48 110 HIS B N 1
ATOM 2673 C CA . HIS B 1 129 ? -18.156 -46.186 6.777 1.00 27.43 110 HIS B CA 1
ATOM 2674 C C . HIS B 1 129 ? -16.952 -45.391 7.262 1.00 26.17 110 HIS B C 1
ATOM 2675 O O . HIS B 1 129 ? -17.087 -44.203 7.576 1.00 26.39 110 HIS B O 1
ATOM 2682 N N . LYS B 1 130 ? -15.786 -46.039 7.317 1.00 28.54 111 LYS B N 1
ATOM 2683 C CA . LYS B 1 130 ? -14.513 -45.386 7.663 1.00 28.77 111 LYS B CA 1
ATOM 2684 C C . LYS B 1 130 ? -14.613 -44.595 8.972 1.00 29.62 111 LYS B C 1
ATOM 2685 O O . LYS B 1 130 ? -14.306 -43.397 9.038 1.00 28.52 111 LYS B O 1
ATOM 2691 N N . HIS B 1 131 ? -15.048 -45.273 10.021 1.00 25.41 112 HIS B N 1
ATOM 2692 C CA . HIS B 1 131 ? -15.128 -44.660 11.354 1.00 29.68 112 HIS B CA 1
ATOM 2693 C C . HIS B 1 131 ? -16.088 -43.478 11.398 1.00 29.26 112 HIS B C 1
ATOM 2694 O O . HIS B 1 131 ? -15.930 -42.575 12.226 1.00 26.73 112 HIS B O 1
ATOM 2701 N N . ARG B 1 132 ? -17.094 -43.460 10.524 1.00 25.06 113 ARG B N 1
ATOM 2702 C CA . ARG B 1 132 ? -18.164 -42.469 10.591 1.00 26.19 113 ARG B CA 1
ATOM 2703 C C . ARG B 1 132 ? -19.493 -43.203 10.671 1.00 25.40 113 ARG B C 1
ATOM 2704 O O . ARG B 1 132 ? -19.807 -44.017 9.798 1.00 25.33 113 ARG B O 1
ATOM 2712 N N . LEU B 1 133 ? -20.259 -42.934 11.725 1.00 25.69 114 LEU B N 1
ATOM 2713 C CA . LEU B 1 133 ? -21.617 -43.444 11.826 1.00 20.91 114 LEU B CA 1
ATOM 2714 C C . LEU B 1 133 ? -22.561 -42.491 11.106 1.00 21.22 114 LEU B C 1
ATOM 2715 O O . LEU B 1 133 ? -22.565 -41.286 11.365 1.00 22.27 114 LEU B O 1
ATOM 2720 N N . VAL B 1 134 ? -23.363 -43.031 10.200 1.00 18.19 115 VAL B N 1
ATOM 2721 C CA . VAL B 1 134 ? -24.439 -42.293 9.567 1.00 20.89 115 VAL B CA 1
ATOM 2722 C C . VAL B 1 134 ? -25.734 -42.916 10.059 1.00 19.69 115 VAL B C 1
ATOM 2723 O O . VAL B 1 134 ? -25.942 -44.119 9.883 1.00 22.74 115 VAL B O 1
ATOM 2727 N N . TYR B 1 135 ? -26.597 -42.117 10.678 1.00 18.46 116 TYR B N 1
ATOM 2728 C CA . TYR B 1 135 ? -27.861 -42.643 11.181 1.00 18.94 116 TYR B CA 1
ATOM 2729 C C . TYR B 1 135 ? -28.985 -41.673 10.852 1.00 17.66 116 TYR B C 1
ATOM 2730 O O . TYR B 1 135 ? -28.775 -40.465 10.703 1.00 19.92 116 TYR B O 1
ATOM 2739 N N . SER B 1 136 ? -30.202 -42.207 10.791 1.00 17.54 117 SER B N 1
ATOM 2740 C CA . SER B 1 136 ? -31.356 -41.357 10.545 1.00 19.45 117 SER B CA 1
ATOM 2741 C C . SER B 1 136 ? -32.620 -42.133 10.858 1.00 17.67 117 SER B C 1
ATOM 2742 O O . SER B 1 136 ? -32.701 -43.331 10.567 1.00 18.49 117 SER B O 1
ATOM 2745 N N . GLN B 1 137 ? -33.604 -41.444 11.425 1.00 17.33 118 GLN B N 1
ATOM 2746 C CA . GLN B 1 137 ? -34.975 -41.906 11.297 1.00 17.80 118 GLN B CA 1
ATOM 2747 C C . GLN B 1 137 ? -35.378 -41.779 9.842 1.00 18.56 118 GLN B C 1
ATOM 2748 O O . GLN B 1 137 ? -35.061 -40.781 9.193 1.00 19.30 118 GLN B O 1
ATOM 2754 N N . LEU B 1 138 ? -36.106 -42.770 9.341 1.00 18.71 119 LEU B N 1
ATOM 2755 C CA . LEU B 1 138 ? -36.493 -42.810 7.940 1.00 19.22 119 LEU B CA 1
ATOM 2756 C C . LEU B 1 138 ? -37.962 -43.184 7.826 1.00 20.89 119 LEU B C 1
ATOM 2757 O O . LEU B 1 138 ? -38.466 -44.011 8.595 1.00 21.12 119 LEU B O 1
ATOM 2762 N N . ALA B 1 139 ? -38.639 -42.554 6.871 1.00 19.99 120 ALA B N 1
ATOM 2763 C CA . ALA B 1 139 ? -39.96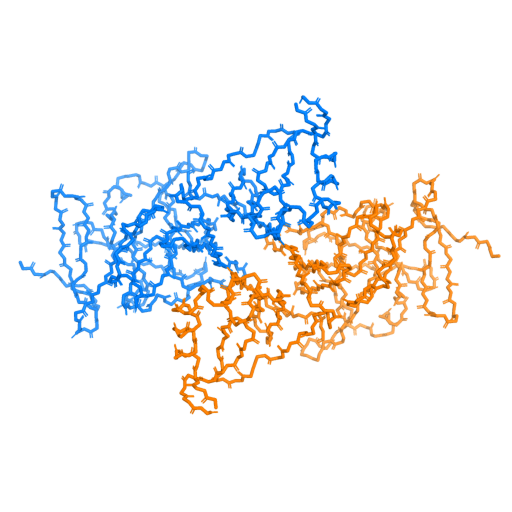0 -43.016 6.467 1.00 23.10 120 ALA B CA 1
ATOM 2764 C C . ALA B 1 139 ? -39.873 -44.453 5.954 1.00 23.14 120 ALA B C 1
ATOM 2765 O O . ALA B 1 139 ? -38.943 -44.820 5.228 1.00 22.39 120 ALA B O 1
ATOM 2767 N N . THR B 1 140 ? -40.843 -45.270 6.352 1.00 21.59 121 THR B N 1
ATOM 2768 C CA . THR B 1 140 ? -40.764 -46.723 6.244 1.00 23.30 121 THR B CA 1
ATOM 2769 C C . THR B 1 140 ? -42.121 -47.250 5.811 1.00 25.76 121 THR B C 1
ATOM 2770 O O . THR B 1 140 ? -43.138 -46.842 6.376 1.00 23.98 121 THR B O 1
ATOM 2774 N N . PHE B 1 141 ? -42.148 -48.144 4.822 1.00 24.92 122 PHE B N 1
ATOM 2775 C CA . PHE B 1 141 ? -43.410 -48.767 4.449 1.00 27.50 122 PHE B CA 1
ATOM 2776 C C . PHE B 1 141 ? -43.449 -50.223 4.903 1.00 27.24 122 PHE B C 1
ATOM 2777 O O . PHE B 1 141 ? -42.419 -50.831 5.206 1.00 27.46 122 PHE B O 1
ATOM 2785 N N . ALA B 1 142 ? -44.670 -50.766 4.967 1.00 28.39 123 ALA B N 1
ATOM 2786 C CA . ALA B 1 142 ? -44.922 -52.126 5.427 1.00 28.87 123 ALA B CA 1
ATOM 2787 C C . ALA B 1 142 ? -45.632 -52.930 4.346 1.00 28.30 123 ALA B C 1
ATOM 2788 O O . ALA B 1 142 ? -46.497 -52.414 3.640 1.00 30.26 123 ALA B O 1
ATOM 2790 N N . LEU B 1 143 ? -45.275 -54.206 4.232 1.00 28.12 124 LEU B N 1
ATOM 2791 C CA . LEU B 1 143 ? -45.980 -55.121 3.346 1.00 30.94 124 LEU B CA 1
ATOM 2792 C C . LEU B 1 143 ? -46.517 -56.259 4.204 1.00 31.70 124 LEU B C 1
ATOM 2793 O O . LEU B 1 143 ? -45.744 -57.023 4.788 1.00 29.88 124 LEU B O 1
ATOM 2798 N N . GLU B 1 144 ? -47.839 -56.354 4.301 1.00 34.08 125 GLU B N 1
ATOM 2799 C CA . GLU B 1 144 ? -48.457 -57.450 5.040 1.00 34.62 125 GLU B CA 1
ATOM 2800 C C . GLU B 1 144 ? -48.397 -58.769 4.276 1.00 39.50 125 GLU B C 1
ATOM 2801 O O . GLU B 1 144 ? -48.350 -59.837 4.901 1.00 41.02 125 GLU B O 1
ATOM 2807 N N . ASP B 1 145 ? -48.372 -58.714 2.944 1.00 32.47 126 ASP B N 1
ATOM 2808 C CA . ASP B 1 145 ? -48.340 -59.903 2.096 1.00 36.74 126 ASP B CA 1
ATOM 2809 C C . ASP B 1 145 ? -46.891 -60.319 1.901 1.00 35.39 126 ASP B C 1
ATOM 2810 O O . ASP B 1 145 ? -46.148 -59.674 1.150 1.00 34.57 126 ASP B O 1
ATOM 2815 N N . ARG B 1 146 ? -46.493 -61.417 2.541 1.00 35.70 127 ARG B N 1
ATOM 2816 C CA . ARG B 1 146 ? -45.103 -61.846 2.444 1.00 36.92 127 ARG B CA 1
ATOM 2817 C C . ARG B 1 146 ? -44.765 -62.438 1.079 1.00 39.78 127 ARG B C 1
ATOM 2818 O O . ARG B 1 146 ? -43.580 -62.543 0.747 1.00 39.09 127 ARG B O 1
ATOM 2826 N N . THR B 1 147 ? -45.769 -62.820 0.285 1.00 37.49 128 THR B N 1
ATOM 2827 C CA . THR B 1 147 ? -45.503 -63.186 -1.102 1.00 38.76 128 THR B CA 1
ATOM 2828 C C . THR B 1 147 ? -44.990 -61.981 -1.881 1.00 36.39 128 THR B C 1
ATOM 2829 O O . THR B 1 147 ? -44.017 -62.087 -2.635 1.00 39.39 128 THR B O 1
ATOM 2833 N N . VAL B 1 148 ? -45.621 -60.821 -1.689 1.00 36.53 129 VAL B N 1
ATOM 2834 C CA . VAL B 1 148 ? -45.163 -59.594 -2.333 1.00 35.55 129 VAL B CA 1
ATOM 2835 C C . VAL B 1 148 ? -43.817 -59.164 -1.764 1.00 34.99 129 VAL B C 1
ATOM 2836 O O . VAL B 1 148 ? -42.914 -58.766 -2.510 1.00 31.56 129 VAL B O 1
ATOM 2840 N N . ALA B 1 149 ? -43.660 -59.240 -0.437 1.00 32.65 130 ALA B N 1
ATOM 2841 C CA . ALA B 1 149 ? -42.415 -58.821 0.201 1.00 31.47 130 ALA B CA 1
ATOM 2842 C C . ALA B 1 149 ? -41.226 -59.618 -0.318 1.00 32.96 130 ALA B C 1
ATOM 2843 O O . ALA B 1 149 ? -40.160 -59.050 -0.574 1.00 33.53 130 ALA B O 1
ATOM 2845 N N . ASP B 1 150 ? -41.389 -60.932 -0.495 1.00 34.71 131 ASP B N 1
ATOM 2846 C CA . ASP B 1 150 ? -40.316 -61.736 -1.079 1.00 36.51 131 ASP B CA 1
ATOM 2847 C C . ASP B 1 150 ? -40.010 -61.370 -2.530 1.00 35.89 131 ASP B C 1
ATOM 2848 O O . ASP B 1 150 ? -38.949 -61.754 -3.028 1.00 36.87 131 ASP B O 1
ATOM 2853 N N . MET B 1 151 ? -40.898 -60.660 -3.221 1.00 33.25 132 MET B N 1
ATOM 2854 C CA . MET B 1 151 ? -40.597 -60.177 -4.567 1.00 36.44 132 MET B CA 1
ATOM 2855 C C . MET B 1 151 ? -39.858 -58.844 -4.566 1.00 34.48 132 MET B C 1
ATOM 2856 O O . MET B 1 151 ? -39.504 -58.339 -5.641 1.00 29.72 132 MET B O 1
ATOM 2861 N N . VAL B 1 152 ? -39.635 -58.262 -3.392 1.00 33.70 133 VAL B N 1
ATOM 2862 C CA . VAL B 1 152 ? -38.895 -57.016 -3.249 1.00 28.46 133 VAL B CA 1
ATOM 2863 C C . VAL B 1 152 ? -37.449 -57.395 -2.967 1.00 30.17 133 VAL B C 1
ATOM 2864 O O . VAL B 1 152 ? -37.140 -57.993 -1.931 1.00 30.91 133 VAL B O 1
ATOM 2868 N N . LEU B 1 153 ? -36.562 -57.051 -3.886 1.00 29.34 134 LEU B N 1
ATOM 2869 C CA . LEU B 1 153 ? -35.173 -57.460 -3.818 1.00 28.60 134 LEU B CA 1
ATOM 2870 C C . LEU B 1 153 ? -34.332 -56.316 -3.273 1.00 28.32 134 LEU B C 1
ATOM 2871 O O . LEU B 1 153 ? -34.671 -55.143 -3.438 1.00 27.38 134 LEU B O 1
ATOM 2876 N N . ILE B 1 154 ? -33.244 -56.669 -2.587 1.00 27.98 135 ILE B N 1
ATOM 2877 C CA . ILE B 1 154 ? -32.275 -55.655 -2.190 1.00 28.12 135 ILE B CA 1
ATOM 2878 C C . ILE B 1 154 ? -31.859 -54.865 -3.419 1.00 28.54 135 ILE B C 1
ATOM 2879 O O . ILE B 1 154 ? -31.546 -55.448 -4.465 1.00 29.97 135 ILE B O 1
ATOM 2884 N N . GLY B 1 155 ? -31.860 -53.536 -3.298 1.00 27.08 136 GLY B N 1
ATOM 2885 C CA . GLY B 1 155 ? -31.491 -52.660 -4.393 1.00 29.07 136 GLY B CA 1
ATOM 2886 C C . GLY B 1 155 ? -32.624 -52.275 -5.317 1.00 27.23 136 GLY B C 1
ATOM 2887 O O . GLY B 1 155 ? -32.401 -51.487 -6.246 1.00 28.29 136 GLY B O 1
ATOM 2888 N N . ALA B 1 156 ? -33.832 -52.781 -5.087 1.00 25.98 137 ALA B N 1
ATOM 2889 C CA . ALA B 1 156 ? -34.933 -52.481 -5.988 1.00 25.58 137 ALA B CA 1
ATOM 2890 C C . ALA B 1 156 ? -35.212 -50.982 -5.991 1.00 25.46 137 ALA B C 1
ATOM 2891 O O . ALA B 1 156 ? -35.232 -50.345 -4.931 1.00 25.11 137 ALA B O 1
ATOM 2893 N N . PRO B 1 157 ? -35.433 -50.391 -7.159 1.00 25.07 138 PRO B N 1
ATOM 2894 C CA . PRO B 1 157 ? -35.746 -48.962 -7.220 1.00 22.41 138 PRO B CA 1
ATOM 2895 C C . PRO B 1 157 ? -37.085 -48.663 -6.584 1.00 25.41 138 PRO B C 1
ATOM 2896 O O . PRO B 1 157 ? -38.048 -49.426 -6.723 1.00 23.41 138 PRO B O 1
ATOM 2900 N N . ILE B 1 158 ? -37.143 -47.517 -5.913 1.00 21.16 139 ILE B N 1
ATOM 2901 C CA . ILE B 1 158 ? -38.366 -46.977 -5.346 1.00 22.35 139 ILE B CA 1
ATOM 2902 C C . ILE B 1 158 ? -38.633 -45.679 -6.095 1.00 26.45 139 ILE B C 1
ATOM 2903 O O . ILE B 1 158 ? -37.757 -44.810 -6.160 1.00 22.52 139 ILE B O 1
ATOM 2908 N N . PHE B 1 159 ? -39.823 -45.567 -6.692 1.00 23.33 140 PHE B N 1
ATOM 2909 C CA . PHE B 1 159 ? -40.192 -44.460 -7.560 1.00 23.54 140 PHE B CA 1
ATOM 2910 C C . PHE B 1 159 ? -41.205 -43.541 -6.891 1.00 27.18 140 PHE B C 1
ATOM 2911 O O . PHE B 1 159 ? -42.073 -43.989 -6.145 1.00 24.50 140 PHE B O 1
ATOM 2919 N N . ARG B 1 160 ? -41.109 -42.253 -7.204 1.00 26.45 141 ARG B N 1
ATOM 2920 C CA . ARG B 1 160 ? -42.105 -41.263 -6.818 1.00 28.80 141 ARG B CA 1
ATOM 2921 C C . ARG B 1 160 ? -42.388 -40.405 -8.037 1.00 26.22 141 ARG B C 1
ATOM 2922 O O . ARG B 1 160 ? -41.459 -39.813 -8.589 1.00 28.52 141 ARG B O 1
ATOM 2930 N N . ASN B 1 161 ? -43.655 -40.316 -8.440 1.00 31.99 142 ASN B N 1
ATOM 2931 C CA . ASN B 1 161 ? -44.031 -39.658 -9.705 1.00 31.99 142 ASN B CA 1
ATOM 2932 C C . ASN B 1 161 ? -43.100 -40.052 -10.848 1.00 30.18 142 ASN B C 1
ATOM 2933 O O . ASN B 1 161 ? -42.576 -39.205 -11.576 1.00 30.37 142 ASN B O 1
ATOM 2938 N N . LYS B 1 162 ? -42.900 -41.362 -11.008 1.00 28.45 143 LYS B N 1
ATOM 2939 C CA . LYS B 1 162 ? -42.201 -41.960 -12.150 1.00 25.86 143 LYS B CA 1
ATOM 2940 C C . LYS B 1 162 ? -40.734 -41.557 -12.243 1.00 30.22 143 LYS B C 1
ATOM 2941 O O . LYS B 1 162 ? -40.148 -41.601 -13.330 1.00 28.14 143 LYS B O 1
ATOM 2947 N N . LYS B 1 163 ? -40.123 -41.170 -11.132 1.00 28.33 144 LYS B N 1
ATOM 2948 C CA . LYS B 1 163 ? -38.690 -40.929 -11.066 1.00 29.24 144 LYS B CA 1
ATOM 2949 C C . LYS B 1 163 ? -38.146 -41.617 -9.817 1.00 25.49 144 LYS B C 1
ATOM 2950 O O . LYS B 1 163 ? -38.820 -41.669 -8.783 1.00 25.03 144 LYS B O 1
ATOM 2952 N N . LEU B 1 164 ? -36.942 -42.170 -9.934 1.00 23.05 145 LEU B N 1
ATOM 2953 C CA . LEU B 1 164 ? -36.280 -42.797 -8.790 1.00 25.72 145 LEU B CA 1
ATOM 2954 C C . LEU B 1 164 ? -36.129 -41.815 -7.634 1.00 25.54 145 LEU B C 1
ATOM 2955 O O . LEU B 1 164 ? -35.717 -40.669 -7.838 1.00 23.06 145 LEU B O 1
ATOM 2960 N N . VAL B 1 165 ? -36.453 -42.256 -6.407 1.00 23.34 146 VAL B N 1
ATOM 2961 C CA . VAL B 1 165 ? -36.181 -41.413 -5.244 1.00 24.49 146 VAL B CA 1
ATOM 2962 C C . VAL B 1 165 ? -35.303 -42.150 -4.248 1.00 20.77 146 VAL B C 1
ATOM 2963 O O . VAL B 1 165 ? -34.647 -41.515 -3.419 1.00 21.93 146 VAL B O 1
ATOM 2967 N N . SER B 1 166 ? -35.284 -43.481 -4.311 1.00 19.57 147 SER B N 1
ATOM 2968 C CA . SER B 1 166 ? -34.527 -44.273 -3.345 1.00 21.69 147 SER B CA 1
ATOM 2969 C C . SER B 1 166 ? -34.414 -45.703 -3.865 1.00 21.57 147 SER B C 1
ATOM 2970 O O . SER B 1 166 ? -34.950 -46.035 -4.926 1.00 21.52 147 SER B O 1
ATOM 2973 N N . VAL B 1 167 ? -33.720 -46.560 -3.103 1.00 21.20 148 VAL B N 1
ATOM 2974 C CA . VAL B 1 167 ? -33.709 -47.993 -3.371 1.00 21.06 148 VAL B CA 1
ATOM 2975 C C . VAL B 1 167 ? -33.950 -48.760 -2.073 1.00 23.24 148 VAL B C 1
ATOM 2976 O O . VAL B 1 167 ? -33.690 -48.270 -0.970 1.00 22.00 148 VAL B O 1
ATOM 2980 N N . VAL B 1 168 ? -34.436 -49.996 -2.230 1.00 23.60 149 VAL B N 1
ATOM 2981 C CA . VAL B 1 168 ? -34.611 -50.893 -1.092 1.00 23.68 149 VAL B CA 1
ATOM 2982 C C . VAL B 1 168 ? -33.254 -51.228 -0.497 1.00 25.01 149 VAL B C 1
ATOM 2983 O O . VAL B 1 168 ? -32.331 -51.652 -1.206 1.00 23.31 149 VAL B O 1
ATOM 2987 N N . THR B 1 169 ? -33.126 -51.029 0.819 1.00 19.84 150 THR B N 1
ATOM 2988 C CA . THR B 1 169 ? -31.887 -51.392 1.494 1.00 23.36 150 THR B CA 1
ATOM 2989 C C . THR B 1 169 ? -32.158 -52.565 2.427 1.00 29.12 150 THR B C 1
ATOM 2990 O O . THR B 1 169 ? -31.986 -53.726 2.039 1.00 31.12 150 THR B O 1
ATOM 2994 N N . HIS B 1 170 ? -32.635 -52.281 3.634 1.00 30.22 151 HIS B N 1
ATOM 2995 C CA . HIS B 1 170 ? -32.852 -53.315 4.635 1.00 29.09 151 HIS B CA 1
ATOM 2996 C C . HIS B 1 170 ? -34.341 -53.657 4.729 1.00 30.48 151 HIS B C 1
ATOM 2997 O O . HIS B 1 170 ? -35.214 -52.965 4.186 1.00 26.34 151 HIS B O 1
ATOM 3004 N N . ARG B 1 171 ? -34.636 -54.761 5.414 1.00 29.76 152 ARG B N 1
ATOM 3005 C CA . ARG B 1 171 ? -36.016 -55.082 5.752 1.00 28.42 152 ARG B CA 1
ATOM 3006 C C . ARG B 1 171 ? -36.046 -55.715 7.134 1.00 31.26 152 ARG B C 1
ATOM 3007 O O . ARG B 1 171 ? -35.040 -56.227 7.628 1.00 31.02 152 ARG B O 1
ATOM 3015 N N . HIS B 1 172 ? -37.223 -55.687 7.747 1.00 28.26 153 HIS B N 1
ATOM 3016 C CA . HIS B 1 172 ? -37.376 -56.196 9.104 1.00 31.10 153 HIS B CA 1
ATOM 3017 C C . HIS B 1 172 ? -38.768 -56.787 9.225 1.00 32.52 153 HIS B C 1
ATOM 3018 O O . HIS B 1 172 ? -39.755 -56.065 9.054 1.00 31.87 153 HIS B O 1
ATOM 3025 N N . ASP B 1 173 ? -38.852 -58.093 9.477 1.00 36.45 154 ASP B N 1
ATOM 3026 C CA . ASP B 1 173 ? -40.142 -58.740 9.717 1.00 42.27 154 ASP B CA 1
ATOM 3027 C C . ASP B 1 173 ? -40.580 -58.381 11.132 1.00 37.10 154 ASP B C 1
ATOM 3028 O O . ASP B 1 173 ? -40.003 -58.846 12.117 1.00 41.12 154 ASP B O 1
ATOM 3033 N N . ASP B 1 174 ? -41.582 -57.510 11.227 1.00 37.47 155 ASP B N 1
ATOM 3034 C CA . ASP B 1 174 ? -42.084 -57.014 12.504 1.00 37.77 155 ASP B CA 1
ATOM 3035 C C . ASP B 1 174 ? -43.050 -58.033 13.110 1.00 43.25 155 ASP B C 1
ATOM 3036 O O . ASP B 1 174 ? -44.084 -58.350 12.512 1.00 42.02 155 ASP B O 1
ATOM 3041 N N . ARG B 1 175 ? -42.716 -58.533 14.305 1.00 43.35 156 ARG B N 1
ATOM 3042 C CA . ARG B 1 175 ? -43.592 -59.477 14.998 1.00 44.68 156 ARG B CA 1
ATOM 3043 C C . ARG B 1 175 ? -44.908 -58.817 15.378 1.00 41.11 156 ARG B C 1
ATOM 3044 O O . ARG B 1 175 ? -45.987 -59.316 15.038 1.00 43.24 156 ARG B O 1
ATOM 3046 N N . ASP B 1 176 ? -44.839 -57.682 16.070 1.00 43.32 157 ASP B N 1
ATOM 3047 C CA . ASP B 1 176 ? -46.041 -57.073 16.626 1.00 45.22 157 ASP B CA 1
ATOM 3048 C C . ASP B 1 176 ? -46.948 -56.508 15.551 1.00 38.37 157 ASP B C 1
ATOM 3049 O O . ASP B 1 176 ? -48.171 -56.527 15.710 1.00 42.69 157 ASP B O 1
ATOM 3051 N N . ARG B 1 177 ? -46.390 -56.003 14.459 1.00 43.72 158 ARG B N 1
ATOM 3052 C CA . ARG B 1 177 ? -47.243 -55.498 13.395 1.00 38.58 158 ARG B CA 1
ATOM 3053 C C . ARG B 1 177 ? -47.623 -56.593 12.396 1.00 38.75 158 ARG B C 1
ATOM 3054 O O . ARG B 1 177 ? -48.561 -56.401 11.606 1.00 38.59 158 ARG B O 1
ATOM 3062 N N . ASP B 1 178 ? -46.964 -57.752 12.471 1.00 35.67 159 ASP B N 1
ATOM 3063 C CA . ASP B 1 178 ? -47.121 -58.856 11.518 1.00 35.66 159 ASP B CA 1
ATOM 3064 C C . ASP B 1 178 ? -47.025 -58.338 10.081 1.00 37.03 159 ASP B C 1
ATOM 3065 O O . ASP B 1 178 ? -47.941 -58.485 9.269 1.00 33.86 159 ASP B O 1
ATOM 3070 N N . ALA B 1 179 ? -45.896 -57.697 9.792 1.00 33.35 160 ALA B N 1
ATOM 3071 C CA . ALA B 1 179 ? -45.650 -57.111 8.477 1.00 33.38 160 ALA B CA 1
ATOM 3072 C C . ALA B 1 179 ? -44.150 -56.953 8.302 1.00 31.85 160 ALA B C 1
ATOM 3073 O O . ALA B 1 179 ? -43.408 -56.846 9.279 1.00 31.82 160 ALA B O 1
ATOM 3075 N N . VAL B 1 180 ? -43.711 -56.947 7.046 1.00 31.70 161 VAL B N 1
ATOM 3076 C CA . VAL B 1 180 ? -42.310 -56.704 6.719 1.00 30.86 161 VAL B CA 1
ATOM 3077 C C . VAL B 1 180 ? -42.134 -55.213 6.477 1.00 28.64 161 VAL B C 1
ATOM 3078 O O . VAL B 1 180 ? -42.836 -54.626 5.645 1.00 26.36 161 VAL B O 1
ATOM 3082 N N . MET B 1 181 ? -41.197 -54.602 7.197 1.00 24.61 162 MET B N 1
ATOM 3083 C CA . MET B 1 181 ? -40.996 -53.163 7.145 1.00 23.70 162 MET B CA 1
ATOM 3084 C C . MET B 1 181 ? -39.771 -52.826 6.299 1.00 23.66 162 MET B C 1
ATOM 3085 O O . MET B 1 181 ? -38.725 -53.455 6.428 1.00 25.19 162 MET B O 1
ATOM 3090 N N . PHE B 1 182 ? -39.906 -51.796 5.462 1.00 22.06 163 PHE B N 1
ATOM 3091 C CA . PHE B 1 182 ? -38.848 -51.383 4.538 1.00 21.54 163 PHE B CA 1
ATOM 3092 C C . PHE B 1 182 ? -38.595 -49.874 4.699 1.00 21.98 163 PHE B C 1
ATOM 3093 O O . PHE B 1 182 ? -39.394 -49.073 4.259 1.00 23.80 163 PHE B O 1
ATOM 3101 N N . PRO B 1 183 ? -37.452 -49.492 5.300 1.00 19.83 164 PRO B N 1
ATOM 3102 C CA . PRO B 1 183 ? -37.107 -48.060 5.298 1.00 19.77 164 PRO B CA 1
ATOM 3103 C C . PRO B 1 183 ? -36.844 -47.563 3.889 1.00 18.41 164 PRO B C 1
ATOM 3104 O O . PRO B 1 183 ? -36.328 -48.287 3.038 1.00 19.68 164 PRO B O 1
ATOM 3108 N N . VAL B 1 184 ? -37.136 -46.282 3.681 1.00 18.78 165 VAL B N 1
ATOM 3109 C CA . VAL B 1 184 ? -36.836 -45.620 2.410 1.00 21.23 165 VAL B CA 1
ATOM 3110 C C . VAL B 1 184 ? -35.711 -44.631 2.652 1.00 21.29 165 VAL B C 1
ATOM 3111 O O . VAL B 1 184 ? -35.950 -43.485 3.050 1.00 22.50 165 VAL B O 1
ATOM 3115 N N . THR B 1 185 ? -34.476 -45.053 2.421 1.00 21.21 166 THR B N 1
ATOM 3116 C CA . THR B 1 185 ? -33.365 -44.215 2.829 1.00 19.98 166 THR B CA 1
ATOM 3117 C C . THR B 1 185 ? -33.227 -43.008 1.903 1.00 24.32 166 THR B C 1
ATOM 3118 O O . THR B 1 185 ? -33.620 -43.034 0.728 1.00 22.99 166 THR B O 1
ATOM 3122 N N . GLY B 1 186 ? -32.692 -41.931 2.457 1.00 24.32 167 GLY B N 1
ATOM 3123 C CA . GLY B 1 186 ? -32.551 -40.683 1.728 1.00 22.88 167 GLY B CA 1
ATOM 3124 C C . GLY B 1 186 ? -32.428 -39.533 2.717 1.00 24.11 167 GLY B C 1
ATOM 3125 O O . GLY B 1 186 ? -32.184 -39.748 3.901 1.00 21.07 167 GLY B O 1
ATOM 3126 N N . ILE B 1 187 ? -32.623 -38.319 2.198 1.00 22.45 168 ILE B N 1
ATOM 3127 C CA . ILE B 1 187 ? -32.549 -37.115 3.024 1.00 23.91 168 ILE B CA 1
ATOM 3128 C C . ILE B 1 187 ? -33.605 -37.157 4.125 1.00 22.72 168 ILE B C 1
ATOM 3129 O O . ILE B 1 187 ? -34.775 -37.472 3.877 1.00 21.19 168 ILE B O 1
ATOM 3134 N N . ARG B 1 188 ? -33.201 -36.794 5.339 1.00 21.95 169 ARG B N 1
ATOM 3135 C CA . ARG B 1 188 ? -34.049 -36.733 6.531 1.00 23.30 169 ARG B CA 1
ATOM 3136 C C . ARG B 1 188 ? -35.445 -36.168 6.247 1.00 21.86 169 ARG B C 1
ATOM 3137 O O . ARG B 1 188 ? -35.563 -35.013 5.817 1.00 20.67 169 ARG B O 1
ATOM 3145 N N . PRO B 1 189 ? -36.520 -36.926 6.467 1.00 20.39 170 PRO B N 1
ATOM 3146 C CA . PRO B 1 189 ? -37.864 -36.356 6.300 1.00 22.71 170 PRO B CA 1
ATOM 3147 C C . PRO B 1 189 ? -38.150 -35.291 7.360 1.00 24.68 170 PRO B C 1
ATOM 3148 O O . PRO B 1 189 ? -37.547 -35.259 8.437 1.00 22.08 170 PRO B O 1
ATOM 3152 N N . ARG B 1 190 ? -39.079 -34.403 7.013 1.00 24.78 171 ARG B N 1
ATOM 3153 C CA . ARG B 1 190 ? -39.605 -33.441 7.976 1.00 27.26 171 ARG B CA 1
ATOM 3154 C C . ARG B 1 190 ? -40.122 -34.187 9.196 1.00 25.76 171 ARG B C 1
ATOM 3155 O O . ARG B 1 190 ? -40.705 -35.267 9.071 1.00 23.07 171 ARG B O 1
ATOM 3163 N N . ASN B 1 191 ? -39.882 -33.630 10.382 1.00 25.53 172 ASN B N 1
ATOM 3164 C CA . ASN B 1 191 ? -40.248 -34.160 11.690 1.00 26.77 172 ASN B CA 1
ATOM 3165 C C . ASN B 1 191 ? -39.348 -35.299 12.158 1.00 25.69 172 ASN B C 1
ATOM 3166 O O . ASN B 1 191 ? -39.586 -35.830 13.232 1.00 22.66 172 ASN B O 1
ATOM 3171 N N . LEU B 1 192 ? -38.363 -35.738 11.381 1.00 22.36 173 LEU B N 1
ATOM 3172 C CA . LEU B 1 192 ? -37.472 -36.788 11.846 1.00 20.71 173 LEU B CA 1
ATOM 3173 C C . LEU B 1 192 ? -36.084 -36.207 12.073 1.00 19.47 173 LEU B C 1
ATOM 3174 O O . LEU B 1 192 ? -35.823 -35.045 11.750 1.00 23.45 173 LEU B O 1
ATOM 3179 N N . VAL B 1 193 ? -35.197 -37.031 12.635 1.00 18.72 174 VAL B N 1
ATOM 3180 C CA . VAL B 1 193 ? -33.843 -36.615 12.989 1.00 17.36 174 VAL B CA 1
ATOM 3181 C C . VAL B 1 193 ? -32.828 -37.467 12.228 1.00 20.14 174 VAL B C 1
ATOM 3182 O O . VAL B 1 193 ? -33.030 -38.669 12.011 1.00 20.21 174 VAL B O 1
ATOM 3186 N N . SER B 1 194 ? -31.731 -36.834 11.822 1.00 20.31 175 SER B N 1
ATOM 3187 C CA . SER B 1 194 ? -30.579 -37.542 11.287 1.00 20.07 175 SER B CA 1
ATOM 3188 C C . SER B 1 194 ? -29.314 -36.966 11.907 1.00 21.03 175 SER B C 1
ATOM 3189 O O . SER B 1 194 ? -29.306 -35.853 12.435 1.00 20.91 175 SER B O 1
ATOM 3192 N N . GLY B 1 195 ? -28.232 -37.729 11.819 1.00 20.70 176 GLY B N 1
ATOM 3193 C CA . GLY B 1 195 ? -26.962 -37.228 12.301 1.00 21.06 176 GLY B CA 1
ATOM 3194 C C . GLY B 1 195 ? -25.819 -38.101 11.847 1.00 20.37 176 GLY B C 1
ATOM 3195 O O . GLY B 1 195 ? -26.007 -39.149 11.216 1.00 17.91 176 GLY B O 1
ATOM 3196 N N . GLN B 1 196 ? -24.615 -37.649 12.181 1.00 21.62 177 GLN B N 1
ATOM 3197 C CA . GLN B 1 196 ? -23.389 -38.369 11.865 1.00 19.73 177 GLN B CA 1
ATOM 3198 C C . GLN B 1 196 ? -22.414 -38.158 13.007 1.00 22.69 177 GLN B C 1
ATOM 3199 O O . GLN B 1 196 ? -22.437 -37.114 13.654 1.00 23.58 177 GLN B O 1
ATOM 3205 N N . ILE B 1 197 ? -21.585 -39.167 13.268 1.00 18.06 178 ILE B N 1
ATOM 3206 C CA . ILE B 1 197 ? -20.594 -39.111 14.352 1.00 17.88 178 ILE B CA 1
ATOM 3207 C C . ILE B 1 197 ? -19.304 -39.781 13.903 1.00 21.93 178 ILE B C 1
ATOM 3208 O O . ILE B 1 197 ? -19.305 -40.961 13.525 1.00 21.38 178 ILE B O 1
ATOM 3213 N N . GLN B 1 198 ? -18.198 -39.038 13.983 1.00 21.19 179 GLN B N 1
ATOM 3214 C CA . GLN B 1 198 ? -16.849 -39.552 13.747 1.00 24.13 179 GLN B CA 1
ATOM 3215 C C . GLN B 1 198 ? -16.325 -40.174 15.043 1.00 23.22 179 GLN B C 1
ATOM 3216 O O . GLN B 1 198 ? -16.426 -39.554 16.108 1.00 23.39 179 GLN B O 1
ATOM 3222 N N . PHE B 1 199 ? -15.781 -41.395 14.968 1.00 23.46 180 PHE B N 1
ATOM 3223 C CA . PHE B 1 199 ? -15.215 -42.076 16.137 1.00 23.92 180 PHE B CA 1
ATOM 3224 C C . PHE B 1 199 ? -13.895 -42.755 15.762 1.00 27.88 180 PHE B C 1
ATOM 3225 O O . PHE B 1 199 ? -13.408 -42.653 14.629 1.00 26.33 180 PHE B O 1
ATOM 3233 N N . ASP B 1 200 ? -13.299 -43.442 16.732 1.00 25.93 181 ASP B N 1
ATOM 3234 C CA . ASP B 1 200 ? -11.942 -43.958 16.584 1.00 30.69 181 ASP B CA 1
ATOM 3235 C C . ASP B 1 200 ? -11.874 -45.470 16.513 1.00 33.59 181 ASP B C 1
ATOM 3236 O O . ASP B 1 200 ? -11.014 -46.012 15.811 1.00 35.25 181 ASP B O 1
ATOM 3241 N N . SER B 1 201 ? -12.751 -46.137 17.253 1.00 31.96 182 SER B N 1
ATOM 3242 C CA . SER B 1 201 ? -12.667 -47.564 17.521 1.00 37.92 182 SER B CA 1
ATOM 3243 C C . SER B 1 201 ? -12.790 -48.376 16.240 1.00 39.09 182 SER B C 1
ATOM 3244 O O . SER B 1 201 ? -13.540 -48.029 15.327 1.00 38.97 182 SER B O 1
ATOM 3247 N N . ASN B 1 202 ? -12.049 -49.480 16.180 1.00 41.54 183 ASN B N 1
ATOM 3248 C CA . ASN B 1 202 ? -12.030 -50.299 14.978 1.00 46.23 183 ASN B CA 1
ATOM 3249 C C . ASN B 1 202 ? -13.080 -51.402 14.997 1.00 47.12 183 ASN B C 1
ATOM 3250 O O . ASN B 1 202 ? -13.347 -51.998 13.949 1.00 50.04 183 ASN B O 1
ATOM 3255 N N . ASN B 1 203 ? -13.689 -51.676 16.150 1.00 47.19 184 ASN B N 1
ATOM 3256 C CA . ASN B 1 203 ? -14.761 -52.660 16.244 1.00 49.14 184 ASN B CA 1
ATOM 3257 C C . ASN B 1 203 ? -16.104 -52.133 15.736 1.00 45.51 184 ASN B C 1
ATOM 3258 O O . ASN B 1 203 ? -17.109 -52.840 15.855 1.00 47.00 184 ASN B O 1
ATOM 3260 N N . GLY B 1 204 ? -16.151 -50.919 15.183 1.00 44.07 185 GLY B N 1
ATOM 3261 C CA . GLY B 1 204 ? -17.390 -50.436 14.594 1.00 40.91 185 GLY B CA 1
ATOM 3262 C C . GLY B 1 204 ? -18.409 -50.044 15.653 1.00 34.08 185 GLY B C 1
ATOM 3263 O O . GLY B 1 204 ? -18.069 -49.706 16.792 1.00 36.80 185 GLY B O 1
ATOM 3264 N N . VAL B 1 205 ? -19.682 -50.088 15.272 1.00 33.85 186 VAL B N 1
ATOM 3265 C CA . VAL B 1 205 ? -20.785 -49.852 16.196 1.00 34.33 186 VAL B CA 1
ATOM 3266 C C . VAL B 1 205 ? -21.690 -51.073 16.165 1.00 35.75 186 VAL B C 1
ATOM 3267 O O . VAL B 1 205 ? -22.105 -51.516 15.085 1.00 32.89 186 VAL B O 1
ATOM 3271 N N . THR B 1 206 ? -21.988 -51.614 17.341 1.00 31.63 187 THR B N 1
ATOM 3272 C CA . THR B 1 206 ? -22.919 -52.730 17.489 1.00 30.56 187 THR B CA 1
ATOM 3273 C C . THR B 1 206 ? -24.004 -52.312 18.466 1.00 30.62 187 THR B C 1
ATOM 3274 O O . THR B 1 206 ? -23.710 -52.110 19.656 1.00 29.97 187 THR B O 1
ATOM 3278 N N . PRO B 1 207 ? -25.247 -52.148 18.022 1.00 29.30 188 PRO B N 1
ATOM 3279 C CA . PRO B 1 207 ? -26.303 -51.739 18.949 1.00 28.94 188 PRO B CA 1
ATOM 3280 C C . PRO B 1 207 ? -26.543 -52.804 19.998 1.00 29.70 188 PRO B C 1
ATOM 3281 O O . PRO B 1 207 ? -26.372 -54.000 19.754 1.00 29.60 188 PRO B O 1
ATOM 3285 N N . GLU B 1 208 ? -26.944 -52.347 21.182 1.00 27.33 189 GLU B N 1
ATOM 3286 C CA . GLU B 1 208 ? -27.233 -53.220 22.306 1.00 29.34 189 GLU B CA 1
ATOM 3287 C C . GLU B 1 208 ? -28.600 -52.868 22.870 1.00 28.93 189 GLU B C 1
ATOM 3288 O O . GLU B 1 208 ? -28.950 -51.690 22.999 1.00 24.31 189 GLU B O 1
ATOM 3294 N N . ARG B 1 209 ? -29.377 -53.892 23.188 1.00 28.95 190 ARG B N 1
ATOM 3295 C CA . ARG B 1 209 ? -30.667 -53.663 23.805 1.00 30.17 190 ARG B CA 1
ATOM 3296 C C . ARG B 1 209 ? -30.474 -53.116 25.215 1.00 28.99 190 ARG B C 1
ATOM 3297 O O . ARG B 1 209 ? -29.639 -53.606 25.985 1.00 28.34 190 ARG B O 1
ATOM 3305 N N . LEU B 1 210 ? -31.213 -52.060 25.528 1.00 27.16 191 LEU B N 1
ATOM 3306 C CA . LEU B 1 210 ? -31.194 -51.472 26.858 1.00 28.64 191 LEU B CA 1
ATOM 3307 C C . LEU B 1 210 ? -32.043 -52.357 27.764 1.00 32.79 191 LEU B C 1
ATOM 3308 O O . LEU B 1 210 ? -33.252 -52.492 27.550 1.00 30.57 191 LEU B O 1
ATOM 3313 N N . LEU B 1 211 ? -31.408 -52.981 28.755 1.00 30.75 192 LEU B N 1
ATOM 3314 C CA . LEU B 1 211 ? -32.093 -53.925 29.629 1.00 34.18 192 LEU B CA 1
ATOM 3315 C C . LEU B 1 211 ? -32.963 -53.205 30.657 1.00 33.03 192 LEU B C 1
ATOM 3316 O O . LEU B 1 211 ? -32.684 -52.077 31.061 1.00 32.37 192 LEU B O 1
ATOM 3321 N N . THR B 1 212 ? -34.027 -53.879 31.076 1.00 32.57 193 THR B N 1
ATOM 3322 C CA . THR B 1 212 ? -34.947 -53.290 32.041 1.00 33.79 193 THR B CA 1
ATOM 3323 C C . THR B 1 212 ? -34.217 -52.950 33.332 1.00 31.33 193 THR B C 1
ATOM 3324 O O . THR B 1 212 ? -33.372 -53.715 33.808 1.00 29.41 193 THR B O 1
ATOM 3328 N N . GLY B 1 213 ? -34.519 -51.772 33.874 1.00 32.64 194 GLY B N 1
ATOM 3329 C CA . GLY B 1 213 ? -33.893 -51.317 35.098 1.00 33.63 194 GLY B CA 1
ATOM 3330 C C . GLY B 1 213 ? -32.525 -50.701 34.935 1.00 35.27 194 GLY B C 1
ATOM 3331 O O . GLY B 1 213 ? -31.869 -50.423 35.945 1.00 36.55 194 GLY B O 1
ATOM 3332 N N . ARG B 1 214 ? -32.064 -50.487 33.706 1.00 31.70 195 ARG B N 1
ATOM 3333 C CA . ARG B 1 214 ? -30.778 -49.851 33.461 1.00 31.78 195 ARG B CA 1
ATOM 3334 C C . ARG B 1 214 ? -30.967 -48.479 32.828 1.00 30.52 195 ARG B C 1
ATOM 3335 O O . ARG B 1 214 ? -31.962 -48.215 32.144 1.00 33.59 195 ARG B O 1
ATOM 3343 N N . SER B 1 215 ? -29.990 -47.614 33.067 1.00 30.91 196 SER B N 1
ATOM 3344 C CA . SER B 1 215 ? -29.892 -46.290 32.473 1.00 29.41 196 SER B CA 1
ATOM 3345 C C . SER B 1 215 ? -28.533 -46.177 31.788 1.00 25.57 196 SER B C 1
ATOM 3346 O O . SER B 1 215 ? -27.598 -46.910 32.122 1.00 28.41 196 SER B O 1
ATOM 3349 N N . VAL B 1 216 ? -28.392 -45.266 30.827 1.00 27.20 197 VAL B N 1
ATOM 3350 C CA . VAL B 1 216 ? -27.125 -45.182 30.097 1.00 24.31 197 VAL B CA 1
ATOM 3351 C C . VAL B 1 216 ? -26.308 -43.991 30.573 1.00 25.67 197 VAL B C 1
ATOM 3352 O O . VAL B 1 216 ? -26.835 -42.915 30.896 1.00 22.12 197 VAL B O 1
ATOM 3356 N N . TYR B 1 217 ? -25.002 -44.206 30.632 1.00 23.71 198 TYR B N 1
ATOM 3357 C CA . TYR B 1 217 ? -24.032 -43.131 30.684 1.00 23.71 198 TYR B CA 1
ATOM 3358 C C . TYR B 1 217 ? -22.869 -43.571 29.817 1.00 23.04 198 TYR B C 1
ATOM 3359 O O . TYR B 1 217 ? -22.268 -44.617 30.078 1.00 23.47 198 TYR B O 1
ATOM 3368 N N . GLY B 1 218 ? -22.569 -42.784 28.795 1.00 21.67 199 GLY B N 1
ATOM 3369 C CA . GLY B 1 218 ? -21.385 -43.047 27.983 1.00 24.09 199 GLY B CA 1
ATOM 3370 C C . GLY B 1 218 ? -21.479 -44.391 27.287 1.00 23.16 199 GLY B C 1
ATOM 3371 O O . GLY B 1 218 ? -22.429 -44.666 26.548 1.00 26.39 199 GLY B O 1
ATOM 3372 N N . ARG B 1 219 ? -20.487 -45.250 27.536 1.00 25.52 200 ARG B N 1
ATOM 3373 C CA . ARG B 1 219 ? -20.403 -46.585 26.948 1.00 25.36 200 ARG B CA 1
ATOM 3374 C C . ARG B 1 219 ? -21.283 -47.617 27.633 1.00 26.27 200 ARG B C 1
ATOM 3375 O O . ARG B 1 219 ? -21.437 -48.723 27.097 1.00 25.89 200 ARG B O 1
ATOM 3383 N N . ARG B 1 220 ? -21.840 -47.310 28.801 1.00 24.31 201 ARG B N 1
ATOM 3384 C CA . ARG B 1 220 ? -22.358 -48.335 29.692 1.00 26.35 201 ARG B CA 1
ATOM 3385 C C . ARG B 1 220 ? -23.841 -48.140 29.968 1.00 26.93 201 ARG B C 1
ATOM 3386 O O . ARG B 1 220 ? -24.368 -47.021 29.915 1.00 24.52 201 ARG B O 1
ATOM 3394 N N . GLN B 1 221 ? -24.505 -49.260 30.243 1.00 26.70 202 GLN B N 1
ATOM 3395 C CA . GLN B 1 221 ? -25.843 -49.290 30.812 1.00 25.50 202 GLN B CA 1
ATOM 3396 C C . GLN B 1 221 ? -25.742 -50.024 32.141 1.00 28.85 202 GLN B C 1
ATOM 3397 O O . GLN B 1 221 ? -25.135 -51.097 32.218 1.00 28.27 202 GLN B O 1
ATOM 3403 N N . MET B 1 222 ? -26.307 -49.430 33.186 1.00 26.66 203 MET B N 1
ATOM 3404 C CA . MET B 1 222 ? -26.242 -50.032 34.511 1.00 30.39 203 MET B CA 1
ATOM 3405 C C . MET B 1 222 ? -27.499 -49.698 35.287 1.00 33.65 203 MET B C 1
ATOM 3406 O O . MET B 1 222 ? -28.177 -48.699 35.017 1.00 27.51 203 MET B O 1
ATOM 3411 N N . SER B 1 223 ? -27.805 -50.569 36.244 1.00 33.75 204 SER B N 1
ATOM 3412 C CA . SER B 1 223 ? -28.846 -50.282 37.204 1.00 36.39 204 SER B CA 1
ATOM 3413 C C . SER B 1 223 ? -28.409 -49.123 38.089 1.00 33.84 204 SER B C 1
ATOM 3414 O O . SER B 1 223 ? -27.239 -48.728 38.123 1.00 35.79 204 SER B O 1
ATOM 3417 N N . TYR B 1 224 ? -29.380 -48.564 38.799 1.00 35.46 205 TYR B N 1
ATOM 3418 C CA . TYR B 1 224 ? -29.121 -47.378 39.601 1.00 37.08 205 TYR B CA 1
ATOM 3419 C C . TYR B 1 224 ? -28.148 -47.692 40.734 1.00 40.78 205 TYR B C 1
ATOM 3420 O O . TYR B 1 224 ? -27.191 -46.944 40.964 1.00 41.44 205 TYR B O 1
ATOM 3429 N N . LEU B 1 225 ? -28.351 -48.830 41.424 1.00 37.66 206 LEU B N 1
ATOM 3430 C CA . LEU B 1 225 ? -27.547 -49.208 42.575 1.00 39.60 206 LEU B CA 1
ATOM 3431 C C . LEU B 1 225 ? -26.381 -50.103 42.179 1.00 41.47 206 LEU B C 1
ATOM 3432 O O . LEU B 1 225 ? -26.430 -50.789 41.159 1.00 45.32 206 LEU B O 1
ATOM 3437 N N . PRO B 1 226 ? -25.317 -50.126 42.985 1.00 46.33 207 PRO B N 1
ATOM 3438 C CA . PRO B 1 226 ? -24.168 -50.987 42.677 1.00 48.94 207 PRO B CA 1
ATOM 3439 C C . PRO B 1 226 ? -24.560 -52.441 42.449 1.00 53.50 207 PRO B C 1
ATOM 3440 O O . PRO B 1 226 ? -25.401 -52.999 43.159 1.00 53.62 207 PRO B O 1
ATOM 3444 N N . ASN B 1 227 ? -23.935 -53.035 41.427 1.00 59.05 208 ASN B N 1
ATOM 3445 C CA . ASN B 1 227 ? -24.091 -54.434 40.995 1.00 62.73 208 ASN B CA 1
ATOM 3446 C C . ASN B 1 227 ? -25.410 -54.700 40.281 1.00 59.12 208 ASN B C 1
ATOM 3447 O O . ASN B 1 227 ? -25.417 -55.322 39.217 1.00 61.75 208 ASN B O 1
ATOM 3452 N N . SER B 1 230 ? -19.960 -53.975 39.712 1.00 61.35 211 SER B N 1
ATOM 3453 C CA . SER B 1 230 ? -20.575 -52.840 39.026 1.00 54.30 211 SER B CA 1
ATOM 3454 C C . SER B 1 230 ? -21.045 -51.791 40.019 1.00 51.46 211 SER B C 1
ATOM 3455 O O . SER B 1 230 ? -21.742 -52.092 40.979 1.00 54.27 211 SER B O 1
ATOM 3458 N N . VAL B 1 231 ? -20.674 -50.542 39.736 1.00 47.91 212 VAL B N 1
ATOM 3459 C CA . VAL B 1 231 ? -20.789 -49.451 40.690 1.00 42.32 212 VAL B CA 1
ATOM 3460 C C . VAL B 1 231 ? -22.153 -48.772 40.676 1.00 45.10 212 VAL B C 1
ATOM 3461 O O . VAL B 1 231 ? -22.526 -48.129 41.664 1.00 49.08 212 VAL B O 1
ATOM 3465 N N . GLY B 1 232 ? -22.924 -48.915 39.604 1.00 44.78 213 GLY B N 1
ATOM 3466 C CA . GLY B 1 232 ? -24.213 -48.246 39.546 1.00 43.19 213 GLY B CA 1
ATOM 3467 C C . GLY B 1 232 ? -24.165 -46.935 38.781 1.00 37.44 213 GLY B C 1
ATOM 3468 O O . GLY B 1 232 ? -23.186 -46.192 38.897 1.00 34.08 213 GLY B O 1
ATOM 3469 N N . ILE B 1 233 ? -25.228 -46.615 38.032 1.00 35.10 214 ILE B N 1
ATOM 3470 C CA . ILE B 1 233 ? -25.128 -45.604 36.972 1.00 33.02 214 ILE B CA 1
ATOM 3471 C C . ILE B 1 233 ? -24.888 -44.214 37.560 1.00 31.43 214 ILE B C 1
ATOM 3472 O O . ILE B 1 233 ? -24.193 -43.386 36.963 1.00 30.66 214 ILE B O 1
ATOM 3477 N N . LYS B 1 234 ? -25.424 -43.951 38.752 1.00 30.63 215 LYS B N 1
ATOM 3478 C CA . LYS B 1 234 ? -25.306 -42.608 39.321 1.00 34.51 215 LYS B CA 1
ATOM 3479 C C . LYS B 1 234 ? -23.889 -42.321 39.788 1.00 34.11 215 LYS B C 1
ATOM 3480 O O . LYS B 1 234 ? -23.355 -41.229 39.553 1.00 35.86 215 LYS B O 1
ATOM 3486 N N . GLU B 1 235 ? -23.255 -43.280 40.466 1.00 32.46 216 GLU B N 1
ATOM 3487 C CA . GLU B 1 235 ? -21.868 -43.078 40.868 1.00 32.20 216 GLU B CA 1
ATOM 3488 C C . GLU B 1 235 ? -20.945 -43.097 39.659 1.00 32.71 216 GLU B C 1
ATOM 3489 O O . GLU B 1 235 ? -19.971 -42.336 39.583 1.00 33.59 216 GLU B O 1
ATOM 3495 N N . PHE B 1 236 ? -21.222 -43.981 38.705 1.00 31.37 217 PHE B N 1
ATOM 3496 C CA . PHE B 1 236 ? -20.407 -44.039 37.497 1.00 28.46 217 PHE B CA 1
ATOM 3497 C C . PHE B 1 236 ? -20.432 -42.720 36.738 1.00 28.68 217 PHE B C 1
ATOM 3498 O O . PHE B 1 236 ? -19.378 -42.187 36.366 1.00 30.67 217 PHE B O 1
ATOM 3506 N N . ALA B 1 237 ? -21.626 -42.191 36.473 1.00 28.58 218 ALA B N 1
ATOM 3507 C CA . ALA B 1 237 ? -21.734 -40.932 35.738 1.00 29.17 218 ALA B CA 1
ATOM 3508 C C . ALA B 1 237 ? -21.013 -39.808 36.470 1.00 30.67 218 ALA B C 1
ATOM 3509 O O . ALA B 1 237 ? -20.281 -39.018 35.860 1.00 29.49 218 ALA B O 1
ATOM 3511 N N . LEU B 1 238 ? -21.208 -39.716 37.783 1.00 28.64 219 LEU B N 1
ATOM 3512 C CA . LEU B 1 238 ? -20.554 -38.663 38.550 1.00 28.54 219 LEU B CA 1
ATOM 3513 C C . LEU B 1 238 ? -19.042 -38.826 38.512 1.00 25.34 219 LEU B C 1
ATOM 3514 O O . LEU B 1 238 ? -18.307 -37.857 38.310 1.00 29.28 219 LEU B O 1
ATOM 3519 N N . THR B 1 239 ? -18.564 -40.055 38.696 1.00 23.32 220 THR B N 1
ATOM 3520 C CA . THR B 1 239 ? -17.129 -40.309 38.706 1.00 28.52 220 THR B CA 1
ATOM 3521 C C . THR B 1 239 ? -16.515 -40.035 37.339 1.00 30.25 220 THR B C 1
ATOM 3522 O O . THR B 1 239 ? -15.433 -39.445 37.238 1.00 27.85 220 THR B O 1
ATOM 3526 N N . SER B 1 240 ? -17.196 -40.462 36.274 1.00 28.38 221 SER B N 1
ATOM 3527 C CA . SER B 1 240 ? -16.678 -40.239 34.930 1.00 27.54 221 SER B CA 1
ATOM 3528 C C . SER B 1 240 ? -16.602 -38.755 34.606 1.00 26.88 221 SER B C 1
ATOM 3529 O O . SER B 1 240 ? -15.635 -38.304 33.985 1.00 26.85 221 SER B O 1
ATOM 3532 N N . VAL B 1 241 ? -17.606 -37.977 35.014 1.00 27.40 222 VAL B N 1
ATOM 3533 C CA . VAL B 1 241 ? -17.571 -36.544 34.741 1.00 26.60 222 VAL B CA 1
ATOM 3534 C C . VAL B 1 241 ? -16.464 -35.882 35.558 1.00 29.52 222 VAL B C 1
ATOM 3535 O O . VAL B 1 241 ? -15.691 -35.069 35.037 1.00 31.32 222 VAL B O 1
ATOM 3539 N N . ALA B 1 242 ? -16.379 -36.216 36.853 1.00 29.27 223 ALA B N 1
ATOM 3540 C CA . ALA B 1 242 ? -15.309 -35.676 37.696 1.00 30.52 223 ALA B CA 1
ATOM 3541 C C . ALA B 1 242 ? -13.932 -35.948 37.098 1.00 29.79 223 ALA B C 1
ATOM 3542 O O . ALA B 1 242 ? -13.061 -35.068 37.099 1.00 33.16 223 ALA B O 1
ATOM 3544 N N . ASN B 1 243 ? -13.720 -37.152 36.556 1.00 27.88 224 ASN B N 1
ATOM 3545 C CA . ASN B 1 243 ? -12.418 -37.538 36.018 1.00 28.72 224 ASN B CA 1
ATOM 3546 C C . ASN B 1 243 ? -12.301 -37.256 34.519 1.00 28.66 224 ASN B C 1
ATOM 3547 O O . ASN B 1 243 ? -11.535 -37.933 33.816 1.00 30.27 224 ASN B O 1
ATOM 3552 N N . ARG B 1 244 ? -13.054 -36.263 34.024 1.00 27.02 225 ARG B N 1
ATOM 3553 C CA . ARG B 1 244 ? -13.044 -35.887 32.608 1.00 28.82 225 ARG B CA 1
ATOM 3554 C C . ARG B 1 244 ? -11.635 -35.750 32.042 1.00 30.28 225 ARG B C 1
ATOM 3555 O O . ARG B 1 244 ? -11.351 -36.218 30.929 1.00 25.84 225 ARG B O 1
ATOM 3563 N N . ALA B 1 245 ? -10.744 -35.087 32.778 1.00 28.44 226 ALA B N 1
ATOM 3564 C CA . ALA B 1 245 ? -9.413 -34.827 32.256 1.00 28.69 226 ALA B CA 1
ATOM 3565 C C . ALA B 1 245 ? -8.618 -36.107 32.052 1.00 26.60 226 ALA B C 1
ATOM 3566 O O . ALA B 1 245 ? -7.722 -36.132 31.209 1.00 27.95 226 ALA B O 1
ATOM 3568 N N . THR B 1 246 ? -8.888 -37.173 32.813 1.00 27.48 227 THR B N 1
ATOM 3569 C CA . THR B 1 246 ? -8.125 -38.394 32.553 1.00 27.52 227 THR B CA 1
ATOM 3570 C C . THR B 1 246 ? -8.617 -39.131 31.321 1.00 27.31 227 THR B C 1
ATOM 3571 O O . THR B 1 246 ? -7.876 -39.944 30.756 1.00 26.68 227 THR B O 1
ATOM 3575 N N . PHE B 1 247 ? -9.839 -38.869 30.881 1.00 24.39 228 PHE B N 1
ATOM 3576 C CA . PHE B 1 247 ? -10.333 -39.525 29.676 1.00 22.58 228 PHE B CA 1
ATOM 3577 C C . PHE B 1 247 ? -10.121 -38.695 28.424 1.00 23.75 228 PHE B C 1
ATOM 3578 O O . PHE B 1 247 ? -10.335 -39.215 27.320 1.00 23.76 228 PHE B O 1
ATOM 3586 N N . ARG B 1 248 ? -9.693 -37.440 28.567 1.00 22.35 229 ARG B N 1
ATOM 3587 C CA . ARG B 1 248 ? -9.505 -36.568 27.412 1.00 24.38 229 ARG B CA 1
ATOM 3588 C C . ARG B 1 248 ? -8.550 -37.200 26.408 1.00 25.07 229 ARG B C 1
ATOM 3589 O O . ARG B 1 248 ? -7.438 -37.617 26.760 1.00 22.76 229 ARG B O 1
ATOM 3597 N N . ASN B 1 249 ? -9.004 -37.280 25.157 1.00 23.09 230 ASN B N 1
ATOM 3598 C CA . ASN B 1 249 ? -8.260 -37.661 23.967 1.00 22.82 230 ASN B CA 1
ATOM 3599 C C . ASN B 1 249 ? -8.129 -39.177 23.866 1.00 22.14 230 ASN B C 1
ATOM 3600 O O . ASN B 1 249 ? -7.474 -39.668 22.928 1.00 25.15 230 ASN B O 1
ATOM 3605 N N . LEU B 1 250 ? -8.744 -39.940 24.770 1.00 21.36 231 LEU B N 1
ATOM 3606 C CA . LEU B 1 250 ? -8.737 -41.390 24.642 1.00 22.12 231 LEU B CA 1
ATOM 3607 C C . LEU B 1 250 ? -9.649 -41.829 23.485 1.00 27.05 231 LEU B C 1
ATOM 3608 O O . LEU B 1 250 ? -10.333 -41.015 22.849 1.00 24.31 231 LEU B O 1
ATOM 3613 N N . THR B 1 251 ? -9.665 -43.144 23.235 1.00 23.68 232 THR B N 1
ATOM 3614 C CA . THR B 1 251 ? -10.360 -43.722 22.087 1.00 27.53 232 THR B CA 1
ATOM 3615 C C . THR B 1 251 ? -11.851 -43.386 22.098 1.00 26.53 232 THR B C 1
ATOM 3616 O O . THR B 1 251 ? -12.562 -43.662 23.070 1.00 24.25 232 THR B O 1
ATOM 3620 N N . ARG B 1 252 ? -12.327 -42.803 21.001 1.00 24.87 233 ARG B N 1
ATOM 3621 C CA . ARG B 1 252 ? -13.735 -42.443 20.873 1.00 26.47 233 ARG B CA 1
ATOM 3622 C C . ARG B 1 252 ? -14.559 -43.649 20.442 1.00 26.18 233 ARG B C 1
ATOM 3623 O O . ARG B 1 252 ? -14.266 -44.272 19.413 1.00 25.42 233 ARG B O 1
ATOM 3631 N N . ASN B 1 253 ? -15.599 -43.965 21.220 1.00 22.65 234 ASN B N 1
ATOM 3632 C CA . ASN B 1 253 ? -16.527 -45.053 20.935 1.00 23.55 234 ASN B CA 1
ATOM 3633 C C . ASN B 1 253 ? -17.942 -44.519 20.820 1.00 24.20 234 ASN B C 1
ATOM 3634 O O . ASN B 1 253 ? -18.332 -43.619 21.565 1.00 22.96 234 ASN B O 1
ATOM 3639 N N . VAL B 1 254 ? -18.720 -45.091 19.908 1.00 22.27 235 VAL B N 1
ATOM 3640 C CA . VAL B 1 254 ? -20.131 -44.767 19.777 1.00 19.81 235 VAL B CA 1
ATOM 3641 C C . VAL B 1 254 ? -20.925 -45.996 20.174 1.00 21.46 235 VAL B C 1
ATOM 3642 O O . VAL B 1 254 ? -20.631 -47.107 19.719 1.00 24.28 235 VAL B O 1
ATOM 3646 N N . HIS B 1 255 ? -21.924 -45.801 21.029 1.00 20.84 236 HIS B N 1
ATOM 3647 C CA . HIS B 1 255 ? -22.856 -46.852 21.393 1.00 23.02 236 HIS B CA 1
ATOM 3648 C C . HIS B 1 255 ? -24.269 -46.443 21.007 1.00 20.97 236 HIS B C 1
ATOM 3649 O O . HIS B 1 255 ? -24.611 -45.259 21.018 1.00 21.03 236 HIS B O 1
ATOM 3656 N N . ILE B 1 256 ? -25.086 -47.444 20.699 1.00 20.89 237 ILE B N 1
ATOM 3657 C CA . ILE B 1 256 ? -26.495 -47.264 20.342 1.00 20.69 237 ILE B CA 1
ATOM 3658 C C . ILE B 1 256 ? -27.297 -48.186 21.258 1.00 22.31 237 ILE B C 1
ATOM 3659 O O . ILE B 1 256 ? -27.229 -49.417 21.130 1.00 23.73 237 ILE B O 1
ATOM 3664 N N . PHE B 1 257 ? -28.015 -47.600 22.206 1.00 21.55 238 PHE B N 1
ATOM 3665 C CA . PHE B 1 257 ? -28.830 -48.355 23.152 1.00 23.84 238 PHE B CA 1
ATOM 3666 C C . PHE B 1 257 ? -30.272 -48.259 22.697 1.00 23.98 238 PHE B C 1
ATOM 3667 O O . PHE B 1 257 ? -30.757 -47.159 22.418 1.00 26.73 238 PHE B O 1
ATOM 3675 N N . TYR B 1 258 ? -30.955 -49.393 22.621 1.00 21.06 239 TYR B N 1
ATOM 3676 C CA . TYR B 1 258 ? -32.296 -49.362 22.060 1.00 25.78 239 TYR B CA 1
ATOM 3677 C C . TYR B 1 258 ? -33.257 -50.240 22.851 1.00 28.64 239 TYR B C 1
ATOM 3678 O O . TYR B 1 258 ? -32.870 -51.221 23.495 1.00 27.32 239 TYR B O 1
ATOM 3687 N N . ASN B 1 259 ? -34.520 -49.842 22.810 1.00 30.56 240 ASN B N 1
ATOM 3688 C CA . ASN B 1 259 ? -35.632 -50.736 23.090 1.00 36.05 240 ASN B CA 1
ATOM 3689 C C . ASN B 1 259 ? -36.699 -50.431 22.042 1.00 35.77 240 ASN B C 1
ATOM 3690 O O . ASN B 1 259 ? -36.429 -49.782 21.023 1.00 32.08 240 ASN B O 1
ATOM 3695 N N . ASP B 1 260 ? -37.925 -50.903 22.269 1.00 38.97 241 ASP B N 1
ATOM 3696 C CA . ASP B 1 260 ? -38.975 -50.640 21.291 1.00 38.85 241 ASP B CA 1
ATOM 3697 C C . ASP B 1 260 ? -39.305 -49.159 21.223 1.00 38.36 241 ASP B C 1
ATOM 3698 O O . ASP B 1 260 ? -39.621 -48.641 20.141 1.00 36.87 241 ASP B O 1
ATOM 3703 N N . ASP B 1 261 ? -39.194 -48.462 22.355 1.00 35.42 242 ASP B N 1
ATOM 3704 C CA . ASP B 1 261 ? -39.680 -47.097 22.474 1.00 34.93 242 ASP B CA 1
ATOM 3705 C C . ASP B 1 261 ? -38.629 -46.038 22.198 1.00 28.34 242 ASP B C 1
ATOM 3706 O O . ASP B 1 261 ? -38.976 -44.967 21.696 1.00 28.31 242 ASP B O 1
ATOM 3711 N N . GLU B 1 262 ? -37.362 -46.286 22.528 1.00 26.25 243 GLU B N 1
ATOM 3712 C CA . GLU B 1 262 ? -36.381 -45.214 22.535 1.00 25.81 243 GLU B CA 1
ATOM 3713 C C . GLU B 1 262 ? -35.045 -45.719 22.015 1.00 23.13 243 GLU B C 1
ATOM 3714 O O . GLU B 1 262 ? -34.694 -46.890 22.174 1.00 24.36 243 GLU B O 1
ATOM 3720 N N . ILE B 1 263 ? -34.304 -44.809 21.397 1.00 21.60 244 ILE B N 1
ATOM 3721 C CA . ILE B 1 263 ? -32.921 -45.028 20.997 1.00 22.03 244 ILE B CA 1
ATOM 3722 C C . ILE B 1 263 ? -32.074 -43.968 21.684 1.00 20.35 244 ILE B C 1
ATOM 3723 O O . ILE B 1 263 ? -32.460 -42.794 21.722 1.00 20.57 244 ILE B O 1
ATOM 3728 N N . VAL B 1 264 ? -30.945 -44.386 22.254 1.00 19.97 245 VAL B N 1
ATOM 3729 C CA . VAL B 1 264 ? -29.968 -43.475 22.840 1.00 19.91 245 VAL B CA 1
ATOM 3730 C C . VAL B 1 264 ? -28.633 -43.712 22.133 1.00 19.51 245 VAL B C 1
ATOM 3731 O O . VAL B 1 264 ? -28.141 -44.846 22.078 1.00 20.61 245 VAL B O 1
ATOM 3735 N N . ILE B 1 265 ? -28.068 -42.653 21.568 1.00 18.01 246 ILE B N 1
ATOM 3736 C CA . ILE B 1 265 ? -26.769 -42.723 20.907 1.00 19.79 246 ILE B CA 1
ATOM 3737 C C . ILE B 1 265 ? -25.783 -41.848 21.664 1.00 18.76 246 ILE B C 1
ATOM 3738 O O . ILE B 1 265 ? -26.019 -40.648 21.847 1.00 21.47 246 ILE B O 1
ATOM 3743 N N . THR B 1 266 ? -24.667 -42.438 22.071 1.00 19.65 247 THR B N 1
ATOM 3744 C CA . THR B 1 266 ? -23.657 -41.722 22.823 1.00 19.04 247 THR B CA 1
ATOM 3745 C C . THR B 1 266 ? -22.313 -41.767 22.110 1.00 19.95 247 THR B C 1
ATOM 3746 O O . THR B 1 266 ? -21.968 -42.745 21.440 1.00 21.36 247 THR B O 1
ATOM 3750 N N . LEU B 1 267 ? -21.564 -40.691 22.278 1.00 17.79 248 LEU B N 1
ATOM 3751 C CA . LEU B 1 267 ? -20.174 -40.600 21.864 1.00 20.49 248 LEU B CA 1
ATOM 3752 C C . LEU B 1 267 ? -19.349 -40.463 23.137 1.00 21.35 248 LEU B C 1
ATOM 3753 O O . LEU B 1 267 ? -19.652 -39.614 23.981 1.00 20.46 248 LEU B O 1
ATOM 3758 N N . SER B 1 268 ? -18.354 -41.321 23.304 1.00 21.70 249 SER B N 1
ATOM 3759 C CA . SER B 1 268 ? -17.556 -41.295 24.524 1.00 22.10 249 SER B CA 1
ATOM 3760 C C . SER B 1 268 ? -16.078 -41.326 24.170 1.00 23.53 249 SER B C 1
ATOM 3761 O O . SER B 1 268 ? -15.691 -41.816 23.106 1.00 22.48 249 SER B O 1
ATOM 3764 N N . GLU B 1 269 ? -15.261 -40.768 25.058 1.00 22.01 250 GLU B N 1
ATOM 3765 C CA . GLU B 1 269 ? -13.811 -40.909 24.988 1.00 22.53 250 GLU B CA 1
ATOM 3766 C C . GLU B 1 269 ? -13.387 -41.519 26.318 1.00 23.27 250 GLU B C 1
ATOM 3767 O O . GLU B 1 269 ? -13.689 -40.959 27.377 1.00 23.68 250 GLU B O 1
ATOM 3773 N N . GLY B 1 270 ? -12.741 -42.687 26.265 1.00 21.53 251 GLY B N 1
ATOM 3774 C CA . GLY B 1 270 ? -12.629 -43.483 27.487 1.00 24.02 251 GLY B CA 1
ATOM 3775 C C . GLY B 1 270 ? -14.026 -43.793 28.004 1.00 28.25 251 GLY B C 1
ATOM 3776 O O . GLY B 1 270 ? -14.883 -44.304 27.268 1.00 26.98 251 GLY B O 1
ATOM 3777 N N . GLU B 1 271 ? -14.283 -43.444 29.266 1.00 25.15 252 GLU B N 1
ATOM 3778 C CA . GLU B 1 271 ? -15.614 -43.576 29.849 1.00 27.29 252 GLU B CA 1
ATOM 3779 C C . GLU B 1 271 ? -16.395 -42.266 29.870 1.00 22.88 252 GLU B C 1
ATOM 3780 O O . GLU B 1 271 ? -17.555 -42.265 30.295 1.00 26.08 252 GLU B O 1
ATOM 3786 N N . PHE B 1 272 ? -15.803 -41.160 29.429 1.00 24.21 253 PHE B N 1
ATOM 3787 C CA . PHE B 1 272 ? -16.455 -39.857 29.516 1.00 23.92 253 PHE B CA 1
ATOM 3788 C C . PHE B 1 272 ? -17.403 -39.650 28.332 1.00 22.48 253 PHE B C 1
ATOM 3789 O O . PHE B 1 272 ? -16.984 -39.733 27.172 1.00 20.27 253 PHE B O 1
ATOM 3797 N N . GLU B 1 273 ? -18.668 -39.350 28.634 1.00 19.00 254 GLU B N 1
ATOM 3798 C CA . GLU B 1 273 ? -19.697 -39.146 27.607 1.00 18.78 254 GLU B CA 1
ATOM 3799 C C . GLU B 1 273 ? -19.598 -37.732 27.045 1.00 18.58 254 GLU B C 1
ATOM 3800 O O . GLU B 1 273 ? -19.950 -36.755 27.714 1.00 21.91 254 GLU B O 1
ATOM 3806 N N . ILE B 1 274 ? -19.093 -37.620 25.822 1.00 18.95 255 ILE B N 1
ATOM 3807 C CA . ILE B 1 274 ? -19.008 -36.327 25.149 1.00 19.51 255 ILE B CA 1
ATOM 3808 C C . ILE B 1 274 ? -20.388 -35.842 24.741 1.00 23.30 255 ILE B C 1
ATOM 3809 O O . ILE B 1 274 ? -20.700 -34.646 24.832 1.00 22.59 255 ILE B O 1
ATOM 3814 N N . SER B 1 275 ? -21.235 -36.755 24.272 1.00 18.59 256 SER B N 1
ATOM 3815 C CA . SER B 1 275 ? -22.557 -36.343 23.822 1.00 24.28 256 SER B CA 1
ATOM 3816 C C . SER B 1 275 ? -23.532 -37.508 23.902 1.00 21.78 256 SER B C 1
ATOM 3817 O O . SER B 1 275 ? -23.140 -38.680 23.912 1.00 19.84 256 SER B O 1
ATOM 3820 N N . ARG B 1 276 ? -24.818 -37.156 23.952 1.00 22.13 257 ARG B N 1
ATOM 3821 C CA . ARG B 1 276 ? -25.913 -38.103 23.842 1.00 18.93 257 ARG B CA 1
ATOM 3822 C C . ARG B 1 276 ? -26.998 -37.494 22.975 1.00 21.08 257 ARG B C 1
ATOM 3823 O O . ARG B 1 276 ? -27.140 -36.271 22.899 1.00 18.97 257 ARG B O 1
ATOM 3831 N N . ILE B 1 277 ? -27.742 -38.367 22.298 1.00 21.36 258 ILE B N 1
ATOM 3832 C CA . ILE B 1 277 ? -28.958 -38.061 21.551 1.00 18.62 258 ILE B CA 1
ATOM 3833 C C . ILE B 1 277 ? -30.029 -39.046 21.953 1.00 17.57 258 ILE B C 1
ATOM 3834 O O . ILE B 1 277 ? -29.749 -40.250 22.066 1.00 19.31 258 ILE B O 1
ATOM 3839 N N . ARG B 1 278 ? -31.269 -38.577 22.116 1.00 18.97 259 ARG B N 1
ATOM 3840 C CA . ARG B 1 278 ? -32.379 -39.452 22.455 1.00 17.98 259 ARG B CA 1
ATOM 3841 C C . ARG B 1 278 ? -33.543 -39.143 21.536 1.00 18.07 259 ARG B C 1
ATOM 3842 O O . ARG B 1 278 ? -33.899 -37.975 21.360 1.00 18.87 259 ARG B O 1
ATOM 3850 N N . PHE B 1 279 ? -34.115 -40.187 20.950 1.00 21.78 260 PHE B N 1
ATOM 3851 C CA . PHE B 1 279 ? -35.288 -40.051 20.095 1.00 19.53 260 PHE B CA 1
ATOM 3852 C C . PHE B 1 279 ? -35.997 -41.403 20.030 1.00 21.14 260 PHE B C 1
ATOM 3853 O O . PHE B 1 279 ? -35.524 -42.404 20.579 1.00 19.30 260 PHE B O 1
ATOM 3861 N N . ASP B 1 280 ? -37.157 -41.414 19.364 1.00 20.94 261 ASP B N 1
ATOM 3862 C CA . ASP B 1 280 ? -38.032 -42.581 19.341 1.00 23.65 261 ASP B CA 1
ATOM 3863 C C . ASP B 1 280 ? -37.427 -43.734 18.546 1.00 24.23 261 ASP B C 1
ATOM 3864 O O . ASP B 1 280 ? -36.899 -43.545 17.445 1.00 25.41 261 ASP B O 1
ATOM 3869 N N . GLY B 1 281 ? -37.580 -44.946 19.076 1.00 24.83 262 GLY B N 1
ATOM 3870 C CA . GLY B 1 281 ? -37.421 -46.142 18.286 1.00 25.21 262 GLY B CA 1
ATOM 3871 C C . GLY B 1 281 ? -38.640 -46.334 17.400 1.00 26.29 262 GLY B C 1
ATOM 3872 O O . GLY B 1 281 ? -39.516 -45.463 17.323 1.00 25.17 262 GLY B O 1
ATOM 3873 N N . PRO B 1 282 ? -38.741 -47.492 16.727 1.00 23.90 263 PRO B N 1
ATOM 3874 C CA . PRO B 1 282 ? -37.823 -48.633 16.752 1.00 26.94 263 PRO B CA 1
ATOM 3875 C C . PRO B 1 282 ? -36.556 -48.470 15.909 1.00 26.11 263 PRO B C 1
ATOM 3876 O O . PRO B 1 282 ? -36.499 -47.642 14.995 1.00 24.61 263 PRO B O 1
ATOM 3880 N N . LEU B 1 283 ? -35.551 -49.265 16.264 1.00 24.88 264 LEU B N 1
ATOM 3881 C CA . LEU B 1 283 ? -34.294 -49.366 15.535 1.00 25.33 264 LEU B CA 1
ATOM 3882 C C . LEU B 1 283 ? -34.376 -50.555 14.594 1.00 28.90 264 LEU B C 1
ATOM 3883 O O . LEU B 1 283 ? -34.794 -51.644 15.006 1.00 27.14 264 LEU B O 1
ATOM 3888 N N . LEU B 1 284 ? -33.945 -50.360 13.344 1.00 27.02 265 LEU B N 1
ATOM 3889 C CA . LEU B 1 284 ? -33.994 -51.416 12.337 1.00 30.16 265 LEU B CA 1
ATOM 3890 C C . LEU B 1 284 ? -32.792 -52.324 12.584 1.00 37.93 265 LEU B C 1
ATOM 3891 O O . LEU B 1 284 ? -31.714 -52.130 12.017 1.00 38.11 265 LEU B O 1
ATOM 3896 N N . TYR B 1 285 ? -32.960 -53.326 13.441 1.00 40.32 266 TYR B N 1
ATOM 3897 C CA . TYR B 1 285 ? -31.828 -54.186 13.771 1.00 39.95 266 TYR B CA 1
ATOM 3898 C C . TYR B 1 285 ? -32.265 -55.462 14.488 1.00 48.55 266 TYR B C 1
ATOM 3899 O O . TYR B 1 285 ? -33.042 -55.413 15.442 1.00 47.01 266 TYR B O 1
#

Secondary structure (DSSP, 8-state):
--EEETTEEEEEETTTTEEEEEEETTEE--EEE--SB----GGGTTSEEETTEEESS------SSS-EEEE-TTS-EEEE---EEEEEEEESSSEEEEEEEEEEEE--HHHHTTPPBT-EEEETTEEEEEB---EEETTTTEEEEEB-SSPPTT--EEEEE---TT----EEPPTTEEEETTEEEESS-----HHHHHHHHHHTGGGGTT--EEEEEEE-SSEEEEEEEETTEEEEEEEEE--B--/-PPEEETTEEEEEETTTTEEEEEEETTEE--EEE--SB----GGGTTSEEETTEEESS------SSS-EEEE-TTS-EEEE---EEEEEEEEETTEEEEEEEEEEEES-HHHHTT--BT-EEEETTEEEEEB---EEETTTTEEEEEB-SS--TT--EEEEE---TT----EE--TTEEEETTEEEESS-----HHHHHHHHHHTHHHHTTS-EEEEEEE-SSEEEEEEEETTEEEEEEEEE--B--

Foldseek 3Di:
DWDDFQQWTWDADPVQQAIGTQGGNPDGWDKDFADQEHPQDPVLVPFDDWFRIGINDAQDADAQAAWKWWAFQVRHTDIWGLNDWAKGWHDHPQKIWIWTFRKTWALDVVRVSRQTAQIFMDDPRHGRAGFHDWACPVVVNTIMTGGIHDHYPPIDIDMDGFADPVGEDEDEQDPQWDDAAPDTAHQPPPPHHDVVLQVVCVVCVVVQPPAGWDWYWYDDQFKIKIFIDRPRHTPDIDMDTHDYRD/DAWDDFQQWTWDADPVQQAIGTQGGNPDGKHKDFADQEHPQDPVLVPFDDWFRIGINDAQDADAQAAWKWWAFQVGHTDIWGQNDWAKGWHDHPQKIKIWTFRKTWALDVVRVSRQTAQIFMGDPRHGRAGWHDWDCDPVVNTIMTGGIHPHYPPIDIDMDGFADPVGEDEDEQDPQWDDAAPDTAHQPPPPHHDVVLQVVLVVVVVVQPPAGWDWYWYDDQFKIKIFIARPRHTPDIDMDTHDYRD

Organism: NCBI:txid51313